Protein AF-A0AAW3J109-F1 (afdb_monomer_lite)

Foldseek 3Di:
DDPPDAAEDAALDEDEEEEEACENHAYHYAEYNYEYEFLYEHCENPYYAYLEEYEQAQNREHAEDEPVRYNYAYEYAHEYQEYEDQAAHEYEHDYAHAAEYHFDADPVQQTHEYAYHDQQAHEHEYAYQAHEYHASHEYRHEYEDADQHEHAYYEACHEYRYEYEDNEEYAYYEYQYEYEAEYEDAAPYEYAYAAYNEEYCYEYHFNYEYAYAEANYEYNYEYEQAQDYEYEHAEHLEEHAHYEYNEEYAAEEYNYEYNAYYYQYAYLEYHACEYDEYEQALHYQFYEHLYEYAEEHEHVQDQDDHDDPRSRFREYHFQYEYQYEHEHAAPHEHAEYEFHDPVCNPTATEPNCAYEFPAEYAEYEAAQNGEYELAYEAAPPYEYAEYEANHEYENEYHHPYYYNYYHDPYYYHHDHD

pLDDT: mean 94.39, std 8.26, range [43.5, 98.94]

Structure (mmCIF, N/CA/C/O backbone):
data_AF-A0AAW3J109-F1
#
_entry.id   AF-A0AAW3J109-F1
#
loop_
_atom_site.group_PDB
_atom_site.id
_atom_site.type_symbol
_atom_site.label_atom_id
_atom_site.label_alt_id
_atom_site.label_comp_id
_atom_site.label_asym_id
_atom_site.label_entity_id
_atom_site.label_seq_id
_atom_site.pdbx_PDB_ins_code
_atom_site.Cartn_x
_atom_site.Cartn_y
_atom_site.Cartn_z
_atom_site.occupancy
_atom_site.B_iso_or_equiv
_atom_site.auth_seq_id
_atom_site.auth_comp_id
_atom_site.auth_asym_id
_atom_site.auth_atom_id
_atom_site.pdbx_PDB_model_num
ATOM 1 N N . ALA A 1 1 ? 28.422 -21.744 -34.947 1.00 45.22 1 ALA A N 1
ATOM 2 C CA . ALA A 1 1 ? 28.793 -20.602 -35.805 1.00 45.22 1 ALA A CA 1
ATOM 3 C C . ALA A 1 1 ? 28.615 -21.035 -37.255 1.00 45.22 1 ALA A C 1
ATOM 5 O O . ALA A 1 1 ? 29.374 -21.878 -37.712 1.00 45.22 1 ALA A O 1
ATOM 6 N N . GLY A 1 2 ? 27.550 -20.583 -37.921 1.00 43.50 2 GLY A N 1
ATOM 7 C CA . GLY A 1 2 ? 27.338 -20.832 -39.350 1.00 43.50 2 GLY A CA 1
ATOM 8 C C . GLY A 1 2 ? 27.965 -19.707 -40.169 1.00 43.50 2 GLY A C 1
ATOM 9 O O . GLY A 1 2 ? 28.007 -18.568 -39.707 1.00 43.50 2 GLY A O 1
ATOM 10 N N . ALA A 1 3 ? 28.474 -20.023 -41.359 1.00 49.75 3 ALA A N 1
ATOM 11 C CA . ALA A 1 3 ? 28.938 -19.027 -42.319 1.00 49.75 3 ALA A CA 1
ATOM 12 C C . ALA A 1 3 ? 27.848 -17.951 -42.510 1.00 49.75 3 ALA A C 1
ATOM 14 O O . ALA A 1 3 ? 26.699 -18.315 -42.750 1.00 49.75 3 ALA A O 1
ATOM 15 N N . ASN A 1 4 ? 28.214 -16.668 -42.369 1.00 55.00 4 ASN A N 1
ATOM 16 C CA . ASN A 1 4 ? 27.381 -15.443 -42.453 1.00 55.00 4 ASN A CA 1
ATOM 17 C C . ASN A 1 4 ? 27.031 -14.715 -41.137 1.00 55.00 4 ASN A C 1
ATOM 19 O O . ASN A 1 4 ? 26.241 -13.775 -41.174 1.00 55.00 4 ASN A O 1
ATOM 23 N N . SER A 1 5 ? 27.632 -15.047 -39.989 1.00 63.81 5 SER A N 1
ATOM 24 C CA . SER A 1 5 ? 27.497 -14.215 -38.776 1.00 63.81 5 SER A CA 1
ATOM 25 C C . SER A 1 5 ? 28.776 -13.427 -38.476 1.00 63.81 5 SER A C 1
ATOM 27 O O . SER A 1 5 ? 29.794 -14.022 -38.117 1.00 63.81 5 SER A O 1
ATOM 29 N N . VAL A 1 6 ? 28.723 -12.094 -38.571 1.00 72.19 6 VAL A N 1
ATOM 30 C CA . VAL A 1 6 ? 29.740 -11.213 -37.972 1.00 72.19 6 VAL A CA 1
ATOM 31 C C . VAL A 1 6 ? 29.474 -11.161 -36.472 1.00 72.19 6 VAL A C 1
ATOM 33 O O . VAL A 1 6 ? 28.405 -10.729 -36.049 1.00 72.19 6 VAL A O 1
ATOM 36 N N . LYS A 1 7 ? 30.430 -11.636 -35.667 1.00 74.00 7 LYS A N 1
ATOM 37 C CA . LYS A 1 7 ? 30.292 -11.662 -34.204 1.00 74.00 7 LYS A CA 1
ATOM 38 C C . LYS A 1 7 ? 30.438 -10.268 -33.589 1.00 74.00 7 LYS A C 1
ATOM 40 O O . LYS A 1 7 ? 29.693 -9.936 -32.678 1.00 74.00 7 LYS A O 1
ATOM 45 N N . THR A 1 8 ? 31.358 -9.459 -34.111 1.00 76.06 8 THR A N 1
ATOM 46 C CA . THR A 1 8 ? 31.697 -8.142 -33.558 1.00 76.06 8 THR A CA 1
ATOM 47 C C . THR A 1 8 ? 32.038 -7.168 -34.684 1.00 76.06 8 THR A C 1
ATOM 49 O O . THR A 1 8 ? 32.735 -7.543 -35.627 1.00 76.06 8 THR A O 1
ATOM 52 N N . ILE A 1 9 ? 31.562 -5.927 -34.579 1.00 79.88 9 ILE A N 1
ATOM 53 C CA . ILE A 1 9 ? 31.932 -4.799 -35.442 1.00 79.88 9 ILE A CA 1
ATOM 54 C C . ILE A 1 9 ? 32.529 -3.709 -34.551 1.00 79.88 9 ILE A C 1
ATOM 56 O O . ILE A 1 9 ? 31.855 -3.233 -33.639 1.00 79.88 9 ILE A O 1
ATOM 60 N N . THR A 1 10 ? 33.768 -3.299 -34.838 1.00 84.12 10 THR A N 1
ATOM 61 C CA . THR A 1 10 ? 34.491 -2.279 -34.062 1.00 84.12 10 THR A CA 1
ATOM 62 C C . THR A 1 10 ? 34.903 -1.097 -34.941 1.00 84.12 10 THR A C 1
ATOM 64 O O . THR A 1 10 ? 35.552 -1.287 -35.968 1.00 84.12 10 THR A O 1
ATOM 67 N N . ASN A 1 11 ? 34.546 0.126 -34.540 1.00 84.00 11 ASN A N 1
ATOM 68 C CA . ASN A 1 11 ? 34.984 1.377 -35.163 1.00 84.00 11 ASN A CA 1
ATOM 69 C C . ASN A 1 11 ? 35.095 2.504 -34.125 1.00 84.00 11 ASN A C 1
ATOM 71 O O . ASN A 1 11 ? 34.119 3.192 -33.860 1.00 84.00 11 ASN A O 1
ATOM 75 N N . GLU A 1 12 ? 36.290 2.765 -33.607 1.00 86.56 12 GLU A N 1
ATOM 76 C CA . GLU A 1 12 ? 36.550 3.833 -32.622 1.00 86.56 12 GLU A CA 1
ATOM 77 C C . GLU A 1 12 ? 36.351 5.268 -33.159 1.00 86.56 12 GLU A C 1
ATOM 79 O O . GLU A 1 12 ? 36.391 6.240 -32.406 1.00 86.56 12 GLU A O 1
ATOM 84 N N . GLY A 1 13 ? 36.164 5.425 -34.470 1.00 89.38 13 GLY A N 1
ATOM 85 C CA . GLY A 1 13 ? 35.968 6.708 -35.129 1.00 89.38 13 GLY A CA 1
ATOM 86 C C . GLY A 1 13 ? 34.511 7.170 -35.175 1.00 89.38 13 GLY A C 1
ATOM 87 O O . GLY A 1 13 ? 33.616 6.679 -34.484 1.00 89.38 13 GLY A O 1
ATOM 88 N N . THR A 1 14 ? 34.272 8.159 -36.033 1.00 91.94 14 THR A N 1
ATOM 89 C CA . THR A 1 14 ? 32.925 8.635 -36.350 1.00 91.94 14 THR A CA 1
ATOM 90 C C . THR A 1 14 ? 32.372 7.879 -37.554 1.00 91.94 14 THR A C 1
ATOM 92 O O . THR A 1 14 ? 32.986 7.869 -38.619 1.00 91.94 14 THR A O 1
ATOM 95 N N . ILE A 1 15 ? 31.176 7.318 -37.414 1.00 91.88 15 ILE A N 1
ATOM 96 C CA . ILE A 1 15 ? 30.355 6.840 -38.527 1.00 91.88 15 ILE A CA 1
ATOM 97 C C . ILE A 1 15 ? 29.326 7.926 -38.836 1.00 91.88 15 ILE A C 1
ATOM 99 O O . ILE A 1 15 ? 28.609 8.361 -37.941 1.00 91.88 15 ILE A O 1
ATOM 103 N N . ILE A 1 16 ? 29.237 8.362 -40.091 1.00 93.69 16 ILE A N 1
ATOM 104 C CA . ILE A 1 16 ? 28.205 9.302 -40.548 1.00 93.69 16 ILE A CA 1
ATOM 105 C C . ILE A 1 16 ? 27.185 8.518 -41.371 1.00 93.69 16 ILE A C 1
ATOM 107 O O . ILE A 1 16 ? 27.557 7.839 -42.328 1.00 93.69 16 ILE A O 1
ATOM 111 N N . GLY A 1 17 ? 25.907 8.616 -41.006 1.00 93.12 17 GLY A N 1
ATOM 112 C CA . GLY A 1 17 ? 24.812 7.902 -41.661 1.00 93.12 17 GLY A CA 1
ATOM 113 C C . GLY A 1 17 ? 24.004 7.030 -40.703 1.00 93.12 17 GLY A C 1
ATOM 114 O O . GLY A 1 17 ? 24.193 7.063 -39.491 1.00 93.12 17 GLY A O 1
ATOM 115 N N . ASN A 1 18 ? 23.074 6.255 -41.261 1.00 93.75 18 ASN A N 1
ATOM 116 C CA . ASN A 1 18 ? 22.184 5.392 -40.487 1.00 93.75 18 ASN A CA 1
ATOM 117 C C . ASN A 1 18 ? 22.688 3.948 -40.485 1.00 93.75 18 ASN A C 1
ATOM 119 O O . ASN A 1 18 ? 23.141 3.447 -41.514 1.00 93.75 18 ASN A O 1
ATOM 123 N N . LEU A 1 19 ? 22.546 3.266 -39.350 1.00 92.19 19 LEU A N 1
ATOM 124 C CA . LEU A 1 19 ? 22.907 1.860 -39.194 1.00 92.19 19 LEU A CA 1
ATOM 125 C C . LEU A 1 19 ? 21.685 1.022 -38.830 1.00 92.19 19 LEU A C 1
ATOM 127 O O . LEU A 1 19 ? 20.827 1.448 -38.055 1.00 92.19 19 LEU A O 1
ATOM 131 N N . ILE A 1 20 ? 21.629 -0.190 -39.379 1.00 91.94 20 ILE A N 1
ATOM 132 C CA . ILE A 1 20 ? 20.603 -1.182 -39.065 1.00 91.94 20 ILE A CA 1
ATOM 133 C C . ILE A 1 20 ? 21.302 -2.481 -38.671 1.00 91.94 20 ILE A C 1
ATOM 135 O O . ILE A 1 20 ? 21.994 -3.087 -39.487 1.00 91.94 20 ILE A O 1
ATOM 139 N N . ASN A 1 21 ? 21.094 -2.924 -37.435 1.00 89.50 21 ASN A N 1
ATOM 140 C CA . ASN A 1 21 ? 21.492 -4.248 -36.982 1.00 89.50 21 ASN A CA 1
ATOM 141 C C . ASN A 1 21 ? 20.330 -5.231 -37.163 1.00 89.50 21 ASN A C 1
ATOM 143 O O . ASN A 1 21 ? 19.236 -4.993 -36.662 1.00 89.50 21 ASN A O 1
ATOM 147 N N . THR A 1 22 ? 20.560 -6.350 -37.842 1.00 89.50 22 THR A N 1
ATOM 148 C CA . THR A 1 22 ? 19.578 -7.442 -37.998 1.00 89.50 22 THR A CA 1
ATOM 149 C C . THR A 1 22 ? 20.081 -8.770 -37.432 1.00 89.50 22 THR A C 1
ATOM 151 O O . THR A 1 22 ? 19.368 -9.767 -37.482 1.00 89.50 22 THR A O 1
ATOM 154 N N . LEU A 1 23 ? 21.301 -8.791 -36.886 1.00 85.56 23 LEU A N 1
ATOM 155 C CA . LEU A 1 23 ? 21.992 -9.994 -36.433 1.00 85.56 23 LEU A CA 1
ATOM 156 C C . LEU A 1 23 ? 22.253 -9.951 -34.922 1.00 85.56 23 LEU A C 1
ATOM 158 O O . LEU A 1 23 ? 22.057 -8.938 -34.247 1.00 85.56 23 LEU A O 1
ATOM 162 N N . THR A 1 24 ? 22.701 -11.079 -34.375 1.00 83.50 24 THR A N 1
ATOM 163 C CA . THR A 1 24 ? 23.340 -11.121 -33.056 1.00 83.50 24 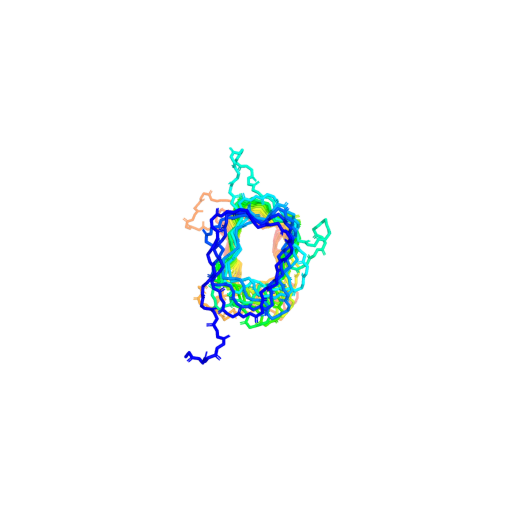THR A CA 1
ATOM 164 C C . THR A 1 24 ? 24.805 -10.739 -33.224 1.00 83.50 24 THR A C 1
ATOM 166 O O . THR A 1 24 ? 25.618 -11.570 -33.631 1.00 83.50 24 THR A O 1
ATOM 169 N N . THR A 1 25 ? 25.118 -9.476 -32.960 1.00 76.81 25 THR A N 1
ATOM 170 C CA . THR A 1 25 ? 26.443 -8.901 -33.204 1.00 76.81 25 THR A CA 1
ATOM 171 C C . THR A 1 25 ? 26.746 -7.880 -32.122 1.00 76.81 25 THR A C 1
ATOM 173 O O . THR A 1 25 ? 25.895 -7.061 -31.786 1.00 76.81 25 THR A O 1
ATOM 176 N N . ASP A 1 26 ? 27.972 -7.892 -31.618 1.00 75.00 26 ASP A N 1
ATOM 177 C CA . ASP A 1 26 ? 28.455 -6.880 -30.688 1.00 75.00 26 ASP A CA 1
ATOM 178 C C . ASP A 1 26 ? 28.888 -5.652 -31.496 1.00 75.00 26 ASP A C 1
ATOM 180 O O . ASP A 1 26 ? 29.744 -5.755 -32.380 1.00 75.00 26 ASP A O 1
ATOM 184 N N . TRP A 1 27 ? 28.278 -4.497 -31.232 1.00 78.12 27 TRP A N 1
ATOM 185 C CA . TRP A 1 27 ? 28.632 -3.245 -31.897 1.00 78.12 27 TRP A CA 1
ATOM 186 C C . TRP A 1 27 ? 29.414 -2.354 -30.938 1.00 78.12 27 TRP A C 1
ATOM 188 O O . TRP A 1 27 ? 28.931 -1.968 -29.877 1.00 78.12 27 TRP A O 1
ATOM 198 N N . THR A 1 28 ? 30.624 -2.007 -31.350 1.00 80.06 28 THR A N 1
ATOM 199 C CA . THR A 1 28 ? 31.546 -1.134 -30.628 1.00 80.06 28 THR A CA 1
ATOM 200 C C . THR A 1 28 ? 31.867 0.012 -31.575 1.00 80.06 28 THR A C 1
ATOM 202 O O . THR A 1 28 ? 32.558 -0.191 -32.571 1.00 80.06 28 THR A O 1
ATOM 205 N N . PHE A 1 29 ? 31.327 1.208 -31.346 1.00 81.44 29 PHE A N 1
ATOM 206 C CA . PHE A 1 29 ? 31.692 2.377 -32.152 1.00 81.44 29 PHE A CA 1
ATOM 207 C C . PHE A 1 29 ? 32.137 3.564 -31.299 1.00 81.44 29 PHE A C 1
ATOM 209 O O . PHE A 1 29 ? 31.966 3.540 -30.087 1.00 81.44 29 PHE A O 1
ATOM 216 N N . GLY A 1 30 ? 32.752 4.576 -31.916 1.00 85.19 30 GLY A N 1
ATOM 217 C CA . GLY A 1 30 ? 33.125 5.839 -31.281 1.00 85.19 30 GLY A CA 1
ATOM 218 C C . GLY A 1 30 ? 31.947 6.809 -31.248 1.00 85.19 30 GLY A C 1
ATOM 219 O O . GLY A 1 30 ? 31.374 7.070 -30.197 1.00 85.19 30 GLY A O 1
ATOM 220 N N . VAL A 1 31 ? 31.533 7.333 -32.403 1.00 91.19 31 VAL A N 1
ATOM 221 C CA . VAL A 1 31 ? 30.338 8.192 -32.515 1.00 91.19 31 VAL A CA 1
ATOM 222 C C . VAL A 1 31 ? 29.552 7.840 -33.772 1.00 91.19 31 VAL A C 1
ATOM 224 O O . VAL A 1 31 ? 30.102 7.851 -34.869 1.00 91.19 31 VAL A O 1
ATOM 227 N N . LEU A 1 32 ? 28.250 7.596 -33.641 1.00 93.19 32 LEU A N 1
ATOM 228 C CA . LEU A 1 32 ? 27.323 7.516 -34.764 1.00 93.19 32 LEU A CA 1
ATOM 229 C C . LEU A 1 32 ? 26.614 8.862 -34.965 1.00 93.19 32 LEU A C 1
ATOM 231 O O . LEU A 1 32 ? 25.735 9.266 -34.196 1.00 93.19 32 LEU A O 1
ATOM 235 N N . GLN A 1 33 ? 26.977 9.549 -36.043 1.00 94.25 33 GLN A N 1
ATOM 236 C CA . GLN A 1 33 ? 26.282 10.720 -36.568 1.00 94.25 33 GLN A CA 1
ATOM 237 C C . GLN A 1 33 ? 25.129 10.302 -37.486 1.00 94.25 33 GLN A C 1
ATOM 239 O O . GLN A 1 33 ? 25.217 10.383 -38.711 1.00 94.25 33 GLN A O 1
ATOM 244 N N . GLY A 1 34 ? 24.054 9.815 -36.869 1.00 93.38 34 GLY A N 1
ATOM 245 C CA . GLY A 1 34 ? 22.824 9.394 -37.532 1.00 93.38 34 GLY A CA 1
ATOM 246 C C . GLY A 1 34 ? 21.971 8.507 -36.630 1.00 93.38 34 GLY A C 1
ATOM 247 O O . GLY A 1 34 ? 22.148 8.503 -35.410 1.00 93.38 34 GLY A O 1
ATOM 248 N N . ASN A 1 35 ? 21.029 7.778 -37.228 1.00 95.44 35 ASN A N 1
ATOM 249 C CA . ASN A 1 35 ? 20.094 6.915 -36.509 1.00 95.44 35 ASN A CA 1
ATOM 250 C C . ASN A 1 35 ? 20.597 5.470 -36.441 1.00 95.44 35 ASN A C 1
ATOM 252 O O . ASN A 1 35 ? 21.196 4.961 -37.390 1.00 95.44 35 ASN A O 1
ATOM 256 N N . PHE A 1 36 ? 20.271 4.782 -35.349 1.00 94.00 36 PHE A N 1
ATOM 257 C CA . PHE A 1 36 ? 20.541 3.357 -35.185 1.00 94.00 36 PHE A CA 1
ATOM 258 C C . PHE A 1 36 ? 19.233 2.582 -35.040 1.00 94.00 36 PHE A C 1
ATOM 260 O O . PHE A 1 36 ? 18.412 2.899 -34.182 1.00 94.00 36 PHE A O 1
ATOM 267 N N . THR A 1 37 ? 19.040 1.547 -35.854 1.00 95.19 37 THR A N 1
ATOM 268 C CA . THR A 1 37 ? 17.908 0.619 -35.734 1.00 95.19 37 THR A CA 1
ATOM 269 C C . THR A 1 37 ? 18.407 -0.769 -35.357 1.00 95.19 37 THR A C 1
ATOM 271 O O . THR A 1 37 ? 19.146 -1.388 -36.115 1.00 95.19 37 THR A O 1
ATOM 274 N N . ASN A 1 38 ? 17.983 -1.286 -34.208 1.00 93.88 38 ASN A N 1
ATOM 275 C CA . ASN A 1 38 ? 18.249 -2.652 -33.784 1.00 93.88 38 ASN A CA 1
ATOM 276 C C . ASN A 1 38 ? 17.035 -3.551 -34.034 1.00 93.88 38 ASN A C 1
ATOM 278 O O . ASN A 1 38 ? 16.006 -3.384 -33.396 1.00 93.88 38 ASN A O 1
ATOM 282 N N . ASN A 1 39 ? 17.177 -4.541 -34.904 1.00 93.81 39 ASN A N 1
ATOM 283 C CA . ASN A 1 39 ? 16.225 -5.635 -35.112 1.00 93.81 39 ASN A CA 1
ATOM 284 C C . ASN A 1 39 ? 16.827 -7.004 -34.742 1.00 93.81 39 ASN A C 1
ATOM 286 O O . ASN A 1 39 ? 16.180 -8.025 -34.961 1.00 93.81 39 ASN A O 1
ATOM 290 N N . GLY A 1 40 ? 18.068 -7.024 -34.244 1.00 90.19 40 GLY A N 1
ATOM 291 C CA . GLY A 1 40 ? 18.794 -8.220 -33.825 1.00 90.19 40 GLY A CA 1
ATOM 292 C C . GLY A 1 40 ? 19.055 -8.233 -32.318 1.00 90.19 40 GLY A C 1
ATOM 293 O O . GLY A 1 40 ? 18.289 -7.672 -31.542 1.00 90.19 40 GLY A O 1
ATOM 294 N N . ASN A 1 41 ? 20.150 -8.855 -31.886 1.00 88.81 41 ASN A N 1
ATOM 295 C CA . ASN A 1 41 ? 20.533 -8.888 -30.471 1.00 88.81 41 ASN A CA 1
ATOM 296 C C . ASN A 1 41 ? 21.857 -8.145 -30.265 1.00 88.81 41 ASN A C 1
ATOM 298 O O . ASN A 1 41 ? 22.861 -8.495 -30.887 1.00 88.81 41 ASN A O 1
ATOM 302 N N . LEU A 1 42 ? 21.829 -7.135 -29.399 1.00 86.31 42 LEU A N 1
ATOM 303 C CA . LEU A 1 42 ? 22.974 -6.355 -28.951 1.00 86.31 42 LEU A CA 1
ATOM 304 C C . LEU A 1 42 ? 23.303 -6.738 -27.511 1.00 86.31 42 LEU A C 1
ATOM 306 O O . LEU A 1 42 ? 22.556 -6.417 -26.584 1.00 86.31 42 LEU A O 1
ATOM 310 N N . THR A 1 43 ? 24.437 -7.407 -27.324 1.00 73.25 43 THR A N 1
ATOM 311 C CA . THR A 1 43 ? 24.884 -7.876 -26.005 1.00 73.25 43 THR A CA 1
ATOM 312 C C . THR A 1 43 ? 25.368 -6.747 -25.099 1.00 73.25 43 THR A C 1
ATOM 314 O O . THR A 1 43 ? 25.325 -6.908 -23.884 1.00 73.25 43 THR A O 1
ATOM 317 N N . GLU A 1 44 ? 25.807 -5.614 -25.655 1.00 66.19 44 GLU A N 1
ATOM 318 C CA . GLU A 1 44 ? 26.183 -4.422 -24.895 1.00 66.19 44 GLU A CA 1
ATOM 319 C C . GLU A 1 44 ? 26.393 -3.207 -25.808 1.00 66.19 44 GLU A C 1
ATOM 321 O O . GLU A 1 44 ? 26.913 -3.334 -26.917 1.00 66.19 44 GLU A O 1
ATOM 326 N N . PHE A 1 45 ? 26.043 -2.014 -25.320 1.00 67.06 45 PHE A N 1
ATOM 327 C CA . PHE A 1 45 ? 26.431 -0.738 -25.927 1.00 67.06 45 PHE A CA 1
ATOM 328 C C . PHE A 1 45 ? 27.742 -0.248 -25.287 1.00 67.06 45 PHE A C 1
ATOM 330 O O . PHE A 1 45 ? 27.775 0.735 -24.546 1.00 67.06 45 PHE A O 1
ATOM 337 N N . ASN A 1 46 ? 28.813 -1.018 -25.496 1.00 57.44 46 ASN A N 1
ATOM 338 C CA . ASN A 1 46 ? 30.030 -0.938 -24.681 1.00 57.44 46 ASN A CA 1
ATOM 339 C C . ASN A 1 46 ? 30.833 0.354 -24.855 1.00 57.44 46 ASN A C 1
ATOM 341 O O . ASN A 1 46 ? 31.466 0.839 -23.917 1.00 57.44 46 ASN A O 1
ATOM 345 N N . THR A 1 47 ? 30.805 0.940 -26.048 1.00 57.88 47 THR A N 1
ATOM 346 C CA . THR A 1 47 ? 31.559 2.154 -26.356 1.00 57.88 47 THR A CA 1
ATOM 347 C C . THR A 1 47 ? 30.773 3.030 -27.324 1.00 57.88 47 THR A C 1
ATOM 349 O O . THR A 1 47 ? 30.013 2.541 -28.161 1.00 57.88 47 THR A O 1
ATOM 352 N N . GLY A 1 48 ? 30.968 4.341 -27.182 1.00 76.44 48 GLY A N 1
ATOM 353 C CA . GLY A 1 48 ? 30.456 5.353 -28.099 1.00 76.44 48 GLY A CA 1
ATOM 354 C C . GLY A 1 48 ? 29.037 5.843 -27.873 1.00 76.44 48 GLY A C 1
ATOM 355 O O . GLY A 1 48 ? 28.371 5.453 -26.918 1.00 76.44 48 GLY A O 1
ATOM 356 N N . SER A 1 49 ? 28.605 6.771 -28.724 1.00 89.69 49 SER A N 1
ATOM 357 C CA . SER A 1 49 ? 27.304 7.442 -28.639 1.00 89.69 49 SER A CA 1
ATOM 358 C C . SER A 1 49 ? 26.608 7.527 -29.998 1.00 89.69 49 SER A C 1
ATOM 360 O O . SER A 1 49 ? 27.245 7.599 -31.046 1.00 89.69 49 SER A O 1
ATOM 362 N N . ILE A 1 50 ? 25.280 7.531 -29.983 1.00 93.19 50 ILE A N 1
ATOM 363 C CA . ILE A 1 50 ? 24.407 7.833 -31.115 1.00 93.19 50 ILE A CA 1
ATOM 364 C C . ILE A 1 50 ? 23.957 9.272 -30.941 1.00 93.19 50 ILE A C 1
ATOM 366 O O . ILE A 1 50 ? 23.338 9.601 -29.940 1.00 93.19 50 ILE A O 1
ATOM 370 N N . THR A 1 51 ? 24.227 10.141 -31.902 1.00 93.75 51 THR A N 1
ATOM 371 C CA . THR A 1 51 ? 23.726 11.526 -31.845 1.00 93.75 51 THR A CA 1
ATOM 372 C C . THR A 1 51 ? 22.255 11.628 -32.264 1.00 93.75 51 THR A C 1
ATOM 374 O O . THR A 1 51 ? 21.539 12.484 -31.751 1.00 93.75 51 THR A O 1
ATOM 377 N N . GLY A 1 52 ? 21.797 10.747 -33.163 1.00 94.25 52 GLY A N 1
ATOM 378 C CA . GLY A 1 52 ? 20.414 10.670 -33.634 1.00 94.25 52 GLY A CA 1
ATOM 379 C C . GLY A 1 52 ? 19.506 9.792 -32.769 1.00 94.25 52 GLY A C 1
ATOM 380 O O . GLY A 1 52 ? 19.679 9.681 -31.555 1.00 94.25 52 GLY A O 1
ATOM 381 N N . ILE A 1 53 ? 18.507 9.184 -33.411 1.00 95.19 53 ILE A N 1
ATOM 382 C CA . ILE A 1 53 ? 17.473 8.354 -32.778 1.00 95.19 53 ILE A CA 1
ATOM 383 C C . ILE A 1 53 ? 17.949 6.903 -32.666 1.00 95.19 53 ILE A C 1
ATOM 385 O O . ILE A 1 53 ? 18.495 6.343 -33.622 1.00 95.19 53 ILE A O 1
ATOM 389 N N . LEU A 1 54 ? 17.662 6.269 -31.527 1.00 95.81 54 LEU A N 1
ATOM 390 C CA . LEU A 1 54 ? 17.750 4.818 -31.364 1.00 95.81 54 LEU A CA 1
ATOM 391 C C . LEU A 1 54 ? 16.358 4.193 -31.497 1.00 95.81 54 LEU A C 1
ATOM 393 O O . LEU A 1 54 ? 15.456 4.505 -30.722 1.00 95.81 54 LEU A O 1
ATOM 397 N N . THR A 1 55 ? 16.197 3.268 -32.440 1.00 97.19 55 THR A N 1
ATOM 398 C CA . THR A 1 55 ? 15.005 2.417 -32.558 1.00 97.19 55 THR A CA 1
ATOM 399 C C . THR A 1 55 ? 15.374 0.975 -32.236 1.00 97.19 55 THR A C 1
ATOM 401 O O . THR A 1 55 ? 16.104 0.345 -32.993 1.00 97.19 55 THR A O 1
ATOM 404 N N . ASN A 1 56 ? 14.857 0.424 -31.143 1.00 96.81 56 ASN A N 1
ATOM 405 C CA . ASN A 1 56 ? 14.879 -1.013 -30.887 1.00 96.81 56 ASN A CA 1
ATOM 406 C C . ASN A 1 56 ? 13.581 -1.612 -31.441 1.00 96.81 56 ASN A C 1
ATOM 408 O O . ASN A 1 56 ? 12.520 -1.450 -30.845 1.00 96.81 56 ASN A O 1
ATOM 412 N N . GLY A 1 57 ? 13.638 -2.225 -32.620 1.00 97.19 57 GLY A N 1
ATOM 413 C CA . GLY A 1 57 ? 12.483 -2.828 -33.282 1.00 97.19 57 GLY A CA 1
ATOM 414 C C . GLY A 1 57 ? 11.937 -4.045 -32.532 1.00 97.19 57 GLY A C 1
ATOM 415 O O . GLY A 1 57 ? 12.510 -4.487 -31.544 1.00 97.19 57 GLY A O 1
ATOM 416 N N . ASN A 1 58 ? 10.828 -4.610 -33.012 1.00 96.06 58 ASN A N 1
ATOM 417 C CA . ASN A 1 58 ? 10.058 -5.638 -32.288 1.00 96.06 58 ASN A CA 1
ATOM 418 C C . ASN A 1 58 ? 10.868 -6.893 -31.915 1.00 96.06 58 ASN A C 1
ATOM 420 O O . ASN A 1 58 ? 10.639 -7.487 -30.868 1.00 96.06 58 ASN A O 1
ATOM 424 N N . ASN A 1 59 ? 11.820 -7.288 -32.765 1.00 93.94 59 ASN A N 1
ATOM 425 C CA . ASN A 1 59 ? 12.709 -8.433 -32.522 1.00 93.94 59 ASN A CA 1
ATOM 426 C C . ASN A 1 59 ? 14.024 -8.026 -31.840 1.00 93.94 59 ASN A C 1
ATOM 428 O O . ASN A 1 59 ? 14.873 -8.869 -31.560 1.00 93.94 59 ASN A O 1
ATOM 432 N N . GLY A 1 60 ? 14.207 -6.724 -31.632 1.00 95.12 60 GLY A N 1
ATOM 433 C CA . GLY A 1 60 ? 15.412 -6.140 -31.092 1.00 95.12 60 GLY A CA 1
ATOM 434 C C . GLY A 1 60 ? 15.578 -6.473 -29.614 1.00 95.12 60 GLY A C 1
ATOM 435 O O . GLY A 1 60 ? 14.682 -6.242 -28.801 1.00 95.12 60 GLY A O 1
ATOM 436 N N . ILE A 1 61 ? 16.745 -6.995 -29.258 1.00 95.00 61 ILE A N 1
ATOM 437 C CA . ILE A 1 61 ? 17.184 -7.177 -27.876 1.00 95.00 61 ILE A CA 1
ATOM 438 C C . ILE A 1 61 ? 18.385 -6.267 -27.652 1.00 95.00 61 ILE A C 1
ATOM 440 O O . ILE A 1 61 ? 19.332 -6.301 -28.438 1.00 95.00 61 ILE A O 1
ATOM 444 N N . ILE A 1 62 ? 18.348 -5.462 -26.594 1.00 94.12 62 ILE A N 1
ATOM 445 C CA . ILE A 1 62 ? 19.502 -4.698 -26.111 1.00 94.12 62 ILE A CA 1
ATOM 446 C C . ILE A 1 62 ? 19.737 -5.095 -24.665 1.00 94.12 62 ILE A C 1
ATOM 448 O O . ILE A 1 62 ? 18.870 -4.900 -23.818 1.00 94.12 62 ILE A O 1
ATOM 452 N N . ASN A 1 63 ? 20.901 -5.659 -24.375 1.00 92.75 63 ASN A N 1
ATOM 453 C CA . ASN A 1 63 ? 21.194 -6.164 -23.043 1.00 92.75 63 ASN A CA 1
ATOM 454 C C . ASN A 1 63 ? 21.375 -5.037 -22.013 1.00 92.75 63 ASN A C 1
ATOM 456 O O . ASN A 1 63 ? 20.823 -5.093 -20.923 1.00 92.75 63 ASN A O 1
ATOM 460 N N . THR A 1 64 ? 22.105 -3.980 -22.363 1.00 93.00 64 THR A N 1
ATOM 461 C CA . THR A 1 64 ? 22.272 -2.812 -21.490 1.00 93.00 64 THR A CA 1
ATOM 462 C C . THR A 1 64 ? 22.214 -1.547 -22.321 1.00 93.00 64 THR A C 1
ATOM 464 O O . THR A 1 64 ? 22.957 -1.404 -23.294 1.00 93.00 64 THR A O 1
ATOM 467 N N . LEU A 1 65 ? 21.332 -0.632 -21.927 1.00 94.50 65 LEU A N 1
ATOM 468 C CA . LEU A 1 65 ? 21.194 0.684 -22.530 1.00 94.50 65 LEU A CA 1
ATOM 469 C C . LEU A 1 65 ? 21.347 1.768 -21.465 1.00 94.50 65 LEU A C 1
ATOM 471 O O . LEU A 1 65 ? 20.496 1.910 -20.592 1.00 94.50 65 LEU A O 1
ATOM 475 N N . ASN A 1 66 ? 22.408 2.558 -21.599 1.00 94.94 66 ASN A N 1
ATOM 476 C CA . ASN A 1 66 ? 22.590 3.821 -20.893 1.00 94.94 66 ASN A CA 1
ATOM 477 C C . ASN A 1 66 ? 21.983 4.942 -21.743 1.00 94.94 66 ASN A C 1
ATOM 479 O O . ASN A 1 66 ? 22.357 5.117 -22.907 1.00 94.94 66 ASN A O 1
ATOM 483 N N . THR A 1 67 ? 21.046 5.707 -21.190 1.00 95.75 67 THR A N 1
ATOM 484 C CA . THR A 1 67 ? 20.350 6.771 -21.934 1.00 95.75 67 THR A CA 1
ATOM 485 C C . THR A 1 67 ? 21.279 7.861 -22.471 1.00 95.75 67 THR A C 1
ATOM 487 O O . THR A 1 67 ? 21.004 8.414 -23.537 1.00 95.75 67 THR A O 1
ATOM 490 N N . SER A 1 68 ? 22.396 8.130 -21.790 1.00 94.31 68 SER A N 1
ATOM 491 C CA . SER A 1 68 ? 23.406 9.122 -22.176 1.00 94.31 68 SER A CA 1
ATOM 492 C C . SER A 1 68 ? 24.100 8.780 -23.492 1.00 94.31 68 SER A C 1
ATOM 494 O O . SER A 1 68 ? 24.658 9.654 -24.159 1.00 94.31 68 SER A O 1
ATOM 496 N N . LYS A 1 69 ? 24.042 7.508 -23.905 1.00 93.25 69 LYS A N 1
ATOM 497 C CA . LYS A 1 69 ? 24.591 7.039 -25.179 1.00 93.25 69 LYS A CA 1
ATOM 498 C C . LYS A 1 69 ? 23.718 7.417 -26.365 1.00 93.25 69 LYS A C 1
ATOM 500 O O . LYS A 1 69 ? 24.161 7.242 -27.493 1.00 93.25 69 LYS A O 1
ATOM 505 N N . VAL A 1 70 ? 22.515 7.942 -26.145 1.00 94.88 70 VAL A N 1
ATOM 506 C CA . VAL A 1 70 ? 21.611 8.381 -27.208 1.00 94.88 70 VAL A CA 1
ATOM 507 C C . VAL A 1 70 ? 21.345 9.872 -27.039 1.00 94.88 70 VAL A C 1
ATOM 509 O O . VAL A 1 70 ? 20.742 10.301 -26.062 1.00 94.88 70 VAL A O 1
ATOM 512 N N . GLY A 1 71 ? 21.785 10.684 -27.993 1.00 93.12 71 GLY A N 1
ATOM 513 C CA . GLY A 1 71 ? 21.530 12.121 -28.045 1.00 93.12 71 GLY A CA 1
ATOM 514 C C . GLY A 1 71 ? 20.064 12.416 -28.351 1.00 93.12 71 GLY A C 1
ATOM 515 O O . GLY A 1 71 ? 19.440 13.207 -27.644 1.00 93.12 71 GLY A O 1
ATOM 516 N N . GLY A 1 72 ? 19.494 11.723 -29.341 1.00 92.12 72 GLY A N 1
ATOM 517 C CA . GLY A 1 72 ? 18.085 11.826 -29.716 1.00 92.12 72 GLY A CA 1
ATOM 518 C C . GLY A 1 72 ? 17.125 11.071 -28.789 1.00 92.12 72 GLY A C 1
ATOM 519 O O . GLY A 1 72 ? 17.410 10.820 -27.612 1.00 92.12 72 GLY A O 1
ATOM 520 N N . SER A 1 73 ? 15.951 10.735 -29.330 1.00 91.81 73 SER A N 1
ATOM 521 C CA . SER A 1 73 ? 14.921 9.939 -28.655 1.00 91.81 73 SER A CA 1
ATOM 522 C C . SER A 1 73 ? 15.208 8.437 -28.732 1.00 91.81 73 SER A C 1
ATOM 524 O O . SER A 1 73 ? 15.960 7.968 -29.592 1.00 91.81 73 SER A O 1
ATOM 526 N N . ILE A 1 74 ? 14.583 7.676 -27.828 1.00 97.25 74 ILE A N 1
ATOM 527 C CA . ILE A 1 74 ? 14.622 6.212 -27.828 1.00 97.25 74 ILE A CA 1
ATOM 528 C C . ILE A 1 74 ? 13.211 5.692 -28.117 1.00 97.25 74 ILE A C 1
ATOM 530 O O . ILE A 1 74 ? 12.255 6.016 -27.408 1.00 97.25 74 ILE A O 1
ATOM 534 N N . ALA A 1 75 ? 13.078 4.870 -29.154 1.00 97.44 75 ALA A N 1
ATOM 535 C CA . ALA A 1 75 ? 11.867 4.121 -29.466 1.00 97.44 75 ALA A CA 1
ATOM 536 C C . ALA A 1 75 ? 12.129 2.630 -29.231 1.00 97.44 75 ALA A C 1
ATOM 538 O O . ALA A 1 75 ? 12.856 1.996 -29.993 1.00 97.44 75 ALA A O 1
ATOM 539 N N . ASN A 1 76 ? 11.562 2.069 -28.168 1.00 97.50 76 ASN A N 1
ATOM 540 C CA . ASN A 1 76 ? 11.688 0.664 -27.815 1.00 97.50 76 ASN A CA 1
ATOM 541 C C . ASN A 1 76 ? 10.392 -0.095 -28.104 1.00 97.50 76 ASN A C 1
ATOM 543 O O . ASN A 1 76 ? 9.411 0.031 -27.379 1.00 97.50 76 ASN A O 1
ATOM 547 N N . ASN A 1 77 ? 10.418 -0.929 -29.136 1.00 97.75 77 ASN A N 1
ATOM 548 C CA . ASN A 1 77 ? 9.357 -1.876 -29.471 1.00 97.75 77 ASN A CA 1
ATOM 549 C C . ASN A 1 77 ? 9.745 -3.335 -29.167 1.00 97.75 77 ASN A C 1
ATOM 551 O O . ASN A 1 77 ? 8.878 -4.203 -29.198 1.00 97.75 77 ASN A O 1
ATOM 555 N N . GLY A 1 78 ? 11.026 -3.604 -28.893 1.00 96.94 78 GLY A N 1
ATOM 556 C CA . GLY A 1 78 ? 11.553 -4.916 -28.510 1.00 96.94 78 GLY A CA 1
ATOM 557 C C . GLY A 1 78 ? 11.830 -5.036 -27.009 1.00 96.94 78 GLY A C 1
ATOM 558 O O . GLY A 1 78 ? 11.119 -4.469 -26.178 1.00 96.94 78 GLY A O 1
ATOM 559 N N . ASN A 1 79 ? 12.888 -5.765 -26.652 1.00 96.75 79 ASN A N 1
ATOM 560 C CA . ASN A 1 79 ? 13.291 -5.985 -25.264 1.00 96.75 79 ASN A CA 1
ATOM 561 C C . ASN A 1 79 ? 14.559 -5.201 -24.921 1.00 96.75 79 ASN A C 1
ATOM 563 O O . ASN A 1 79 ? 15.591 -5.342 -25.582 1.00 96.75 79 ASN A O 1
ATOM 567 N N . LEU A 1 80 ? 14.496 -4.427 -23.844 1.00 97.31 80 LEU A N 1
ATOM 568 C CA . LEU A 1 80 ? 15.675 -3.956 -23.127 1.00 97.31 80 LEU A CA 1
ATOM 569 C C . LEU A 1 80 ? 15.875 -4.892 -21.936 1.00 97.31 80 LEU A C 1
ATOM 571 O O . LEU A 1 80 ? 14.965 -5.063 -21.134 1.00 97.31 80 LEU A O 1
ATOM 575 N N . VAL A 1 81 ? 17.034 -5.523 -21.793 1.00 97.25 81 VAL A N 1
ATOM 576 C CA . VAL A 1 81 ? 17.282 -6.347 -20.603 1.00 97.25 81 VAL A CA 1
ATOM 577 C C . VAL A 1 81 ? 17.508 -5.412 -19.416 1.00 97.25 81 VAL A C 1
ATOM 579 O O . VAL A 1 81 ? 16.754 -5.460 -18.447 1.00 97.25 81 VAL A O 1
ATOM 582 N N . ASN A 1 82 ? 18.457 -4.484 -19.538 1.00 97.25 82 ASN A N 1
ATOM 583 C CA . ASN A 1 82 ? 18.749 -3.452 -18.548 1.00 97.25 82 ASN A CA 1
ATOM 584 C C . ASN A 1 82 ? 18.632 -2.055 -19.169 1.00 97.25 82 ASN A C 1
ATOM 586 O O . ASN A 1 82 ? 19.242 -1.775 -20.204 1.00 97.25 82 ASN A O 1
ATOM 590 N N . LEU A 1 83 ? 17.890 -1.166 -18.510 1.00 97.69 83 LEU A N 1
ATOM 591 C CA . LEU A 1 83 ? 17.837 0.260 -18.824 1.00 97.69 83 LEU A CA 1
ATOM 592 C C . LEU A 1 83 ? 18.399 1.063 -17.652 1.00 97.69 83 LEU A C 1
ATOM 594 O O . LEU A 1 83 ? 17.895 0.972 -16.534 1.00 97.69 83 LEU A O 1
ATOM 598 N N . ILE A 1 84 ? 19.406 1.881 -17.932 1.00 97.50 84 ILE A N 1
ATOM 599 C CA . ILE A 1 84 ? 20.012 2.804 -16.978 1.00 97.50 84 ILE A CA 1
ATOM 600 C C . ILE A 1 84 ? 19.784 4.226 -17.491 1.00 97.50 84 ILE A C 1
ATOM 602 O O . ILE A 1 84 ? 20.178 4.597 -18.599 1.00 97.50 84 ILE A O 1
ATOM 606 N N . VAL A 1 85 ? 19.109 5.021 -16.674 1.00 97.81 85 VAL A N 1
ATOM 607 C CA . VAL A 1 85 ? 18.750 6.407 -16.950 1.00 97.81 85 VAL A CA 1
ATOM 608 C C . VAL A 1 85 ? 19.739 7.303 -16.216 1.00 97.81 85 VAL A C 1
ATOM 610 O O . VAL A 1 85 ? 19.511 7.742 -15.091 1.00 97.81 85 VAL A O 1
ATOM 613 N N . ASP A 1 86 ? 20.853 7.528 -16.899 1.00 96.31 86 ASP A N 1
ATOM 614 C CA . ASP A 1 86 ? 21.994 8.383 -16.556 1.00 96.31 86 ASP A CA 1
ATOM 615 C C . ASP A 1 86 ? 21.956 9.740 -17.297 1.00 96.31 86 ASP A C 1
ATOM 617 O O . ASP A 1 86 ? 22.917 10.509 -17.307 1.00 96.31 86 ASP A O 1
ATOM 621 N N . SER A 1 87 ? 20.841 10.032 -17.970 1.00 95.88 87 SER A N 1
ATOM 622 C CA . SER A 1 87 ? 20.530 11.311 -18.604 1.00 95.88 87 SER A CA 1
ATOM 623 C C . SER A 1 87 ? 19.015 11.450 -18.765 1.00 95.88 87 SER A C 1
ATOM 625 O O . SER A 1 87 ? 18.308 10.452 -18.909 1.00 95.88 87 SER A O 1
ATOM 627 N N . ASN A 1 88 ? 18.493 12.679 -18.780 1.00 96.31 88 ASN A N 1
ATOM 628 C CA . ASN A 1 88 ? 17.065 12.888 -19.029 1.00 96.31 88 ASN A CA 1
ATOM 629 C C . ASN A 1 88 ? 16.691 12.358 -20.415 1.00 96.31 88 ASN A C 1
ATOM 631 O O . ASN A 1 88 ? 17.319 12.724 -21.418 1.00 96.31 88 ASN A O 1
ATOM 635 N N . LYS A 1 89 ? 15.662 11.513 -20.488 1.00 96.75 89 LYS A N 1
ATOM 636 C CA . LYS A 1 89 ? 15.308 10.862 -21.746 1.00 96.75 89 LYS A CA 1
ATOM 637 C C . LYS A 1 89 ? 13.833 10.515 -21.847 1.00 96.75 89 LYS A C 1
ATOM 639 O O . LYS A 1 89 ? 13.197 10.125 -20.873 1.00 96.75 89 LYS A O 1
ATOM 644 N N . THR A 1 90 ? 13.319 10.600 -23.071 1.00 97.00 90 THR A N 1
ATOM 645 C CA . THR A 1 90 ? 12.001 10.079 -23.429 1.00 97.00 90 THR A CA 1
ATOM 646 C C . THR A 1 90 ? 12.148 8.704 -24.069 1.00 97.00 90 THR A C 1
ATOM 648 O O . THR A 1 90 ? 12.857 8.554 -25.070 1.00 97.00 90 THR A O 1
ATOM 651 N N . LEU A 1 91 ? 11.455 7.719 -23.503 1.00 97.81 91 LEU A N 1
ATOM 652 C CA . LEU A 1 91 ? 11.327 6.365 -24.024 1.00 97.81 91 LEU A CA 1
ATOM 653 C C . LEU A 1 91 ? 9.919 6.181 -24.592 1.00 97.81 91 LEU A C 1
ATOM 655 O O . LEU A 1 91 ? 8.930 6.324 -23.881 1.00 97.81 91 LEU A O 1
ATOM 659 N N . THR A 1 92 ? 9.822 5.856 -25.874 1.00 97.44 92 THR A N 1
ATOM 660 C CA . THR A 1 92 ? 8.553 5.571 -26.564 1.00 97.44 92 THR A CA 1
ATOM 661 C C . THR A 1 92 ? 8.505 4.119 -27.032 1.00 97.44 92 THR A C 1
ATOM 663 O O . THR A 1 92 ? 9.505 3.413 -26.933 1.00 97.44 92 THR A O 1
ATOM 666 N N . GLY A 1 93 ? 7.368 3.685 -27.576 1.00 95.94 93 GLY A N 1
ATOM 667 C CA . GLY A 1 93 ? 7.174 2.324 -28.079 1.00 95.94 93 GLY A CA 1
ATOM 668 C C . GLY A 1 93 ? 6.567 1.376 -27.045 1.00 95.94 93 GLY A C 1
ATOM 669 O O . GLY A 1 93 ? 6.394 1.732 -25.882 1.00 95.94 93 GLY A O 1
ATOM 670 N N . ASN A 1 94 ? 6.202 0.178 -27.507 1.00 95.00 94 ASN A N 1
ATOM 671 C CA . ASN A 1 94 ? 5.425 -0.809 -26.738 1.00 95.00 94 ASN A CA 1
ATOM 672 C C . ASN A 1 94 ? 6.268 -1.997 -26.244 1.00 95.00 94 ASN A C 1
ATOM 674 O O . ASN A 1 94 ? 5.726 -3.041 -25.877 1.00 95.00 94 ASN A O 1
ATOM 678 N N . GLY A 1 95 ? 7.592 -1.868 -26.309 1.00 96.94 95 GLY A N 1
ATOM 679 C CA . GLY A 1 95 ? 8.527 -2.892 -25.872 1.00 96.94 95 GLY A CA 1
ATOM 680 C C . GLY A 1 95 ? 8.523 -3.098 -24.358 1.00 96.94 95 GLY A C 1
ATOM 681 O O . GLY A 1 95 ? 7.756 -2.479 -23.617 1.00 96.94 95 GLY A O 1
ATOM 682 N N . SER A 1 96 ? 9.409 -3.972 -23.887 1.00 97.88 96 SER A N 1
ATOM 683 C CA . SER A 1 96 ? 9.497 -4.324 -22.468 1.00 97.88 96 SER A CA 1
ATOM 684 C C . SER A 1 96 ? 10.899 -4.172 -21.891 1.00 97.88 96 SER A C 1
ATOM 686 O O . SER A 1 96 ? 11.888 -4.154 -22.631 1.00 97.88 96 SER A O 1
ATOM 688 N N . ILE A 1 97 ? 10.964 -4.075 -20.562 1.00 98.56 97 ILE A N 1
ATOM 689 C CA . ILE A 1 97 ? 12.178 -4.322 -19.787 1.00 98.56 97 ILE A CA 1
ATOM 690 C C . ILE A 1 97 ? 12.109 -5.728 -19.199 1.00 98.56 97 ILE A C 1
ATOM 692 O O . ILE A 1 97 ? 11.110 -6.086 -18.573 1.00 98.56 97 ILE A O 1
ATOM 696 N N . THR A 1 98 ? 13.161 -6.525 -19.385 1.00 98.19 98 THR A N 1
ATOM 697 C CA . THR A 1 98 ? 13.159 -7.946 -18.994 1.00 98.19 98 THR A CA 1
ATOM 698 C C . THR A 1 98 ? 14.077 -8.287 -17.823 1.00 98.19 98 THR A C 1
ATOM 700 O O . THR A 1 98 ? 14.113 -9.444 -17.410 1.00 98.19 98 THR A O 1
ATOM 703 N N . ASN A 1 99 ? 14.820 -7.320 -17.277 1.00 98.38 99 ASN A N 1
ATOM 704 C CA . ASN A 1 99 ? 15.614 -7.513 -16.063 1.00 98.38 99 ASN A CA 1
ATOM 705 C C . ASN A 1 99 ? 15.607 -6.285 -15.143 1.00 98.38 99 ASN A C 1
ATOM 707 O O . ASN A 1 99 ? 15.047 -6.369 -14.055 1.00 98.38 99 ASN A O 1
ATOM 711 N N . SER A 1 100 ? 16.204 -5.155 -15.545 1.00 98.50 100 SER A N 1
ATOM 712 C CA . SER A 1 100 ? 16.366 -4.010 -14.636 1.00 98.50 100 SER A CA 1
ATOM 713 C C . SER A 1 100 ? 16.064 -2.641 -15.245 1.00 98.50 100 SER A C 1
ATOM 715 O O . SER A 1 100 ? 16.362 -2.373 -16.408 1.00 98.50 100 SER A O 1
ATOM 717 N N . LEU A 1 101 ? 15.489 -1.764 -14.421 1.00 98.75 101 LEU A N 1
ATOM 718 C CA . LEU A 1 101 ? 15.366 -0.329 -14.657 1.00 98.75 101 LEU A CA 1
ATOM 719 C C . LEU A 1 101 ? 16.033 0.417 -13.505 1.00 98.75 101 LEU A C 1
ATOM 721 O O . LEU A 1 101 ? 15.603 0.306 -12.359 1.00 98.75 101 LEU A O 1
ATOM 725 N N . MET A 1 102 ? 17.051 1.209 -13.816 1.00 98.44 102 MET A N 1
ATOM 726 C CA . MET A 1 102 ? 17.735 2.076 -12.867 1.00 98.44 102 MET A CA 1
ATOM 727 C C . MET A 1 102 ? 17.612 3.525 -13.322 1.00 98.44 102 MET A C 1
ATOM 729 O O . MET A 1 102 ? 18.027 3.857 -14.425 1.00 98.44 102 MET A O 1
ATOM 733 N N . VAL A 1 103 ? 17.064 4.394 -12.478 1.00 98.38 103 VAL A N 1
ATOM 734 C CA . VAL A 1 103 ? 17.068 5.844 -12.694 1.00 98.38 103 VAL A CA 1
ATOM 735 C C . VAL A 1 103 ? 18.010 6.474 -11.688 1.00 98.38 103 VAL A C 1
ATOM 737 O O . VAL A 1 103 ? 17.768 6.415 -10.482 1.00 98.38 103 VAL A O 1
ATOM 740 N N . GLU A 1 104 ? 19.107 7.037 -12.184 1.00 96.75 104 GLU A N 1
ATOM 741 C CA . GLU A 1 104 ? 20.217 7.481 -11.350 1.00 96.75 104 GLU A CA 1
ATOM 742 C C . GLU A 1 104 ? 20.012 8.891 -10.784 1.00 96.75 104 GLU A C 1
ATOM 744 O O . GLU A 1 104 ? 19.202 9.693 -11.266 1.00 96.75 104 GLU A O 1
ATOM 749 N N . LYS A 1 105 ? 20.808 9.216 -9.760 1.00 93.44 105 LYS A N 1
ATOM 750 C CA . LYS A 1 105 ? 20.948 10.591 -9.283 1.00 93.44 105 LYS A CA 1
ATOM 751 C C . LYS A 1 105 ? 21.731 11.420 -10.304 1.00 93.44 105 LYS A C 1
ATOM 753 O O . LYS A 1 105 ? 22.732 10.965 -10.842 1.00 93.44 105 LYS A O 1
ATOM 758 N N . ASN A 1 106 ? 21.310 12.662 -10.523 1.00 88.12 106 ASN A N 1
ATOM 759 C CA . ASN A 1 106 ? 22.085 13.640 -11.274 1.00 88.12 106 ASN A CA 1
ATOM 760 C C . ASN A 1 106 ? 23.036 14.384 -10.324 1.00 88.12 106 ASN A C 1
ATOM 762 O O . ASN A 1 106 ? 22.905 14.304 -9.100 1.00 88.12 106 ASN A O 1
ATOM 766 N N . ASN A 1 107 ? 23.959 15.167 -10.884 1.00 84.62 107 ASN A N 1
ATOM 767 C CA . ASN A 1 107 ? 24.933 15.938 -10.099 1.00 84.62 107 ASN A CA 1
ATOM 768 C C . ASN A 1 107 ? 24.289 16.972 -9.154 1.00 84.62 107 ASN A C 1
ATOM 770 O O . ASN A 1 107 ? 24.935 17.432 -8.218 1.00 84.62 107 ASN A O 1
ATOM 774 N N . SER A 1 108 ? 23.025 17.336 -9.387 1.00 83.62 108 SER A N 1
ATOM 775 C CA . SER A 1 108 ? 22.248 18.245 -8.537 1.00 83.62 108 SER A CA 1
ATOM 776 C C . SER A 1 108 ? 21.504 17.530 -7.400 1.00 83.62 108 SER A C 1
ATOM 778 O O . SER A 1 108 ? 20.842 18.193 -6.611 1.00 83.62 108 SER A O 1
ATOM 780 N N . GLY A 1 109 ? 21.574 16.198 -7.315 1.00 80.31 109 GLY A N 1
ATOM 781 C CA . GLY A 1 109 ? 20.922 15.388 -6.281 1.00 80.31 109 GLY A CA 1
ATOM 782 C C . GLY A 1 109 ? 19.445 15.051 -6.531 1.00 80.31 109 GLY A C 1
ATOM 783 O O . GLY A 1 109 ? 18.935 14.149 -5.873 1.00 80.31 109 GLY A O 1
ATOM 784 N N . ASN A 1 110 ? 18.788 15.700 -7.502 1.00 77.75 110 ASN A N 1
ATOM 785 C CA . ASN A 1 110 ? 17.359 15.519 -7.823 1.00 77.75 110 ASN A CA 1
ATOM 786 C C . ASN A 1 110 ? 17.077 14.317 -8.750 1.00 77.75 110 ASN A C 1
ATOM 788 O O . ASN A 1 110 ? 15.927 13.934 -8.938 1.00 77.75 110 ASN A O 1
ATOM 792 N N . GLY A 1 111 ? 18.127 13.738 -9.341 1.00 90.81 111 GLY A N 1
ATOM 793 C CA . GLY A 1 111 ? 18.024 12.600 -10.257 1.00 90.81 111 GLY A CA 1
ATOM 794 C C . GLY A 1 111 ? 17.649 12.926 -11.694 1.00 90.81 111 GLY A C 1
ATOM 795 O O . GLY A 1 111 ? 17.229 14.035 -12.018 1.00 90.81 111 GLY A O 1
ATOM 796 N N . TYR A 1 112 ? 17.899 11.967 -12.584 1.00 97.69 112 TYR A N 1
ATOM 797 C CA . TYR A 1 112 ? 17.499 12.066 -13.985 1.00 97.69 112 TYR A CA 1
ATOM 798 C C . TYR A 1 112 ? 16.019 11.738 -14.156 1.00 97.69 112 TYR A C 1
ATOM 800 O O . TYR A 1 112 ? 15.405 11.090 -13.313 1.00 97.69 112 TYR A O 1
ATOM 808 N N . THR A 1 113 ? 15.435 12.198 -15.257 1.00 97.25 113 THR A N 1
ATOM 809 C CA . THR A 1 113 ? 14.035 11.949 -15.600 1.00 97.25 113 THR A CA 1
ATOM 810 C C . THR A 1 113 ? 13.925 10.961 -16.752 1.00 97.25 113 THR A C 1
ATOM 812 O O . THR A 1 113 ? 14.410 11.229 -17.854 1.00 97.25 113 THR A O 1
ATOM 815 N N . LEU A 1 114 ? 13.221 9.856 -16.517 1.00 98.12 114 LEU A N 1
ATOM 816 C CA . LEU A 1 114 ? 12.683 9.004 -17.567 1.00 98.12 114 LEU A CA 1
ATOM 817 C C . LEU A 1 114 ? 11.241 9.418 -17.853 1.00 98.12 114 LEU A C 1
ATOM 819 O O . LEU A 1 114 ? 10.367 9.248 -17.007 1.00 98.12 114 LEU A O 1
ATOM 823 N N . THR A 1 115 ? 10.978 9.919 -19.053 1.00 97.94 115 THR A N 1
ATOM 824 C CA . THR A 1 115 ? 9.614 10.165 -19.534 1.00 97.94 115 THR A CA 1
ATOM 825 C C . THR A 1 115 ? 9.171 9.004 -20.417 1.00 97.94 115 THR A C 1
ATOM 827 O O . THR A 1 115 ? 9.825 8.706 -21.415 1.00 97.94 115 THR A O 1
ATOM 830 N N . ILE A 1 116 ? 8.060 8.354 -20.083 1.00 98.31 116 ILE A N 1
ATOM 831 C CA . ILE A 1 116 ? 7.518 7.217 -20.835 1.00 98.31 116 ILE A CA 1
ATOM 832 C C . ILE A 1 116 ? 6.393 7.715 -21.748 1.00 98.31 116 ILE A C 1
ATOM 834 O O . ILE A 1 116 ? 5.394 8.274 -21.300 1.00 98.31 11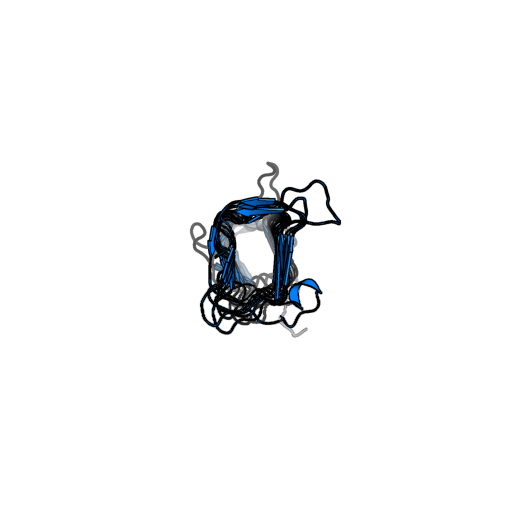6 ILE A O 1
ATOM 838 N N . GLY A 1 117 ? 6.541 7.498 -23.052 1.00 96.12 117 GLY A N 1
ATOM 839 C CA . GLY A 1 117 ? 5.622 8.000 -24.069 1.00 96.12 117 GLY A CA 1
ATOM 840 C C . GLY A 1 117 ? 5.673 9.522 -24.234 1.00 96.12 117 GLY A C 1
ATOM 841 O O . GLY A 1 117 ? 6.616 10.194 -23.815 1.00 96.12 117 GLY A O 1
ATOM 842 N N . ASN A 1 118 ? 4.647 10.075 -24.881 1.00 92.75 118 ASN A N 1
ATOM 843 C CA . ASN A 1 118 ? 4.533 11.518 -25.068 1.00 92.75 118 ASN A CA 1
ATOM 844 C C . ASN A 1 118 ? 4.105 12.180 -23.748 1.00 92.75 118 ASN A C 1
ATOM 846 O O . ASN A 1 118 ? 3.014 11.898 -23.256 1.00 92.75 118 ASN A O 1
ATOM 850 N N . ASN A 1 119 ? 4.962 13.035 -23.180 1.00 91.94 119 ASN A N 1
ATOM 851 C CA . ASN A 1 119 ? 4.722 13.761 -21.924 1.00 91.94 119 ASN A CA 1
ATOM 852 C C . ASN A 1 119 ? 4.301 12.875 -20.732 1.00 91.94 119 ASN A C 1
ATOM 854 O O . ASN A 1 119 ? 3.491 13.298 -19.914 1.00 91.94 119 ASN A O 1
ATOM 858 N N . GLY A 1 120 ? 4.811 11.643 -20.646 1.00 94.50 120 GLY A N 1
ATOM 859 C CA . GLY A 1 120 ? 4.500 10.730 -19.538 1.00 94.50 120 GLY A CA 1
ATOM 860 C C . GLY A 1 120 ? 3.188 9.956 -19.690 1.00 94.50 120 GLY A C 1
ATOM 861 O O . GLY A 1 120 ? 2.822 9.181 -18.818 1.00 94.50 120 GLY A O 1
ATOM 862 N N . ALA A 1 121 ? 2.467 10.101 -20.805 1.00 95.56 121 ALA A N 1
ATOM 863 C CA . ALA A 1 121 ? 1.209 9.380 -21.021 1.00 95.56 121 ALA A CA 1
ATOM 864 C C . ALA A 1 121 ? 1.393 7.901 -21.429 1.00 95.56 121 ALA A C 1
ATOM 866 O O . ALA A 1 121 ? 0.412 7.194 -21.653 1.00 95.56 121 ALA A O 1
ATOM 867 N N . GLY A 1 122 ? 2.633 7.433 -21.595 1.00 97.62 122 GLY A N 1
ATOM 868 C CA . GLY A 1 122 ? 2.926 6.069 -22.026 1.00 97.62 122 GLY A CA 1
ATOM 869 C C . GLY A 1 122 ? 2.820 5.031 -20.908 1.00 97.62 122 GLY A C 1
ATOM 870 O O . GLY A 1 122 ? 2.610 5.346 -19.736 1.00 97.62 122 GLY A O 1
ATOM 871 N N . ASN A 1 123 ? 3.001 3.769 -21.292 1.00 98.00 123 ASN A N 1
ATOM 872 C CA . ASN A 1 123 ? 3.105 2.640 -20.376 1.00 98.00 123 ASN A CA 1
ATOM 873 C C . ASN A 1 123 ? 4.310 1.777 -20.755 1.00 98.00 123 ASN A C 1
ATOM 875 O O . ASN A 1 123 ? 4.464 1.402 -21.916 1.00 98.00 123 ASN A O 1
ATOM 879 N N . LEU A 1 124 ? 5.141 1.458 -19.769 1.00 98.31 124 LEU A N 1
ATOM 880 C CA . LEU A 1 124 ? 6.305 0.599 -19.914 1.00 98.31 124 LEU A CA 1
ATOM 881 C C . LEU A 1 124 ? 6.018 -0.767 -19.294 1.00 98.31 124 LEU A C 1
ATOM 883 O O . LEU A 1 124 ? 5.704 -0.875 -18.108 1.00 98.31 124 LEU A O 1
ATOM 887 N N . ASN A 1 125 ? 6.153 -1.818 -20.096 1.00 98.44 125 ASN A N 1
ATOM 888 C CA . ASN A 1 125 ? 5.948 -3.183 -19.631 1.00 98.44 125 ASN A CA 1
ATOM 889 C C . ASN A 1 125 ? 7.220 -3.729 -18.979 1.00 98.44 125 ASN A C 1
ATOM 891 O O . ASN A 1 125 ? 8.303 -3.672 -19.563 1.00 98.44 125 ASN A O 1
ATOM 895 N N . PHE A 1 126 ? 7.072 -4.321 -17.801 1.00 98.12 126 PHE A N 1
ATOM 896 C CA . PHE A 1 126 ? 8.106 -5.089 -17.125 1.00 98.12 126 PHE A CA 1
ATOM 897 C C . PHE A 1 126 ? 7.769 -6.574 -17.230 1.00 98.12 126 PHE A C 1
ATOM 899 O O . PHE A 1 126 ? 6.690 -6.985 -16.808 1.00 98.12 126 PHE A O 1
ATOM 906 N N . LYS A 1 127 ? 8.674 -7.360 -17.820 1.00 97.50 127 LYS A N 1
ATOM 907 C CA . LYS A 1 127 ? 8.517 -8.799 -18.070 1.00 97.50 127 LYS A CA 1
ATOM 908 C C . LYS A 1 127 ? 9.777 -9.545 -17.637 1.00 97.50 127 LYS A C 1
ATOM 910 O O . LYS A 1 127 ? 10.555 -10.016 -18.466 1.00 97.50 127 LYS A O 1
ATOM 915 N N . ALA A 1 128 ? 10.000 -9.595 -16.332 1.00 96.94 128 ALA A N 1
ATOM 916 C CA . ALA A 1 128 ? 11.195 -10.168 -15.729 1.00 96.94 128 ALA A CA 1
ATOM 917 C C . ALA A 1 128 ? 10.873 -11.458 -14.967 1.00 96.94 128 ALA A C 1
ATOM 919 O O . ALA A 1 128 ? 9.742 -11.690 -14.558 1.00 96.94 128 ALA A O 1
ATOM 920 N N . THR A 1 129 ? 11.879 -12.304 -14.751 1.00 96.12 129 THR A N 1
ATOM 921 C CA . THR A 1 129 ? 11.754 -13.501 -13.899 1.00 96.12 129 THR A CA 1
ATOM 922 C C . THR A 1 129 ? 12.178 -13.245 -12.455 1.00 96.12 129 THR A C 1
ATOM 924 O O . THR A 1 129 ? 11.882 -14.057 -11.589 1.00 96.12 129 THR A O 1
ATOM 927 N N . ASN A 1 130 ? 12.918 -12.161 -12.210 1.00 96.75 130 ASN A N 1
ATOM 928 C CA . ASN A 1 130 ? 13.296 -11.639 -10.894 1.00 96.75 130 ASN A CA 1
ATOM 929 C C . ASN A 1 130 ? 13.887 -10.227 -11.066 1.00 96.75 130 ASN A C 1
ATOM 931 O O . ASN A 1 130 ? 15.073 -9.991 -10.838 1.00 96.75 130 ASN A O 1
ATOM 935 N N . GLY A 1 131 ? 13.080 -9.315 -11.601 1.00 98.06 131 GLY A N 1
ATOM 936 C CA . GLY A 1 131 ? 13.550 -8.008 -12.040 1.00 98.06 131 GLY A CA 1
ATOM 937 C C . GLY A 1 131 ? 13.762 -7.001 -10.915 1.00 98.06 131 GLY A C 1
ATOM 938 O O . GLY A 1 131 ? 13.298 -7.187 -9.787 1.00 98.06 131 GLY A O 1
ATOM 939 N N . THR A 1 132 ? 14.432 -5.899 -11.240 1.00 98.69 132 THR A N 1
ATOM 940 C CA . THR A 1 132 ? 14.651 -4.784 -10.315 1.00 98.69 132 THR A CA 1
ATOM 941 C C . THR A 1 132 ? 14.239 -3.453 -10.929 1.00 98.69 132 THR A C 1
ATOM 943 O O . THR A 1 132 ? 14.577 -3.134 -12.066 1.00 98.69 132 THR A O 1
ATOM 946 N N . ILE A 1 133 ? 13.521 -2.644 -10.156 1.00 98.81 133 ILE A N 1
ATOM 947 C CA . ILE A 1 133 ? 13.254 -1.243 -10.472 1.00 98.81 133 ILE A CA 1
ATOM 948 C C . ILE A 1 133 ? 13.843 -0.418 -9.337 1.00 98.81 133 ILE A C 1
ATOM 950 O O . ILE A 1 133 ? 13.442 -0.574 -8.189 1.00 98.81 133 ILE A O 1
ATOM 954 N N . ASN A 1 134 ? 14.804 0.445 -9.648 1.00 98.56 134 ASN A N 1
ATOM 955 C CA . ASN A 1 134 ? 15.412 1.360 -8.694 1.00 98.56 134 ASN A CA 1
ATOM 956 C C . ASN A 1 134 ? 15.305 2.787 -9.224 1.00 98.56 134 ASN A C 1
ATOM 958 O O . ASN A 1 134 ? 16.015 3.166 -10.155 1.00 98.56 134 ASN A O 1
ATOM 962 N N . ASN A 1 135 ? 14.416 3.575 -8.630 1.00 98.31 135 ASN A N 1
ATOM 963 C CA . ASN A 1 135 ? 14.226 4.970 -8.978 1.00 98.31 135 ASN A CA 1
ATOM 964 C C . ASN A 1 135 ? 14.829 5.885 -7.911 1.00 98.31 135 ASN A C 1
ATOM 966 O O . ASN A 1 135 ? 14.281 6.017 -6.814 1.00 98.31 135 ASN A O 1
ATOM 970 N N . ALA A 1 136 ? 15.933 6.549 -8.244 1.00 97.69 136 ALA A N 1
ATOM 971 C CA . ALA A 1 136 ? 16.512 7.631 -7.449 1.00 97.69 136 ALA A CA 1
ATOM 972 C C . ALA A 1 136 ? 16.313 9.019 -8.084 1.00 97.69 136 ALA A C 1
ATOM 974 O O . ALA A 1 136 ? 16.759 10.013 -7.513 1.00 97.69 136 ALA A O 1
ATOM 975 N N . GLY A 1 137 ? 15.660 9.084 -9.249 1.00 97.88 137 GLY A N 1
ATOM 976 C CA . GLY A 1 137 ? 15.304 10.318 -9.940 1.00 97.88 137 GLY A CA 1
ATOM 977 C C . GLY A 1 137 ? 13.809 10.423 -10.162 1.00 97.88 137 GLY A C 1
ATOM 978 O O . GLY A 1 137 ? 13.044 10.320 -9.212 1.00 97.88 137 GLY A O 1
ATOM 979 N N . THR A 1 138 ? 13.381 10.677 -11.394 1.00 98.00 138 THR A N 1
ATOM 980 C CA . THR A 1 138 ? 11.961 10.798 -11.739 1.00 98.00 138 THR A CA 1
ATOM 981 C C . THR A 1 138 ? 11.574 9.786 -12.806 1.00 98.00 138 THR A C 1
ATOM 983 O O . THR A 1 138 ? 12.184 9.746 -13.874 1.00 98.00 138 THR A O 1
ATOM 986 N N . ILE A 1 139 ? 10.525 9.009 -12.547 1.00 98.50 139 ILE A N 1
ATOM 987 C CA . ILE A 1 139 ? 9.810 8.252 -13.577 1.00 98.50 139 ILE A CA 1
ATOM 988 C C . ILE A 1 139 ? 8.504 8.990 -13.834 1.00 98.50 139 ILE A C 1
ATOM 990 O O . ILE A 1 139 ? 7.656 9.048 -12.953 1.00 98.50 139 ILE A O 1
ATOM 994 N N . ASN A 1 140 ? 8.352 9.555 -15.027 1.00 98.25 140 ASN A N 1
ATOM 995 C CA . ASN A 1 140 ? 7.120 10.194 -15.473 1.00 98.25 140 ASN A CA 1
ATOM 996 C C . ASN A 1 140 ? 6.436 9.288 -16.505 1.00 98.25 140 ASN A C 1
ATOM 998 O O . ASN A 1 140 ? 6.891 9.182 -17.649 1.00 98.25 140 ASN A O 1
ATOM 1002 N N . GLY A 1 141 ? 5.371 8.617 -16.072 1.00 98.12 141 GLY A N 1
ATOM 1003 C CA . GLY A 1 141 ? 4.574 7.678 -16.854 1.00 98.12 141 GLY A CA 1
ATOM 1004 C C . GLY A 1 141 ? 4.396 6.307 -16.210 1.00 98.12 141 GLY A C 1
ATOM 1005 O O . GLY A 1 141 ? 4.931 6.019 -15.141 1.00 98.12 141 GLY A O 1
ATOM 1006 N N . ASN A 1 142 ? 3.567 5.473 -16.838 1.00 98.69 142 ASN A N 1
ATOM 1007 C CA . ASN A 1 142 ? 3.061 4.257 -16.204 1.00 98.69 142 ASN A CA 1
ATOM 1008 C C . ASN A 1 142 ? 4.030 3.077 -16.346 1.00 98.69 142 ASN A C 1
ATOM 1010 O O . ASN A 1 142 ? 4.717 2.941 -17.362 1.00 98.69 142 ASN A O 1
ATOM 1014 N N . ILE A 1 143 ? 4.020 2.184 -15.357 1.00 98.69 143 ILE A N 1
ATOM 1015 C CA . ILE A 1 143 ? 4.685 0.881 -15.417 1.00 98.69 143 ILE A CA 1
ATOM 1016 C C . ILE A 1 143 ? 3.665 -0.218 -15.138 1.00 98.69 143 ILE A C 1
ATOM 1018 O O . ILE A 1 143 ? 2.905 -0.153 -14.172 1.00 98.69 143 ILE A O 1
ATOM 1022 N N . THR A 1 144 ? 3.698 -1.263 -15.960 1.00 98.75 144 THR A N 1
ATOM 1023 C CA . THR A 1 144 ? 2.932 -2.492 -15.735 1.00 98.75 144 THR A CA 1
ATOM 1024 C C . THR A 1 144 ? 3.892 -3.658 -15.535 1.00 98.75 144 THR A C 1
ATOM 1026 O O . THR A 1 144 ? 4.641 -3.999 -16.449 1.00 98.75 144 THR A O 1
ATOM 1029 N N . ASN A 1 145 ? 3.863 -4.290 -14.361 1.00 98.69 145 ASN A N 1
ATOM 1030 C CA . ASN A 1 145 ? 4.414 -5.631 -14.181 1.00 98.69 145 ASN A CA 1
ATOM 1031 C C . ASN A 1 145 ? 3.428 -6.610 -14.822 1.00 98.69 145 ASN A C 1
ATOM 1033 O O . ASN A 1 145 ? 2.311 -6.735 -14.331 1.00 98.69 145 ASN A O 1
ATOM 1037 N N . VAL A 1 146 ? 3.787 -7.194 -15.963 1.00 98.44 146 VAL A N 1
ATOM 1038 C CA . VAL A 1 146 ? 2.834 -7.954 -16.790 1.00 98.44 146 VAL A CA 1
ATOM 1039 C C . VAL A 1 146 ? 2.604 -9.368 -16.256 1.00 98.44 146 VAL A C 1
ATOM 1041 O O . VAL A 1 146 ? 3.365 -9.848 -15.418 1.00 98.44 146 VAL A O 1
ATOM 1044 N N . ASP A 1 147 ? 1.595 -10.057 -16.797 1.00 98.19 147 ASP A N 1
ATOM 1045 C CA . ASP A 1 147 ? 1.256 -11.427 -16.388 1.00 98.19 147 ASP A CA 1
ATOM 1046 C C . ASP A 1 147 ? 2.463 -12.374 -16.435 1.00 98.19 147 ASP A C 1
ATOM 1048 O O . ASP A 1 147 ? 3.276 -12.344 -17.368 1.00 98.19 147 ASP A O 1
ATOM 1052 N N . GLY A 1 148 ? 2.595 -13.194 -15.392 1.00 96.69 148 GLY A N 1
ATOM 1053 C CA . GLY A 1 148 ? 3.711 -14.117 -15.190 1.00 96.69 148 GLY A CA 1
ATOM 1054 C C . GLY A 1 148 ? 5.069 -13.466 -14.886 1.00 96.69 148 GLY A C 1
ATOM 1055 O O . GLY A 1 148 ? 6.059 -14.187 -14.757 1.00 96.69 148 GLY A O 1
ATOM 1056 N N . SER A 1 149 ? 5.152 -12.136 -14.774 1.00 98.38 149 SER A N 1
ATOM 1057 C CA . SER A 1 149 ? 6.386 -11.428 -14.417 1.00 98.38 149 SER A CA 1
ATOM 1058 C C . SER A 1 149 ? 6.591 -11.370 -12.901 1.00 98.38 149 SER A C 1
ATOM 1060 O O . SER A 1 149 ? 5.643 -11.232 -12.127 1.00 98.38 149 SER A O 1
ATOM 1062 N N . LEU A 1 150 ? 7.852 -11.437 -12.476 1.00 98.56 150 LEU A N 1
ATOM 1063 C CA . LEU A 1 150 ? 8.289 -11.233 -11.100 1.00 98.56 150 LEU A CA 1
ATOM 1064 C C . LEU A 1 150 ? 9.269 -10.061 -11.034 1.00 98.56 150 LEU A C 1
ATOM 1066 O O . LEU A 1 150 ? 10.369 -10.117 -11.591 1.00 98.56 150 LEU A O 1
ATOM 1070 N N . ILE A 1 151 ? 8.901 -9.027 -10.282 1.00 98.81 151 ILE A N 1
ATOM 1071 C CA . ILE A 1 151 ? 9.817 -7.986 -9.816 1.00 98.81 151 ILE A CA 1
ATOM 1072 C C . ILE A 1 151 ? 10.252 -8.369 -8.403 1.00 98.81 151 ILE A C 1
ATOM 1074 O O . ILE A 1 151 ? 9.461 -8.348 -7.463 1.00 98.81 151 ILE A O 1
ATOM 1078 N N . GLY A 1 152 ? 11.526 -8.710 -8.235 1.00 98.75 152 GLY A N 1
ATOM 1079 C CA . GLY A 1 152 ? 12.076 -9.014 -6.919 1.00 98.75 152 GLY A CA 1
ATOM 1080 C C . GLY A 1 152 ? 12.123 -7.778 -6.026 1.00 98.75 152 GLY A C 1
ATOM 1081 O O . GLY A 1 152 ? 11.778 -7.845 -4.851 1.00 98.75 152 GLY A O 1
ATOM 1082 N N . ASN A 1 153 ? 12.525 -6.631 -6.580 1.00 98.69 153 ASN A N 1
ATOM 1083 C CA . ASN A 1 153 ? 12.601 -5.380 -5.827 1.00 98.69 153 ASN A CA 1
ATOM 1084 C C . ASN A 1 153 ? 12.143 -4.191 -6.671 1.00 98.69 153 ASN A C 1
ATOM 1086 O O . ASN A 1 153 ? 12.728 -3.899 -7.714 1.00 98.69 153 ASN A O 1
ATOM 1090 N N . PHE A 1 154 ? 11.134 -3.485 -6.179 1.00 98.88 154 PHE A N 1
ATOM 1091 C CA . PHE A 1 154 ? 10.729 -2.164 -6.623 1.00 98.88 154 PHE A CA 1
ATOM 1092 C C . PHE A 1 154 ? 11.099 -1.166 -5.527 1.00 98.88 154 PHE A C 1
ATOM 1094 O O . PHE A 1 154 ? 10.516 -1.196 -4.447 1.00 98.88 154 PHE A O 1
ATOM 1101 N N . THR A 1 155 ? 12.045 -0.274 -5.798 1.00 98.75 155 THR A N 1
ATOM 1102 C CA . THR A 1 155 ? 12.494 0.754 -4.859 1.00 98.75 155 THR A CA 1
ATOM 1103 C C . THR A 1 155 ? 12.314 2.130 -5.481 1.00 98.75 155 THR A C 1
ATOM 1105 O O . THR A 1 155 ? 12.956 2.455 -6.479 1.00 98.75 155 THR A O 1
ATOM 1108 N N . ASN A 1 156 ? 11.480 2.962 -4.864 1.00 98.56 156 ASN A N 1
ATOM 1109 C CA . ASN A 1 156 ? 11.320 4.369 -5.209 1.00 98.56 156 ASN A CA 1
ATOM 1110 C C . ASN A 1 156 ? 11.867 5.258 -4.091 1.00 98.56 156 ASN A C 1
ATOM 1112 O O . ASN A 1 156 ? 11.243 5.393 -3.044 1.00 98.56 156 ASN A O 1
ATOM 1116 N N . SER A 1 157 ? 13.015 5.884 -4.334 1.00 97.69 157 SER A N 1
ATOM 1117 C CA . SER A 1 157 ? 13.624 6.902 -3.464 1.00 97.69 157 SER A CA 1
ATOM 1118 C C . SER A 1 157 ? 13.552 8.320 -4.045 1.00 97.69 157 SER A C 1
ATOM 1120 O O . SER A 1 157 ? 13.902 9.278 -3.360 1.00 97.69 157 SER A O 1
ATOM 1122 N N . GLY A 1 158 ? 13.105 8.451 -5.300 1.00 97.31 158 GLY A N 1
ATOM 1123 C CA . GLY A 1 158 ? 12.877 9.716 -5.996 1.00 97.31 158 GLY A CA 1
ATOM 1124 C C . GLY A 1 158 ? 11.385 10.037 -6.168 1.00 97.31 158 GLY A C 1
ATOM 1125 O O . GLY A 1 158 ? 10.602 9.888 -5.233 1.00 97.31 158 GLY A O 1
ATOM 1126 N N . SER A 1 159 ? 10.990 10.495 -7.357 1.00 97.62 159 SER A N 1
ATOM 1127 C CA . SER A 1 159 ? 9.604 10.799 -7.742 1.00 97.62 159 SER A CA 1
ATOM 1128 C C . SER A 1 159 ? 9.069 9.765 -8.736 1.00 97.62 159 SER A C 1
ATOM 1130 O O . SER A 1 159 ? 9.710 9.485 -9.753 1.00 97.62 159 SER A O 1
ATOM 1132 N N . PHE A 1 160 ? 7.894 9.203 -8.466 1.00 98.44 160 PHE A N 1
ATOM 1133 C CA . PHE A 1 160 ? 7.158 8.358 -9.403 1.00 98.44 160 PHE A CA 1
ATOM 1134 C C . PHE A 1 160 ? 5.831 9.031 -9.769 1.00 98.44 160 PHE A C 1
ATOM 1136 O O . PHE A 1 160 ? 4.894 9.079 -8.972 1.00 98.44 160 PHE A O 1
ATOM 1143 N N . GLU A 1 161 ? 5.767 9.549 -10.991 1.00 97.75 161 GLU A N 1
ATOM 1144 C CA . GLU A 1 161 ? 4.688 10.367 -11.552 1.00 97.75 161 GLU A CA 1
ATOM 1145 C C . GLU A 1 161 ? 3.922 9.588 -12.623 1.00 97.75 161 GLU A C 1
ATOM 1147 O O . GLU A 1 161 ? 3.841 9.962 -13.790 1.00 97.75 161 GLU A O 1
ATOM 1152 N N . GLY A 1 162 ? 3.387 8.441 -12.230 1.00 97.50 162 GLY A N 1
ATOM 1153 C CA . GLY A 1 162 ? 2.583 7.587 -13.090 1.00 97.50 162 GLY A CA 1
ATOM 1154 C C . GLY A 1 162 ? 1.987 6.436 -12.302 1.00 97.50 162 GLY A C 1
ATOM 1155 O O . GLY A 1 162 ? 2.263 6.274 -11.113 1.00 97.50 162 GLY A O 1
ATOM 1156 N N . ASN A 1 163 ? 1.154 5.629 -12.948 1.00 98.75 163 ASN A N 1
ATOM 1157 C CA . ASN A 1 163 ? 0.550 4.483 -12.284 1.00 98.75 163 ASN A CA 1
ATOM 1158 C C . ASN A 1 163 ? 1.497 3.281 -12.302 1.00 98.75 163 ASN A C 1
ATOM 1160 O O . ASN A 1 163 ? 2.141 3.001 -13.316 1.00 98.75 163 ASN A O 1
ATOM 1164 N N . LEU A 1 164 ? 1.519 2.534 -11.202 1.00 98.88 164 LEU A N 1
ATOM 1165 C CA . LEU A 1 164 ? 2.061 1.183 -11.154 1.00 98.88 164 LEU A CA 1
ATOM 1166 C C . LEU A 1 164 ? 0.903 0.190 -11.164 1.00 98.88 164 LEU A C 1
ATOM 1168 O O . LEU A 1 164 ? 0.061 0.200 -10.267 1.00 98.88 164 LEU A O 1
ATOM 1172 N N . THR A 1 165 ? 0.892 -0.700 -12.150 1.00 98.88 165 THR A N 1
ATOM 1173 C CA . THR A 1 165 ? -0.014 -1.851 -12.176 1.00 98.88 165 THR A CA 1
ATOM 1174 C C . THR A 1 165 ? 0.792 -3.120 -11.945 1.00 98.88 165 THR A C 1
ATOM 1176 O O . THR A 1 165 ? 1.633 -3.482 -12.769 1.00 98.88 165 THR A O 1
ATOM 1179 N N . ASN A 1 166 ? 0.546 -3.798 -10.828 1.00 98.75 166 ASN A N 1
ATOM 1180 C CA . ASN A 1 166 ? 0.999 -5.161 -10.612 1.00 98.75 166 ASN A CA 1
ATOM 1181 C C . ASN A 1 166 ? -0.042 -6.131 -11.172 1.00 98.75 166 ASN A C 1
ATOM 1183 O O . ASN A 1 166 ? -1.050 -6.389 -10.520 1.00 98.75 166 ASN A O 1
ATOM 1187 N N . ASN A 1 167 ? 0.216 -6.628 -12.379 1.00 98.50 167 ASN A N 1
ATOM 1188 C CA . ASN A 1 167 ? -0.502 -7.730 -13.009 1.00 98.50 167 ASN A CA 1
ATOM 1189 C C . ASN A 1 167 ? 0.428 -8.958 -13.075 1.00 98.50 167 ASN A C 1
ATOM 1191 O O . ASN A 1 167 ? 0.619 -9.528 -14.138 1.00 98.50 167 ASN A O 1
ATOM 1195 N N . GLY A 1 168 ? 1.139 -9.243 -11.986 1.00 97.56 168 GLY A N 1
ATOM 1196 C CA . GLY A 1 168 ? 2.142 -10.296 -11.855 1.00 97.56 168 GLY A CA 1
ATOM 1197 C C . GLY A 1 168 ? 2.536 -10.419 -10.382 1.00 97.56 168 GLY A C 1
ATOM 1198 O O . GLY A 1 168 ? 1.700 -10.316 -9.493 1.00 97.56 168 GLY A O 1
ATOM 1199 N N . ASN A 1 169 ? 3.821 -10.571 -10.065 1.00 98.44 169 ASN A N 1
ATOM 1200 C CA . ASN A 1 169 ? 4.272 -10.599 -8.669 1.00 98.44 169 ASN A CA 1
ATOM 1201 C C . ASN A 1 169 ? 5.336 -9.541 -8.366 1.00 98.44 169 ASN A C 1
ATOM 1203 O O . ASN A 1 169 ? 6.272 -9.347 -9.146 1.00 98.44 169 ASN A O 1
ATOM 1207 N N . ILE A 1 170 ? 5.220 -8.895 -7.204 1.00 98.88 170 ILE A N 1
ATOM 1208 C CA . ILE A 1 170 ? 6.267 -8.049 -6.622 1.00 98.88 170 ILE A CA 1
ATOM 1209 C C . ILE A 1 170 ? 6.655 -8.633 -5.267 1.00 98.88 170 ILE A C 1
ATOM 1211 O O . ILE A 1 170 ? 5.834 -8.687 -4.357 1.00 98.88 170 ILE A O 1
ATOM 1215 N N . THR A 1 171 ? 7.912 -9.032 -5.090 1.00 9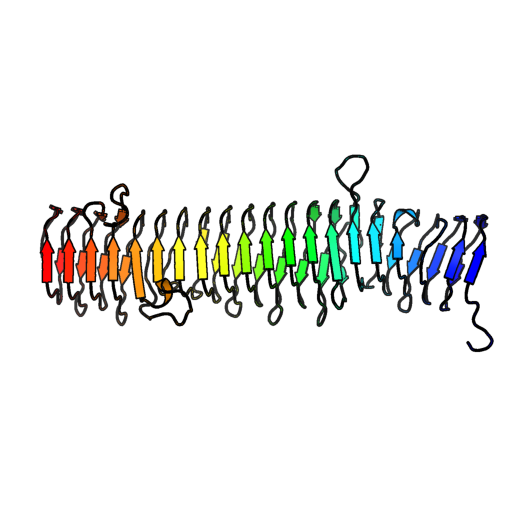8.88 171 THR A N 1
ATOM 1216 C CA . THR A 1 171 ? 8.362 -9.520 -3.777 1.00 98.88 171 THR A CA 1
ATOM 1217 C C . THR A 1 171 ? 8.495 -8.363 -2.793 1.00 98.88 171 THR A C 1
ATOM 1219 O O . THR A 1 171 ? 7.907 -8.401 -1.719 1.00 98.88 171 THR A O 1
ATOM 1222 N N . ASN A 1 172 ? 9.235 -7.313 -3.157 1.00 98.81 172 ASN A N 1
ATOM 1223 C CA . ASN A 1 172 ? 9.441 -6.148 -2.299 1.00 98.81 172 ASN A CA 1
ATOM 1224 C C . ASN A 1 172 ? 9.064 -4.865 -3.033 1.00 98.81 172 ASN A C 1
ATOM 1226 O O . ASN A 1 172 ? 9.720 -4.494 -4.005 1.00 98.81 172 ASN A O 1
ATOM 1230 N N . PHE A 1 173 ? 8.047 -4.169 -2.540 1.00 98.94 173 PHE A N 1
ATOM 1231 C CA . PHE A 1 173 ? 7.725 -2.799 -2.911 1.00 98.94 173 PHE A CA 1
ATOM 1232 C C . PHE A 1 173 ? 8.170 -1.864 -1.787 1.00 98.94 173 PHE A C 1
ATOM 1234 O O . PHE A 1 173 ? 7.699 -1.977 -0.659 1.00 98.94 173 PHE A O 1
ATOM 1241 N N . ILE A 1 174 ? 9.079 -0.941 -2.086 1.00 98.88 174 ILE A N 1
ATOM 1242 C CA . ILE A 1 174 ? 9.631 0.018 -1.130 1.00 98.88 174 ILE A CA 1
ATOM 1243 C C . ILE A 1 174 ? 9.480 1.422 -1.707 1.00 98.88 174 ILE A C 1
ATOM 1245 O O . ILE A 1 174 ? 10.104 1.760 -2.712 1.00 98.88 174 ILE A O 1
ATOM 1249 N N . ASN A 1 175 ? 8.696 2.265 -1.043 1.00 98.81 175 ASN A N 1
ATOM 1250 C CA . ASN A 1 175 ? 8.591 3.686 -1.357 1.00 98.81 175 ASN A CA 1
ATOM 1251 C C . ASN A 1 175 ? 9.176 4.522 -0.216 1.00 98.81 175 ASN A C 1
ATOM 1253 O O . ASN A 1 175 ? 8.572 4.609 0.845 1.00 98.81 175 ASN A O 1
ATOM 1257 N N . SER A 1 176 ? 10.327 5.155 -0.427 1.00 98.50 176 SER A N 1
ATOM 1258 C CA . SER A 1 176 ? 10.915 6.157 0.477 1.00 98.50 176 SER A CA 1
ATOM 1259 C C . SER A 1 176 ? 10.888 7.579 -0.097 1.00 98.50 176 SER A C 1
ATOM 1261 O O . SER A 1 176 ? 11.199 8.528 0.618 1.00 98.50 176 SER A O 1
ATOM 1263 N N . GLY A 1 177 ? 10.512 7.729 -1.369 1.00 98.00 177 GLY A N 1
ATOM 1264 C CA . GLY A 1 177 ? 10.336 9.007 -2.054 1.00 98.00 177 GLY A CA 1
ATOM 1265 C C . GLY A 1 177 ? 8.872 9.446 -2.162 1.00 98.00 177 GLY A C 1
ATOM 1266 O O . GLY A 1 177 ? 8.057 9.195 -1.273 1.00 98.00 177 GLY A O 1
ATOM 1267 N N . ASN A 1 178 ? 8.538 10.110 -3.269 1.00 98.31 178 ASN A N 1
ATOM 1268 C CA . ASN A 1 178 ? 7.179 10.542 -3.593 1.00 98.31 178 ASN A CA 1
ATOM 1269 C C . ASN A 1 178 ? 6.580 9.645 -4.679 1.00 98.31 178 ASN A C 1
ATOM 1271 O O . ASN A 1 178 ? 7.225 9.378 -5.694 1.00 98.31 178 ASN A O 1
ATOM 1275 N N . PHE A 1 179 ? 5.335 9.221 -4.483 1.00 98.69 179 PHE A N 1
ATOM 1276 C CA . PHE A 1 179 ? 4.563 8.442 -5.444 1.00 98.69 179 PHE A CA 1
ATOM 1277 C C . PHE A 1 179 ? 3.216 9.131 -5.671 1.00 98.69 179 PHE A C 1
ATOM 1279 O O . PHE A 1 179 ? 2.383 9.190 -4.765 1.00 98.69 179 PHE A O 1
ATOM 1286 N N . THR A 1 180 ? 3.001 9.696 -6.858 1.00 98.12 180 THR A N 1
ATOM 1287 C CA . THR A 1 180 ? 1.814 10.526 -7.120 1.00 98.12 180 THR A CA 1
ATOM 1288 C C . THR A 1 180 ? 0.735 9.826 -7.930 1.00 98.12 180 THR A C 1
ATOM 1290 O O . THR A 1 180 ? -0.435 10.184 -7.804 1.00 98.12 180 THR A O 1
ATOM 1293 N N . GLY A 1 181 ? 1.093 8.819 -8.730 1.00 97.56 181 GLY A N 1
ATOM 1294 C CA . GLY A 1 181 ? 0.111 7.996 -9.431 1.00 97.56 181 GLY A CA 1
ATOM 1295 C C . GLY A 1 181 ? -0.428 6.848 -8.582 1.00 97.56 181 GLY A C 1
ATOM 1296 O O . GLY A 1 181 ? -0.005 6.621 -7.450 1.00 97.56 181 GLY A O 1
ATOM 1297 N N . ASN A 1 182 ? -1.394 6.118 -9.132 1.00 98.75 182 ASN A N 1
ATOM 1298 C CA . ASN A 1 182 ? -2.049 5.027 -8.422 1.00 98.75 182 ASN A CA 1
ATOM 1299 C C . ASN A 1 182 ? -1.185 3.766 -8.417 1.00 98.75 182 ASN A C 1
ATOM 1301 O O . ASN A 1 182 ? -0.499 3.459 -9.394 1.00 98.75 182 ASN A O 1
ATOM 1305 N N . ILE A 1 183 ? -1.297 2.987 -7.348 1.00 98.94 183 ILE A N 1
ATOM 1306 C CA . ILE A 1 183 ? -0.728 1.646 -7.247 1.00 98.94 183 ILE A CA 1
ATOM 1307 C C . ILE A 1 183 ? -1.887 0.658 -7.272 1.00 98.94 183 ILE A C 1
ATOM 1309 O O . ILE A 1 183 ? -2.771 0.709 -6.421 1.00 98.94 183 ILE A O 1
ATOM 1313 N N . THR A 1 184 ? -1.905 -0.234 -8.254 1.00 98.88 184 THR A N 1
ATOM 1314 C CA . THR A 1 184 ? -2.956 -1.247 -8.403 1.00 98.88 184 THR A CA 1
ATOM 1315 C C . THR A 1 184 ? -2.344 -2.633 -8.321 1.00 98.88 184 THR A C 1
ATOM 1317 O O . THR A 1 184 ? -1.463 -2.953 -9.113 1.00 98.88 184 THR A O 1
ATOM 1320 N N . ASN A 1 185 ? -2.823 -3.456 -7.391 1.00 98.81 185 ASN A N 1
ATOM 1321 C CA . ASN A 1 185 ? -2.532 -4.886 -7.344 1.00 98.81 185 ASN A CA 1
ATOM 1322 C C . ASN A 1 185 ? -3.743 -5.649 -7.885 1.00 98.81 185 ASN A C 1
ATOM 1324 O O . ASN A 1 185 ? -4.812 -5.610 -7.270 1.00 98.81 185 ASN A O 1
ATOM 1328 N N . ILE A 1 186 ? -3.600 -6.274 -9.051 1.00 98.56 186 ILE A N 1
ATOM 1329 C CA . ILE A 1 186 ? -4.703 -6.932 -9.758 1.00 98.56 186 ILE A CA 1
ATOM 1330 C C . ILE A 1 186 ? -5.125 -8.218 -9.027 1.00 98.56 186 ILE A C 1
ATOM 1332 O O . ILE A 1 186 ? -4.400 -8.777 -8.209 1.00 98.56 186 ILE A O 1
ATOM 1336 N N . ALA A 1 187 ? -6.361 -8.658 -9.259 1.00 98.31 187 ALA A N 1
ATOM 1337 C CA . ALA A 1 187 ? -6.877 -9.891 -8.680 1.00 98.31 187 ALA A CA 1
ATOM 1338 C C . ALA A 1 187 ? -6.053 -11.112 -9.121 1.00 98.31 187 ALA A C 1
ATOM 1340 O O . ALA A 1 187 ? -5.773 -11.278 -10.303 1.00 98.31 187 ALA A O 1
ATOM 1341 N N . GLY A 1 188 ? -5.717 -11.986 -8.169 1.00 97.25 188 GLY A N 1
ATOM 1342 C CA . GLY A 1 188 ? -4.866 -13.162 -8.398 1.00 97.25 188 GLY A CA 1
ATOM 1343 C C . GLY A 1 188 ? -3.363 -12.895 -8.255 1.00 97.25 188 GLY A C 1
ATOM 1344 O O . GLY A 1 188 ? -2.599 -13.846 -8.106 1.00 97.25 188 GLY A O 1
ATOM 1345 N N . ASP A 1 189 ? -2.959 -11.627 -8.212 1.00 98.56 189 ASP A N 1
ATOM 1346 C CA . ASP A 1 189 ? -1.566 -11.202 -8.151 1.00 98.56 189 ASP A CA 1
ATOM 1347 C C . ASP A 1 189 ? -1.124 -10.836 -6.731 1.00 98.56 189 ASP A C 1
ATOM 1349 O O . ASP A 1 189 ? -1.934 -10.480 -5.863 1.00 98.56 189 ASP A O 1
ATOM 1353 N N . THR A 1 190 ? 0.183 -10.953 -6.477 1.00 98.75 190 THR A N 1
ATOM 1354 C CA . THR A 1 190 ? 0.743 -10.791 -5.130 1.00 98.75 190 THR A CA 1
ATOM 1355 C C . THR A 1 190 ? 1.774 -9.674 -5.056 1.00 98.75 190 THR A C 1
ATOM 1357 O O . THR A 1 190 ? 2.713 -9.608 -5.852 1.00 98.75 190 THR A O 1
ATOM 1360 N N . ILE A 1 191 ? 1.641 -8.842 -4.024 1.00 98.88 191 ILE A N 1
ATOM 1361 C CA . ILE A 1 191 ? 2.750 -8.063 -3.474 1.00 98.88 191 ILE A CA 1
ATOM 1362 C C . ILE A 1 191 ? 3.107 -8.692 -2.129 1.00 98.88 191 ILE A C 1
ATOM 1364 O O . ILE A 1 191 ? 2.303 -8.646 -1.203 1.00 98.88 191 ILE A O 1
ATOM 1368 N N . SER A 1 192 ? 4.284 -9.300 -1.996 1.00 98.88 192 SER A N 1
ATOM 1369 C CA . SER A 1 192 ? 4.627 -9.953 -0.727 1.00 98.88 192 SER A CA 1
ATOM 1370 C C . SER A 1 192 ? 4.846 -8.909 0.363 1.00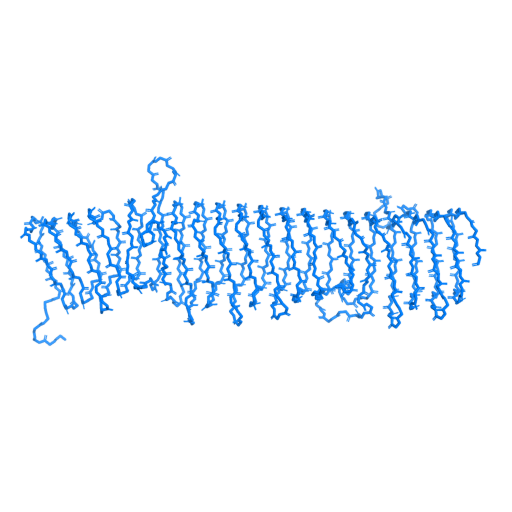 98.88 192 SER A C 1
ATOM 1372 O O . SER A 1 192 ? 4.150 -8.929 1.367 1.00 98.88 192 SER A O 1
ATOM 1374 N N . ASN A 1 193 ? 5.732 -7.942 0.125 1.00 98.88 193 ASN A N 1
ATOM 1375 C CA . ASN A 1 193 ? 6.049 -6.890 1.086 1.00 98.88 193 ASN A CA 1
ATOM 1376 C C . ASN A 1 193 ? 5.753 -5.517 0.486 1.00 98.88 193 ASN A C 1
ATOM 1378 O O . ASN A 1 193 ? 6.458 -5.072 -0.421 1.00 98.88 193 ASN A O 1
ATOM 1382 N N . PHE A 1 194 ? 4.750 -4.822 1.013 1.00 98.94 194 PHE A N 1
ATOM 1383 C CA . PHE A 1 194 ? 4.456 -3.432 0.685 1.00 98.94 194 PHE A CA 1
ATOM 1384 C C . PHE A 1 194 ? 4.966 -2.525 1.806 1.00 98.94 194 PHE A C 1
ATOM 1386 O O . PHE A 1 194 ? 4.411 -2.522 2.898 1.00 98.94 194 PHE A O 1
ATOM 1393 N N . ASN A 1 195 ? 6.015 -1.744 1.555 1.00 98.88 195 ASN A N 1
ATOM 1394 C CA . ASN A 1 195 ? 6.643 -0.879 2.550 1.00 98.88 195 ASN A CA 1
ATOM 1395 C C . ASN A 1 195 ? 6.653 0.582 2.084 1.00 98.88 195 ASN A C 1
ATOM 1397 O O . ASN A 1 195 ? 7.428 0.966 1.205 1.00 98.88 195 ASN A O 1
ATOM 1401 N N . ASN A 1 196 ? 5.811 1.411 2.697 1.00 98.88 196 ASN A N 1
ATOM 1402 C CA . ASN A 1 196 ? 5.813 2.853 2.491 1.00 98.88 196 ASN A CA 1
ATOM 1403 C C . ASN A 1 196 ? 6.491 3.577 3.661 1.00 98.88 196 ASN A C 1
ATOM 1405 O O . ASN A 1 196 ? 5.983 3.577 4.776 1.00 98.88 196 ASN A O 1
ATOM 1409 N N . GLN A 1 197 ? 7.602 4.250 3.383 1.00 98.75 197 GLN A N 1
ATOM 1410 C CA . GLN A 1 197 ? 8.323 5.160 4.284 1.00 98.75 197 GLN A CA 1
ATOM 1411 C C . GLN A 1 197 ? 8.238 6.622 3.817 1.00 98.75 197 GLN A C 1
ATOM 1413 O O . GLN A 1 197 ? 8.537 7.528 4.589 1.00 98.75 197 GLN A O 1
ATOM 1418 N N . GLY A 1 198 ? 7.864 6.847 2.555 1.00 98.56 198 GLY A N 1
ATOM 1419 C CA . GLY A 1 198 ? 7.748 8.161 1.931 1.00 98.56 198 GLY A CA 1
ATOM 1420 C C . GLY A 1 198 ? 6.304 8.655 1.842 1.00 98.56 198 GLY A C 1
ATOM 1421 O O . GLY A 1 198 ? 5.475 8.384 2.711 1.00 98.56 198 GLY A O 1
ATOM 1422 N N . ASN A 1 199 ? 6.000 9.386 0.771 1.00 98.75 199 ASN A N 1
ATOM 1423 C CA . ASN A 1 199 ? 4.668 9.927 0.510 1.00 98.75 199 ASN A CA 1
ATOM 1424 C C . ASN A 1 199 ? 4.019 9.211 -0.672 1.00 98.75 199 ASN A C 1
ATOM 1426 O O . ASN A 1 199 ? 4.636 9.076 -1.731 1.00 98.75 199 ASN A O 1
ATOM 1430 N N . ILE A 1 200 ? 2.760 8.816 -0.511 1.00 98.88 200 ILE A N 1
ATOM 1431 C CA . ILE A 1 200 ? 1.898 8.323 -1.584 1.00 98.88 200 ILE A CA 1
ATOM 1432 C C . ILE A 1 200 ? 0.667 9.227 -1.631 1.00 98.88 200 ILE A C 1
ATOM 1434 O O . ILE A 1 200 ? -0.109 9.254 -0.681 1.00 98.88 200 ILE A O 1
ATOM 1438 N N . THR A 1 201 ? 0.488 9.986 -2.711 1.00 98.69 201 THR A N 1
ATOM 1439 C CA . THR A 1 201 ? -0.712 10.827 -2.903 1.00 98.69 201 THR A CA 1
ATOM 1440 C C . THR A 1 201 ? -1.721 10.191 -3.853 1.00 98.69 201 THR A C 1
ATOM 1442 O O . THR A 1 201 ? -2.884 10.578 -3.855 1.00 98.69 201 THR A O 1
ATOM 1445 N N . GLY A 1 202 ? -1.286 9.227 -4.669 1.00 98.50 202 GLY A N 1
ATOM 1446 C CA . GLY A 1 202 ? -2.190 8.405 -5.467 1.00 98.50 202 GLY A CA 1
ATOM 1447 C C . GLY A 1 202 ? -2.908 7.350 -4.626 1.00 98.50 202 GLY A C 1
ATOM 1448 O O . GLY A 1 202 ? -2.563 7.097 -3.471 1.00 98.50 202 GLY A O 1
ATOM 1449 N N . ASN A 1 203 ? -3.913 6.711 -5.215 1.00 98.81 203 ASN A N 1
ATOM 1450 C CA . ASN A 1 203 ? -4.675 5.662 -4.544 1.00 98.81 203 ASN A CA 1
ATOM 1451 C C . ASN A 1 203 ? -3.917 4.334 -4.556 1.00 98.81 203 ASN A C 1
ATOM 1453 O O . ASN A 1 203 ? -3.216 4.012 -5.519 1.00 98.81 203 ASN A O 1
ATOM 1457 N N . ILE A 1 204 ? -4.121 3.531 -3.514 1.00 98.94 204 ILE A N 1
ATOM 1458 C CA . ILE A 1 204 ? -3.648 2.148 -3.449 1.00 98.94 204 ILE A CA 1
ATOM 1459 C C . ILE A 1 204 ? -4.871 1.244 -3.571 1.00 98.94 204 ILE A C 1
ATOM 1461 O O . ILE A 1 204 ? -5.699 1.192 -2.667 1.00 98.94 204 ILE A O 1
ATOM 1465 N N . ASN A 1 205 ? -4.984 0.526 -4.684 1.00 98.88 205 ASN A N 1
ATOM 1466 C CA . ASN A 1 205 ? -6.102 -0.365 -4.975 1.00 98.88 205 ASN A CA 1
ATOM 1467 C C . ASN A 1 205 ? -5.623 -1.816 -4.936 1.00 98.88 205 ASN A C 1
ATOM 1469 O O . ASN A 1 205 ? -5.035 -2.309 -5.901 1.00 98.88 205 ASN A O 1
ATOM 1473 N N . ASN A 1 206 ? -5.883 -2.513 -3.832 1.00 98.88 206 ASN A N 1
ATOM 1474 C CA . ASN A 1 206 ? -5.626 -3.942 -3.725 1.00 98.88 206 ASN A CA 1
ATOM 1475 C C . ASN A 1 206 ? -6.866 -4.738 -4.146 1.00 98.88 206 ASN A C 1
ATOM 1477 O O . ASN A 1 206 ? -7.896 -4.677 -3.480 1.00 98.88 206 ASN A O 1
ATOM 1481 N N . SER A 1 207 ? -6.762 -5.480 -5.248 1.00 98.69 207 SER A N 1
ATOM 1482 C CA . SER A 1 207 ? -7.736 -6.499 -5.672 1.00 98.69 207 SER A CA 1
ATOM 1483 C C . SER A 1 207 ? -7.195 -7.929 -5.546 1.00 98.69 207 SER A C 1
ATOM 1485 O O . SER A 1 207 ? -7.976 -8.874 -5.629 1.00 98.69 207 SER A O 1
ATOM 1487 N N . GLY A 1 208 ? -5.880 -8.087 -5.369 1.00 98.62 208 GLY A N 1
ATOM 1488 C CA . GLY A 1 208 ? -5.197 -9.364 -5.167 1.00 98.62 208 GLY A CA 1
ATOM 1489 C C . GLY A 1 208 ? -4.802 -9.593 -3.711 1.00 98.62 208 GLY A C 1
ATOM 1490 O O . GLY A 1 208 ? -5.575 -9.334 -2.787 1.00 98.62 208 GLY A O 1
ATOM 1491 N N . THR A 1 209 ? -3.581 -10.079 -3.506 1.00 98.88 209 THR A N 1
ATOM 1492 C CA . THR A 1 209 ? -3.030 -10.360 -2.177 1.00 98.88 209 THR A CA 1
ATOM 1493 C C . THR A 1 209 ? -1.858 -9.438 -1.861 1.00 98.88 209 THR A C 1
ATOM 1495 O O . THR A 1 209 ? -0.918 -9.322 -2.646 1.00 98.88 209 THR A O 1
ATOM 1498 N N . ILE A 1 210 ? -1.882 -8.828 -0.678 1.00 98.88 210 ILE A N 1
ATOM 1499 C CA . ILE A 1 210 ? -0.698 -8.247 -0.044 1.00 98.88 210 ILE A CA 1
ATOM 1500 C C . ILE A 1 210 ? -0.393 -9.088 1.191 1.00 98.88 210 ILE A C 1
ATOM 1502 O O . ILE A 1 210 ? -1.252 -9.207 2.059 1.00 98.88 210 ILE A O 1
ATOM 1506 N N . LEU A 1 211 ? 0.783 -9.711 1.279 1.00 98.69 211 LEU A N 1
ATOM 1507 C CA . LEU A 1 211 ? 1.086 -10.543 2.453 1.00 98.69 211 LEU A CA 1
ATOM 1508 C C . LEU A 1 211 ? 1.370 -9.657 3.667 1.00 98.69 211 LEU A C 1
ATOM 1510 O O . LEU A 1 211 ? 0.659 -9.760 4.659 1.00 98.69 211 LEU A O 1
ATOM 1514 N N . ASP A 1 212 ? 2.307 -8.722 3.522 1.00 98.81 212 ASP A N 1
ATOM 1515 C CA . ASP A 1 212 ? 2.714 -7.793 4.569 1.00 98.81 212 ASP A CA 1
ATOM 1516 C C . ASP A 1 212 ? 2.583 -6.350 4.070 1.00 98.81 212 ASP A C 1
ATOM 1518 O O . ASP A 1 212 ? 3.292 -5.909 3.160 1.00 98.81 212 ASP A O 1
ATOM 1522 N N . PHE A 1 213 ? 1.672 -5.587 4.674 1.00 98.94 213 PHE A N 1
ATOM 1523 C CA . PHE A 1 213 ? 1.482 -4.164 4.414 1.00 98.94 213 PHE A CA 1
ATOM 1524 C C . PHE A 1 213 ? 2.040 -3.340 5.573 1.00 98.94 213 PHE A C 1
ATOM 1526 O O . PHE A 1 213 ? 1.542 -3.405 6.694 1.00 98.94 213 PHE A O 1
ATOM 1533 N N . ASN A 1 214 ? 3.046 -2.514 5.303 1.00 98.88 214 ASN A N 1
ATOM 1534 C CA . ASN A 1 214 ? 3.674 -1.631 6.275 1.00 98.88 214 ASN A CA 1
ATOM 1535 C C . ASN A 1 214 ? 3.670 -0.182 5.775 1.00 98.88 214 ASN A C 1
ATOM 1537 O O . ASN A 1 214 ? 4.323 0.154 4.785 1.00 98.88 214 ASN A O 1
ATOM 1541 N N . ASN A 1 215 ? 2.962 0.686 6.491 1.00 98.88 215 ASN A N 1
ATOM 1542 C CA . ASN A 1 215 ? 2.988 2.125 6.279 1.00 98.88 215 ASN A CA 1
ATOM 1543 C C . ASN A 1 215 ? 3.634 2.844 7.468 1.00 98.88 215 ASN A C 1
ATOM 1545 O O . ASN A 1 215 ? 2.996 3.032 8.501 1.00 98.88 215 ASN A O 1
ATOM 1549 N N . ALA A 1 216 ? 4.868 3.304 7.289 1.00 98.81 216 ALA A N 1
ATOM 1550 C CA . ALA A 1 216 ? 5.564 4.224 8.189 1.00 98.81 216 ALA A CA 1
ATOM 1551 C C . ALA A 1 216 ? 5.553 5.682 7.691 1.00 98.81 216 ALA A C 1
ATOM 1553 O O . ALA A 1 216 ? 5.846 6.595 8.460 1.00 98.81 216 ALA A O 1
ATOM 1554 N N . GLY A 1 217 ? 5.233 5.896 6.413 1.00 98.69 217 GLY A N 1
ATOM 1555 C CA . GLY A 1 217 ? 5.146 7.206 5.774 1.00 98.69 217 GLY A CA 1
ATOM 1556 C C . GLY A 1 217 ? 3.735 7.802 5.768 1.00 98.69 217 GLY A C 1
ATOM 1557 O O . GLY A 1 217 ? 2.911 7.547 6.647 1.00 98.69 217 GLY A O 1
ATOM 1558 N N . ASN A 1 218 ? 3.447 8.615 4.755 1.00 98.81 218 ASN A N 1
ATOM 1559 C CA . ASN A 1 218 ? 2.136 9.225 4.551 1.00 98.81 218 ASN A CA 1
ATOM 1560 C C . ASN A 1 218 ? 1.445 8.646 3.312 1.00 98.81 218 ASN A C 1
ATOM 1562 O O . ASN A 1 218 ? 2.037 8.600 2.233 1.00 98.81 218 ASN A O 1
ATOM 1566 N N . ILE A 1 219 ? 0.182 8.257 3.462 1.00 98.88 219 ILE A N 1
ATOM 1567 C CA . ILE A 1 219 ? -0.730 7.913 2.370 1.00 98.88 219 ILE A CA 1
ATOM 1568 C C . ILE A 1 219 ? -1.850 8.957 2.380 1.00 98.88 219 ILE A C 1
ATOM 1570 O O . ILE A 1 219 ? -2.746 8.909 3.220 1.00 98.88 219 ILE A O 1
ATOM 1574 N N . ASP A 1 220 ? -1.771 9.919 1.462 1.00 98.62 220 ASP A N 1
ATOM 1575 C CA . ASP A 1 220 ? -2.760 10.994 1.276 1.00 98.62 220 ASP A CA 1
ATOM 1576 C C . ASP A 1 220 ? -3.831 10.647 0.222 1.00 98.62 220 ASP A C 1
ATOM 1578 O O . ASP A 1 220 ? -4.826 11.356 0.062 1.00 98.62 220 ASP A O 1
ATOM 1582 N N . GLY A 1 221 ? -3.644 9.540 -0.500 1.00 98.44 221 GLY A N 1
ATOM 1583 C CA . GLY A 1 221 ? -4.689 8.924 -1.316 1.00 98.44 221 GLY A CA 1
ATOM 1584 C C . GLY A 1 221 ? -5.606 8.004 -0.504 1.00 98.44 221 GLY A C 1
ATOM 1585 O O . GLY A 1 221 ? -5.472 7.862 0.715 1.00 98.44 221 GLY A O 1
ATOM 1586 N N . THR A 1 222 ? -6.524 7.335 -1.198 1.00 98.81 222 THR A N 1
ATOM 1587 C CA . THR A 1 222 ? -7.365 6.284 -0.615 1.00 98.81 222 THR A CA 1
ATOM 1588 C C . THR A 1 222 ? -6.657 4.933 -0.719 1.00 98.81 222 THR A C 1
ATOM 1590 O O . THR A 1 222 ? -6.279 4.496 -1.809 1.00 98.81 222 THR A O 1
ATOM 1593 N N . LEU A 1 223 ? -6.515 4.237 0.409 1.00 98.88 223 LEU A N 1
ATOM 1594 C CA . LEU A 1 223 ? -6.178 2.818 0.452 1.00 98.88 223 LEU A CA 1
ATOM 1595 C C . LEU A 1 223 ? -7.471 2.001 0.387 1.00 98.88 223 LEU A C 1
ATOM 1597 O O . LEU A 1 223 ? -8.322 2.110 1.266 1.00 98.88 223 LEU A O 1
ATOM 1601 N N . THR A 1 224 ? -7.608 1.159 -0.632 1.00 98.88 224 THR A N 1
ATOM 1602 C CA . THR A 1 224 ? -8.741 0.247 -0.799 1.00 98.88 224 THR A CA 1
ATOM 1603 C C . THR A 1 224 ? -8.259 -1.196 -0.811 1.00 98.88 224 THR A C 1
ATOM 1605 O O . THR A 1 224 ? -7.453 -1.576 -1.660 1.00 98.88 224 THR A O 1
ATOM 1608 N N . ASN A 1 225 ? -8.801 -2.014 0.089 1.00 98.81 225 ASN A N 1
ATOM 1609 C CA . ASN A 1 225 ? -8.713 -3.472 0.029 1.00 98.81 225 ASN A CA 1
ATOM 1610 C C . ASN A 1 225 ? -10.058 -4.013 -0.469 1.00 98.81 225 ASN A C 1
ATOM 1612 O O . ASN A 1 225 ? -11.029 -3.995 0.282 1.00 98.81 225 ASN A O 1
ATOM 1616 N N . ALA A 1 226 ? -10.156 -4.402 -1.741 1.00 98.75 226 ALA A N 1
ATOM 1617 C CA . ALA A 1 226 ? -11.420 -4.773 -2.385 1.00 98.75 226 ALA A CA 1
ATOM 1618 C C . ALA A 1 226 ? -12.022 -6.080 -1.826 1.00 98.75 226 ALA A C 1
ATOM 1620 O O . ALA A 1 226 ? -11.334 -6.850 -1.171 1.00 98.75 226 ALA A O 1
ATOM 1621 N N . SER A 1 227 ? -13.295 -6.371 -2.120 1.00 97.25 227 SER A N 1
ATOM 1622 C CA . SER A 1 227 ? -14.060 -7.458 -1.473 1.00 97.25 227 SER A CA 1
ATOM 1623 C C . SER A 1 227 ? -13.451 -8.862 -1.554 1.00 97.25 227 SER A C 1
ATOM 1625 O O . SER A 1 227 ? -13.646 -9.659 -0.646 1.00 97.25 227 SER A O 1
ATOM 1627 N N . ASN A 1 228 ? -12.703 -9.168 -2.616 1.00 94.12 228 ASN A N 1
ATOM 1628 C CA . ASN A 1 228 ? -12.032 -10.465 -2.792 1.00 94.12 228 ASN A CA 1
ATOM 1629 C C . ASN A 1 228 ? -10.517 -10.386 -2.559 1.00 94.12 228 ASN A C 1
ATOM 1631 O O . ASN A 1 228 ? -9.789 -11.329 -2.868 1.00 94.12 228 ASN A O 1
ATOM 1635 N N . ALA A 1 229 ? -10.044 -9.242 -2.075 1.00 98.50 229 ALA A N 1
ATOM 1636 C CA . ALA A 1 229 ? -8.644 -8.987 -1.827 1.00 98.50 229 ALA A CA 1
ATOM 1637 C C . ALA A 1 229 ? -8.275 -9.373 -0.394 1.00 98.50 229 ALA A C 1
ATOM 1639 O O . ALA A 1 229 ? -9.105 -9.342 0.521 1.00 98.50 229 ALA A O 1
ATOM 1640 N N . ASN A 1 230 ? -7.009 -9.729 -0.210 1.00 98.19 230 ASN A N 1
ATOM 1641 C CA . ASN A 1 230 ? -6.474 -10.122 1.083 1.00 98.19 230 ASN A CA 1
ATOM 1642 C C . ASN A 1 230 ? -5.302 -9.221 1.451 1.00 98.19 230 ASN A C 1
ATOM 1644 O O . ASN A 1 230 ? -4.422 -8.970 0.623 1.00 98.19 230 ASN A O 1
ATOM 1648 N N . ILE A 1 231 ? -5.273 -8.796 2.708 1.00 98.69 231 ILE A N 1
ATOM 1649 C CA . ILE A 1 231 ? -4.063 -8.334 3.377 1.00 98.69 231 ILE A CA 1
ATOM 1650 C C . ILE A 1 231 ? -3.770 -9.328 4.501 1.00 98.69 231 ILE A C 1
ATOM 1652 O O . ILE A 1 231 ? -4.665 -9.653 5.281 1.00 98.69 231 ILE A O 1
ATOM 1656 N N . GLY A 1 232 ? -2.549 -9.851 4.573 1.00 97.25 232 GLY A N 1
ATOM 1657 C CA . GLY A 1 232 ? -2.120 -10.664 5.708 1.00 97.25 232 GLY A CA 1
ATOM 1658 C C . GLY A 1 232 ? -1.937 -9.779 6.937 1.00 97.25 232 GLY A C 1
ATOM 1659 O O . GLY A 1 232 ? -2.907 -9.439 7.622 1.00 97.25 232 GLY A O 1
ATOM 1660 N N . ASP A 1 233 ? -0.698 -9.368 7.177 1.00 97.56 233 ASP A N 1
ATOM 1661 C CA . ASP A 1 233 ? -0.357 -8.469 8.269 1.00 97.56 233 ASP A CA 1
ATOM 1662 C C . ASP A 1 233 ? -0.420 -7.015 7.793 1.00 97.56 233 ASP A C 1
ATOM 1664 O O . ASP A 1 233 ? 0.304 -6.582 6.898 1.00 97.56 233 ASP A O 1
ATOM 1668 N N . PHE A 1 234 ? -1.290 -6.231 8.418 1.00 98.75 234 PHE A N 1
ATOM 1669 C CA . PHE A 1 234 ? -1.417 -4.800 8.196 1.00 98.75 234 PHE A CA 1
ATOM 1670 C C . PHE A 1 234 ? -0.811 -4.036 9.370 1.00 98.75 234 PHE A C 1
ATOM 1672 O O . PHE A 1 234 ? -1.277 -4.148 10.502 1.00 98.75 234 PHE A O 1
ATOM 1679 N N . THR A 1 235 ? 0.197 -3.211 9.103 1.00 98.75 235 THR A N 1
ATOM 1680 C CA . THR A 1 235 ? 0.823 -2.319 10.080 1.00 98.75 235 THR A CA 1
ATOM 1681 C C . THR A 1 235 ? 0.824 -0.883 9.571 1.00 98.75 235 THR A C 1
ATOM 1683 O O . THR A 1 235 ? 1.408 -0.576 8.534 1.00 98.75 235 THR A O 1
ATOM 1686 N N . ASN A 1 236 ? 0.232 0.025 10.341 1.00 98.88 236 ASN A N 1
ATOM 1687 C CA . ASN A 1 236 ? 0.314 1.466 10.116 1.00 98.88 236 ASN A CA 1
ATOM 1688 C C . ASN A 1 236 ? 1.001 2.141 11.304 1.00 98.88 236 ASN A C 1
ATOM 1690 O O . ASN A 1 236 ? 0.442 2.158 12.392 1.00 98.88 236 ASN A O 1
ATOM 1694 N N . SER A 1 237 ? 2.187 2.713 11.125 1.00 98.81 237 SER A N 1
ATOM 1695 C CA . SER A 1 237 ? 2.850 3.601 12.094 1.00 98.81 237 SER A CA 1
ATOM 1696 C C . SER A 1 237 ? 2.903 5.060 11.629 1.00 98.81 237 SER A C 1
ATOM 1698 O O . SER A 1 237 ? 3.198 5.943 12.433 1.00 98.81 237 SER A O 1
ATOM 1700 N N . GLY A 1 238 ? 2.593 5.312 10.356 1.00 98.75 238 GLY A N 1
ATOM 1701 C CA . GLY A 1 238 ? 2.513 6.638 9.762 1.00 98.75 238 GLY A CA 1
ATOM 1702 C C . GLY A 1 238 ? 1.092 7.206 9.731 1.00 98.75 238 GLY A C 1
ATOM 1703 O O . GLY A 1 238 ? 0.344 7.135 10.709 1.00 98.75 238 GLY A O 1
ATOM 1704 N N . SER A 1 239 ? 0.719 7.799 8.599 1.00 98.81 239 SER A N 1
ATOM 1705 C CA . SER A 1 239 ? -0.600 8.401 8.379 1.00 98.81 239 SER A CA 1
ATOM 1706 C C . SER A 1 239 ? -1.275 7.815 7.144 1.00 98.81 239 SER A C 1
ATOM 1708 O O . SER A 1 239 ? -0.622 7.604 6.120 1.00 98.81 239 SER A O 1
ATOM 1710 N N . ILE A 1 240 ? -2.580 7.572 7.246 1.00 98.94 240 ILE A N 1
ATOM 1711 C CA . ILE A 1 240 ? -3.462 7.185 6.144 1.00 98.94 240 ILE A CA 1
ATOM 1712 C C . ILE A 1 240 ? -4.674 8.106 6.177 1.00 98.94 240 ILE A C 1
ATOM 1714 O O . ILE A 1 240 ? -5.407 8.149 7.168 1.00 98.94 240 ILE A O 1
ATOM 1718 N N . LYS A 1 241 ? -4.905 8.833 5.087 1.00 98.88 241 LYS A N 1
ATOM 1719 C CA . LYS A 1 241 ? -6.050 9.732 4.967 1.00 98.88 241 LYS A CA 1
ATOM 1720 C C . LYS A 1 241 ? -7.363 8.954 4.925 1.00 98.88 241 LYS A C 1
ATOM 1722 O O . LYS A 1 241 ? -8.240 9.174 5.754 1.00 98.88 241 LYS A O 1
ATOM 1727 N N . GLU A 1 242 ? -7.484 8.018 3.992 1.00 98.88 242 GLU A N 1
ATOM 1728 C CA . GLU A 1 242 ? -8.685 7.202 3.819 1.00 98.88 242 GLU A CA 1
ATOM 1729 C C . GLU A 1 242 ? -8.306 5.732 3.676 1.00 98.88 242 GLU A C 1
ATOM 1731 O O . GLU A 1 242 ? -7.505 5.368 2.815 1.00 98.88 242 GLU A O 1
ATOM 1736 N N . PHE A 1 243 ? -8.908 4.885 4.506 1.00 98.88 243 PHE A N 1
ATOM 1737 C CA . PHE A 1 243 ? -8.818 3.438 4.402 1.00 98.88 243 PHE A CA 1
ATOM 1738 C C . PHE A 1 243 ? -10.219 2.837 4.270 1.00 98.88 243 PHE A C 1
ATOM 1740 O O . PHE A 1 243 ? -11.048 2.945 5.174 1.00 98.88 243 PHE A O 1
ATOM 1747 N N . ASN A 1 244 ? -10.472 2.191 3.136 1.00 98.75 244 ASN A N 1
ATOM 1748 C CA . ASN A 1 244 ? -11.667 1.408 2.869 1.00 98.75 244 ASN A CA 1
ATOM 1749 C C . ASN A 1 244 ? -11.323 -0.090 2.801 1.00 98.75 244 ASN A C 1
ATOM 1751 O O . ASN A 1 244 ? -10.717 -0.551 1.828 1.00 98.75 244 ASN A O 1
ATOM 1755 N N . ASN A 1 245 ? -11.715 -0.856 3.819 1.00 98.69 245 ASN A N 1
ATOM 1756 C CA . ASN A 1 245 ? -11.561 -2.308 3.829 1.00 98.69 245 ASN A CA 1
ATOM 1757 C C . ASN A 1 245 ? -12.872 -3.005 3.450 1.00 98.69 245 ASN A C 1
ATOM 1759 O O . ASN A 1 245 ? -13.811 -3.042 4.236 1.00 98.69 245 ASN A O 1
ATOM 1763 N N . GLN A 1 246 ? -12.919 -3.596 2.262 1.00 98.44 246 GLN A N 1
ATOM 1764 C CA . GLN A 1 246 ? -14.019 -4.442 1.787 1.00 98.44 246 GLN A CA 1
ATOM 1765 C C . GLN A 1 246 ? -13.643 -5.933 1.811 1.00 98.44 246 GLN A C 1
ATOM 1767 O O . GLN A 1 246 ? -14.528 -6.781 1.829 1.00 98.44 246 GLN A O 1
ATOM 1772 N N . GLY A 1 247 ? -12.344 -6.249 1.778 1.00 97.81 247 GLY A N 1
ATOM 1773 C CA . GLY A 1 247 ? -11.807 -7.611 1.780 1.00 97.81 247 GLY A CA 1
ATOM 1774 C C . GLY A 1 247 ? -11.400 -8.122 3.160 1.00 97.81 247 GLY A C 1
ATOM 1775 O O . GLY A 1 247 ? -11.828 -7.609 4.194 1.00 97.81 247 GLY A O 1
ATOM 1776 N N . LEU A 1 248 ? -10.536 -9.136 3.172 1.00 97.06 248 LEU A N 1
ATOM 1777 C CA . LEU A 1 248 ? -10.012 -9.730 4.400 1.00 97.06 248 LEU A CA 1
ATOM 1778 C C . LEU A 1 248 ? -8.716 -9.039 4.840 1.00 97.06 248 LEU A C 1
ATOM 1780 O O . LEU A 1 248 ? -7.824 -8.804 4.021 1.00 97.06 248 LEU A O 1
ATOM 1784 N N . ILE A 1 249 ? -8.588 -8.798 6.145 1.00 97.12 249 ILE A N 1
ATOM 1785 C CA . ILE A 1 249 ? -7.318 -8.502 6.815 1.00 97.12 249 ILE A CA 1
ATOM 1786 C C . ILE A 1 249 ? -7.087 -9.547 7.908 1.00 97.12 249 ILE A C 1
ATOM 1788 O O . ILE A 1 249 ? -7.894 -9.678 8.833 1.00 97.12 249 ILE A O 1
ATOM 1792 N N . ALA A 1 250 ? -5.988 -10.296 7.827 1.00 94.25 250 ALA A N 1
ATOM 1793 C CA . ALA A 1 250 ? -5.706 -11.336 8.814 1.00 94.25 250 ALA A CA 1
ATOM 1794 C C . ALA A 1 250 ? -5.318 -10.733 10.172 1.00 94.25 250 ALA A C 1
ATOM 1796 O O . ALA A 1 250 ? -5.806 -11.180 11.211 1.00 94.25 250 ALA A O 1
ATOM 1797 N N . PHE A 1 251 ? -4.488 -9.691 10.174 1.00 94.25 251 PHE A N 1
ATOM 1798 C CA . PHE A 1 251 ? -4.111 -8.977 11.387 1.00 94.25 251 PHE A CA 1
ATOM 1799 C C . PHE A 1 251 ? -3.932 -7.485 11.123 1.00 94.25 251 PHE A C 1
ATOM 1801 O O . PHE A 1 251 ? -3.284 -7.090 10.162 1.00 94.25 251 PHE A O 1
ATOM 1808 N N . PHE A 1 252 ? -4.497 -6.648 11.989 1.00 97.25 252 PHE A N 1
ATOM 1809 C CA . PHE A 1 252 ? -4.491 -5.200 11.836 1.00 97.25 252 PHE A CA 1
ATOM 1810 C C . PHE A 1 252 ? -3.843 -4.540 13.050 1.00 97.25 252 PHE A C 1
ATOM 1812 O O . PHE A 1 252 ? -4.373 -4.607 14.157 1.00 97.25 252 PHE A O 1
ATOM 1819 N N . ALA A 1 253 ? -2.730 -3.844 12.840 1.00 98.25 253 ALA A N 1
ATOM 1820 C CA . ALA A 1 253 ? -2.031 -3.064 13.849 1.00 98.25 253 ALA A CA 1
ATOM 1821 C C . ALA A 1 253 ? -1.921 -1.593 13.427 1.00 98.25 253 ALA A C 1
ATOM 1823 O O . ALA A 1 253 ? -1.230 -1.244 12.471 1.00 98.25 253 ALA A O 1
ATOM 1824 N N . ASN A 1 254 ? -2.557 -0.704 14.185 1.00 98.75 254 ASN A N 1
ATOM 1825 C CA . ASN A 1 254 ? -2.457 0.737 14.003 1.00 98.75 254 ASN A CA 1
ATOM 1826 C C . ASN A 1 254 ? -1.702 1.391 15.164 1.00 98.75 254 ASN A C 1
ATOM 1828 O O . ASN A 1 254 ? -2.219 1.545 16.264 1.00 98.75 254 ASN A O 1
ATOM 1832 N N . ASN A 1 255 ? -0.486 1.833 14.884 1.00 98.69 255 ASN A N 1
ATOM 1833 C CA . ASN A 1 255 ? 0.361 2.690 15.709 1.00 98.69 255 ASN A CA 1
ATOM 1834 C C . ASN A 1 255 ? 0.462 4.122 15.148 1.00 98.69 255 ASN A C 1
ATOM 1836 O O . ASN A 1 255 ? 1.314 4.885 15.598 1.00 98.69 255 ASN A O 1
ATOM 1840 N N . GLY A 1 256 ? -0.369 4.471 14.163 1.00 98.69 256 GLY A N 1
ATOM 1841 C CA . GLY A 1 256 ? -0.370 5.748 13.457 1.00 98.69 256 GLY A CA 1
ATOM 1842 C C . GLY A 1 256 ? -1.743 6.425 13.450 1.00 98.69 256 GLY A C 1
ATOM 1843 O O . GLY A 1 256 ? -2.574 6.217 14.337 1.00 98.69 256 GLY A O 1
ATOM 1844 N N . ILE A 1 257 ? -1.994 7.260 12.447 1.00 98.88 257 ILE A N 1
ATOM 1845 C CA . ILE A 1 257 ? -3.283 7.941 12.275 1.00 98.88 257 ILE A CA 1
ATOM 1846 C C . ILE A 1 257 ? -3.986 7.378 11.044 1.00 98.88 257 ILE A C 1
ATOM 1848 O O . ILE A 1 257 ? -3.397 7.314 9.968 1.00 98.88 257 ILE A O 1
ATOM 1852 N N . ILE A 1 258 ? -5.252 7.003 11.208 1.00 98.88 258 ILE A N 1
ATOM 1853 C CA . ILE A 1 258 ? -6.177 6.734 10.107 1.00 98.88 258 ILE A CA 1
ATOM 1854 C C . ILE A 1 258 ? -7.300 7.764 10.202 1.00 98.88 258 ILE A C 1
ATOM 1856 O O . ILE A 1 258 ? -8.111 7.722 11.130 1.00 98.88 258 ILE A O 1
ATOM 1860 N N . THR A 1 259 ? -7.317 8.725 9.279 1.00 98.81 259 THR A N 1
ATOM 1861 C CA . THR A 1 259 ? -8.228 9.881 9.335 1.00 98.81 259 THR A CA 1
ATOM 1862 C C . THR A 1 259 ? -9.659 9.528 8.950 1.00 98.81 259 THR A C 1
ATOM 1864 O O . THR A 1 259 ? -10.584 10.177 9.431 1.00 98.81 259 THR A O 1
ATOM 1867 N N . THR A 1 260 ? -9.857 8.525 8.100 1.00 98.81 260 THR A N 1
ATOM 1868 C CA . THR A 1 260 ? -11.167 7.949 7.788 1.00 98.81 260 THR A CA 1
ATOM 1869 C C . THR A 1 260 ? -11.006 6.452 7.568 1.00 98.81 260 THR A C 1
ATOM 1871 O O . THR A 1 260 ? -10.324 6.033 6.636 1.00 98.81 260 THR A O 1
ATOM 1874 N N . PHE A 1 261 ? -11.630 5.649 8.421 1.00 98.81 261 PHE A N 1
ATOM 1875 C CA . PHE A 1 261 ? -11.748 4.204 8.273 1.00 98.81 261 PHE A CA 1
ATOM 1876 C C . PHE A 1 261 ? -13.185 3.839 7.898 1.00 98.81 261 PHE A C 1
ATOM 1878 O O . PHE A 1 261 ? -14.141 4.352 8.483 1.00 98.81 261 PHE A O 1
ATOM 1885 N N . SER A 1 262 ? -13.334 2.969 6.905 1.00 98.50 262 SER A N 1
ATOM 1886 C CA . SER A 1 262 ? -14.624 2.551 6.364 1.00 98.50 262 SER A CA 1
ATOM 1887 C C . SER A 1 262 ? -14.550 1.155 5.748 1.00 98.50 262 SER A C 1
ATOM 1889 O O . SER A 1 262 ? -13.472 0.574 5.602 1.00 98.50 262 SER A O 1
ATOM 1891 N N . GLY A 1 263 ? -15.713 0.651 5.345 1.00 97.50 263 GLY A N 1
ATOM 1892 C CA . GLY A 1 263 ? -15.869 -0.624 4.662 1.00 97.50 263 GLY A CA 1
ATOM 1893 C C . GLY A 1 263 ? -16.456 -1.711 5.555 1.00 97.50 263 GLY A C 1
ATOM 1894 O O . GLY A 1 263 ? -16.691 -1.498 6.740 1.00 97.50 263 GLY A O 1
ATOM 1895 N N . ASN A 1 264 ? -16.776 -2.846 4.943 1.00 96.50 264 ASN A N 1
ATOM 1896 C CA . ASN A 1 264 ? -17.498 -3.967 5.553 1.00 96.50 264 ASN A CA 1
ATOM 1897 C C . ASN A 1 264 ? -16.691 -5.278 5.529 1.00 96.50 264 ASN A C 1
ATOM 1899 O O . ASN A 1 264 ? -17.233 -6.345 5.807 1.00 96.50 264 ASN A O 1
ATOM 1903 N N . GLY A 1 265 ? -15.417 -5.204 5.150 1.00 96.75 265 GLY A N 1
ATOM 1904 C CA . GLY A 1 265 ? -14.531 -6.351 5.071 1.00 96.75 265 GLY A CA 1
ATOM 1905 C C . GLY A 1 265 ? -14.137 -6.873 6.449 1.00 96.75 265 GLY A C 1
ATOM 1906 O O . GLY A 1 265 ? -14.017 -6.108 7.409 1.00 96.75 265 GLY A O 1
ATOM 1907 N N . THR A 1 266 ? -13.897 -8.178 6.539 1.00 94.88 266 THR A N 1
ATOM 1908 C CA . THR A 1 266 ? -13.540 -8.854 7.790 1.00 94.88 266 THR A CA 1
ATOM 1909 C C . THR A 1 266 ? -12.101 -8.562 8.213 1.00 94.88 266 THR A C 1
ATOM 1911 O O . THR A 1 266 ? -11.173 -8.572 7.405 1.00 94.88 266 THR A O 1
ATOM 1914 N N . ILE A 1 267 ? -11.906 -8.375 9.514 1.00 95.50 267 ILE A N 1
ATOM 1915 C CA . ILE A 1 267 ? -10.620 -8.242 10.185 1.00 95.50 267 ILE A CA 1
ATOM 1916 C C . ILE A 1 267 ? -10.609 -9.208 11.372 1.00 95.50 267 ILE A C 1
ATOM 1918 O O . ILE A 1 267 ? -11.390 -9.053 12.312 1.00 95.50 267 ILE A O 1
ATOM 1922 N N . TYR A 1 268 ? -9.721 -10.204 11.379 1.00 93.12 268 TYR A N 1
ATOM 1923 C CA . TYR A 1 268 ? -9.738 -11.179 12.478 1.00 93.12 268 TYR A CA 1
ATOM 1924 C C . TYR A 1 268 ? -9.294 -10.575 13.814 1.00 93.12 268 TYR A C 1
ATOM 1926 O O . TYR A 1 268 ? -9.854 -10.908 14.856 1.00 93.12 268 TYR A O 1
ATOM 1934 N N . GLY A 1 269 ? -8.299 -9.687 13.811 1.00 92.69 269 GLY A N 1
ATOM 1935 C CA . GLY A 1 269 ? -7.815 -9.041 15.029 1.00 92.69 269 GLY A CA 1
ATOM 1936 C C . GLY A 1 269 ? -7.356 -7.619 14.787 1.00 92.69 269 GLY A C 1
ATOM 1937 O O . GLY A 1 269 ? -6.569 -7.370 13.875 1.00 92.69 269 GLY A O 1
ATOM 1938 N N . VAL A 1 270 ? -7.820 -6.708 15.640 1.00 96.00 270 VAL A N 1
ATOM 1939 C CA . VAL A 1 270 ? -7.456 -5.291 15.613 1.00 96.00 270 VAL A CA 1
ATOM 1940 C C . VAL A 1 270 ? -6.672 -4.930 16.870 1.00 96.00 270 VAL A C 1
ATOM 1942 O O . VAL A 1 270 ? -7.157 -5.108 17.987 1.00 96.00 270 VAL A O 1
ATOM 1945 N N . LEU A 1 271 ? -5.483 -4.362 16.682 1.00 97.12 271 LEU A N 1
ATOM 1946 C CA . LEU A 1 271 ? -4.727 -3.618 17.683 1.00 97.12 271 LEU A CA 1
ATOM 1947 C C . LEU A 1 271 ? -4.692 -2.146 17.281 1.00 97.12 271 LEU A C 1
ATOM 1949 O O . LEU A 1 271 ? -4.002 -1.776 16.332 1.00 97.12 271 LEU A O 1
ATOM 1953 N N . ASN A 1 272 ? -5.396 -1.289 18.012 1.00 98.50 272 ASN A N 1
ATOM 1954 C CA . ASN A 1 272 ? -5.291 0.155 17.842 1.00 98.50 272 ASN A CA 1
ATOM 1955 C C . ASN A 1 272 ? -4.548 0.792 19.016 1.00 98.50 272 ASN A C 1
ATOM 1957 O O . ASN A 1 272 ? -5.050 0.798 20.135 1.00 98.50 272 ASN A O 1
ATOM 1961 N N . ASN A 1 273 ? -3.395 1.395 18.747 1.00 98.31 273 ASN A N 1
ATOM 1962 C CA . ASN A 1 273 ? -2.566 2.089 19.732 1.00 98.31 273 ASN A CA 1
ATOM 1963 C C . ASN A 1 273 ? -2.522 3.608 19.548 1.00 98.31 273 ASN A C 1
ATOM 1965 O O . ASN A 1 273 ? -1.937 4.324 20.362 1.00 98.31 273 ASN A O 1
ATOM 1969 N N . LYS A 1 274 ? -3.118 4.119 18.471 1.00 98.50 274 LYS A N 1
ATOM 1970 C CA . LYS A 1 274 ? -3.188 5.552 18.173 1.00 98.50 274 LYS A CA 1
ATOM 1971 C C . LYS A 1 274 ? -4.586 5.903 17.682 1.00 98.50 274 LYS A C 1
ATOM 1973 O O . LYS A 1 274 ? -5.536 5.630 18.399 1.00 98.50 274 LYS A O 1
ATOM 1978 N N . VAL A 1 275 ? -4.747 6.562 16.542 1.00 98.81 275 VAL A N 1
ATOM 1979 C CA . VAL A 1 275 ? -6.029 7.167 16.167 1.00 98.81 275 VAL A CA 1
ATOM 1980 C C . VAL A 1 275 ? -6.615 6.442 14.972 1.00 98.81 275 VAL A C 1
ATOM 1982 O O . VAL A 1 275 ? -5.951 6.310 13.944 1.00 98.81 275 VAL A O 1
ATOM 1985 N N . ILE A 1 276 ? -7.871 6.024 15.108 1.00 98.88 276 ILE A N 1
ATOM 1986 C CA . ILE A 1 276 ? -8.709 5.589 13.996 1.00 98.88 276 ILE A CA 1
ATOM 1987 C C . ILE A 1 276 ? -10.014 6.365 14.062 1.00 98.88 276 ILE A C 1
ATOM 1989 O O . ILE A 1 276 ? -10.776 6.262 15.024 1.00 98.88 276 ILE A O 1
ATOM 1993 N N . ASN A 1 277 ? -10.282 7.123 13.012 1.00 98.69 277 ASN A N 1
ATOM 1994 C CA . ASN A 1 277 ? -11.538 7.829 12.870 1.00 98.69 277 ASN A CA 1
ATOM 1995 C C . ASN A 1 277 ? -12.469 7.024 11.967 1.00 98.69 277 ASN A C 1
ATOM 1997 O O . ASN A 1 277 ? -12.296 7.011 10.752 1.00 98.69 277 ASN A O 1
ATOM 2001 N N . GLY A 1 278 ? -13.436 6.328 12.551 1.00 98.06 278 GLY A N 1
ATOM 2002 C CA . GLY A 1 278 ? -14.364 5.483 11.808 1.00 98.06 278 GLY A CA 1
ATOM 2003 C C . GLY A 1 278 ? -15.034 4.445 12.693 1.00 98.06 278 GLY A C 1
ATOM 2004 O O . GLY A 1 278 ? -14.656 4.263 13.853 1.00 98.06 278 GLY A O 1
ATOM 2005 N N . ASN A 1 279 ? -16.037 3.782 12.127 1.00 97.94 279 ASN A N 1
ATOM 2006 C CA . ASN A 1 279 ? -16.780 2.723 12.796 1.00 97.94 279 ASN A CA 1
ATOM 2007 C C . ASN A 1 279 ? -16.083 1.373 12.605 1.00 97.94 279 ASN A C 1
ATOM 2009 O O . ASN A 1 279 ? -15.585 1.069 11.524 1.00 97.94 279 ASN A O 1
ATOM 2013 N N . PHE A 1 280 ? -16.130 0.541 13.639 1.00 97.25 280 PHE A N 1
ATOM 2014 C CA . PHE A 1 280 ? -15.864 -0.891 13.555 1.00 97.25 280 PHE A CA 1
ATOM 2015 C C . PHE A 1 280 ? -17.184 -1.650 13.685 1.00 97.25 280 PHE A C 1
ATOM 2017 O O . PHE A 1 280 ? -17.383 -2.380 14.649 1.00 97.25 280 PHE A O 1
ATOM 2024 N N . GLU A 1 281 ? -18.107 -1.447 12.747 1.00 96.06 281 GLU A N 1
ATOM 2025 C CA . GLU A 1 281 ? -19.414 -2.112 12.740 1.00 96.06 281 GLU A CA 1
ATOM 2026 C C . GLU A 1 281 ? -19.354 -3.382 11.887 1.00 96.06 281 GLU A C 1
ATOM 2028 O O . GLU A 1 281 ? -19.179 -3.303 10.676 1.00 96.06 281 GLU A O 1
ATOM 2033 N N . ASN A 1 282 ? -19.488 -4.558 12.504 1.00 93.31 282 ASN A N 1
ATOM 2034 C CA . ASN A 1 282 ? -19.486 -5.865 11.834 1.00 93.31 282 ASN A CA 1
ATOM 2035 C C . ASN A 1 282 ? -18.205 -6.228 11.066 1.00 93.31 282 ASN A C 1
ATOM 2037 O O . ASN A 1 282 ? -18.218 -7.130 10.234 1.00 93.31 282 ASN A O 1
ATOM 2041 N N . VAL A 1 283 ? -17.086 -5.565 11.357 1.00 94.50 283 VAL A N 1
ATOM 2042 C CA . VAL A 1 283 ? -15.822 -5.793 10.637 1.00 94.50 283 VAL A CA 1
ATOM 2043 C C . VAL A 1 283 ? -14.797 -6.583 11.438 1.00 94.50 283 VAL A C 1
ATOM 2045 O O . VAL A 1 283 ? -14.025 -7.325 10.849 1.00 94.50 283 VAL A O 1
ATOM 2048 N N . ALA A 1 284 ? -14.762 -6.452 12.767 1.00 94.62 284 ALA A N 1
ATOM 2049 C CA . ALA A 1 284 ? -13.713 -7.045 13.595 1.00 94.62 284 ALA A CA 1
ATOM 2050 C C . ALA A 1 284 ? -14.239 -8.195 14.461 1.00 94.62 284 ALA A C 1
ATOM 2052 O O . ALA A 1 284 ? -15.257 -8.043 15.136 1.00 94.62 284 ALA A O 1
ATOM 2053 N N . ASN A 1 285 ? -13.521 -9.319 14.509 1.00 92.44 285 ASN A N 1
ATOM 2054 C CA . ASN A 1 285 ? -13.850 -10.405 15.443 1.00 92.44 285 ASN A CA 1
ATOM 2055 C C . ASN A 1 285 ? -13.395 -10.056 16.868 1.00 92.44 285 ASN A C 1
ATOM 2057 O O . ASN A 1 285 ? -14.138 -10.234 17.831 1.00 92.44 285 ASN A O 1
ATOM 2061 N N . ALA A 1 286 ? -12.187 -9.503 16.990 1.00 93.75 286 ALA A N 1
ATOM 2062 C CA . ALA A 1 286 ? -11.613 -9.039 18.245 1.00 93.75 286 ALA A CA 1
ATOM 2063 C C . ALA A 1 286 ? -10.965 -7.670 18.095 1.00 93.75 286 ALA A C 1
ATOM 2065 O O . ALA A 1 286 ? -10.351 -7.365 17.067 1.00 93.75 286 ALA A O 1
ATOM 2066 N N . LEU A 1 287 ? -11.033 -6.874 19.161 1.00 95.75 287 LEU A N 1
ATOM 2067 C CA . LEU A 1 287 ? -10.483 -5.529 19.169 1.00 95.75 287 LEU A CA 1
ATOM 2068 C C . LEU A 1 287 ? -9.812 -5.216 20.503 1.00 95.75 287 LEU A C 1
ATOM 2070 O O . LEU A 1 287 ? -10.450 -5.249 21.553 1.00 95.75 287 LEU A O 1
ATOM 2074 N N . LYS A 1 288 ? -8.531 -4.844 20.453 1.00 96.31 288 LYS A N 1
ATOM 2075 C CA . LYS A 1 288 ? -7.847 -4.153 21.544 1.00 96.31 288 LYS A CA 1
ATOM 2076 C C . LYS A 1 288 ? -7.540 -2.721 21.146 1.00 96.31 288 LYS A C 1
ATOM 2078 O O . LYS A 1 288 ? -6.908 -2.469 20.123 1.00 96.31 288 LYS A O 1
ATOM 2083 N N . ASN A 1 289 ? -7.963 -1.791 21.989 1.00 97.75 289 ASN A N 1
ATOM 2084 C CA . ASN A 1 289 ? -7.761 -0.366 21.803 1.00 97.75 289 ASN A CA 1
ATOM 2085 C C . ASN A 1 289 ? -6.995 0.210 22.990 1.00 97.75 289 ASN A C 1
ATOM 2087 O O . ASN A 1 289 ? -7.545 0.281 24.078 1.00 97.75 289 ASN A O 1
ATOM 2091 N N . THR A 1 290 ? -5.763 0.658 22.783 1.00 97.75 290 THR A N 1
ATOM 2092 C CA . THR A 1 290 ? -5.016 1.507 23.728 1.00 97.75 290 THR A CA 1
ATOM 2093 C C . THR A 1 290 ? -4.999 2.977 23.280 1.00 97.75 290 THR A C 1
ATOM 2095 O O . THR A 1 290 ? -4.599 3.858 24.035 1.00 97.75 290 THR A O 1
ATOM 2098 N N . GLY A 1 291 ? -5.458 3.252 22.053 1.00 98.19 291 GLY A N 1
ATOM 2099 C CA . GLY A 1 291 ? -5.551 4.584 21.467 1.00 98.19 291 GLY A CA 1
ATOM 2100 C C . GLY A 1 291 ? -6.964 5.176 21.498 1.00 98.19 291 GLY A C 1
ATOM 2101 O O . GLY A 1 291 ? -7.693 5.071 22.479 1.00 98.19 291 GLY A O 1
ATOM 2102 N N . THR A 1 292 ? -7.359 5.850 20.422 1.00 98.69 292 THR A N 1
ATOM 2103 C CA . THR A 1 292 ? -8.686 6.441 20.226 1.00 98.69 292 THR A CA 1
ATOM 2104 C C . THR A 1 292 ? -9.362 5.868 18.987 1.00 98.69 292 THR A C 1
ATOM 2106 O O . THR A 1 292 ? -8.766 5.852 17.908 1.00 98.69 292 THR A O 1
ATOM 2109 N N . ILE A 1 293 ? -10.619 5.455 19.144 1.00 98.75 293 ILE A N 1
ATOM 2110 C CA . ILE A 1 293 ? -11.544 5.130 18.056 1.00 98.75 293 ILE A CA 1
ATOM 2111 C C . ILE A 1 293 ? -12.711 6.114 18.126 1.00 98.75 293 ILE A C 1
ATOM 2113 O O . ILE A 1 293 ? -13.377 6.210 19.159 1.00 98.75 293 ILE A O 1
ATOM 2117 N N . SER A 1 294 ? -12.947 6.863 17.046 1.00 98.19 294 SER A N 1
ATOM 2118 C CA . SER A 1 294 ? -13.967 7.922 17.048 1.00 98.19 294 SER A CA 1
ATOM 2119 C C . SER A 1 294 ? -15.395 7.437 16.737 1.00 98.19 294 SER A C 1
ATOM 2121 O O . SER A 1 294 ? -16.346 8.214 16.829 1.00 98.19 294 SER A O 1
ATOM 2123 N N . GLY A 1 295 ? -15.552 6.198 16.273 1.00 97.31 295 GLY A N 1
ATOM 2124 C CA . GLY A 1 295 ? -16.831 5.650 15.827 1.00 97.31 295 GLY A CA 1
ATOM 2125 C C . GLY A 1 295 ? -17.427 4.621 16.778 1.00 97.31 295 GLY A C 1
ATOM 2126 O O . GLY A 1 295 ? -16.914 4.371 17.873 1.00 97.31 295 GLY A O 1
ATOM 2127 N N . ASN A 1 296 ? -18.530 4.028 16.332 1.00 98.19 296 ASN A N 1
ATOM 2128 C CA . ASN A 1 296 ? -19.163 2.897 17.003 1.00 98.19 296 ASN A CA 1
ATOM 2129 C C . ASN A 1 296 ? -18.328 1.629 16.836 1.00 98.19 296 ASN A C 1
ATOM 2131 O O . ASN A 1 296 ? -17.570 1.485 15.874 1.00 98.19 296 ASN A O 1
ATOM 2135 N N . VAL A 1 297 ? -18.509 0.690 17.758 1.00 98.25 297 VAL A N 1
ATOM 2136 C CA . VAL A 1 297 ? -17.889 -0.632 17.698 1.00 98.25 297 VAL A CA 1
ATOM 2137 C C . VAL A 1 297 ? -18.978 -1.684 17.841 1.00 98.25 297 VAL A C 1
ATOM 2139 O O . VAL A 1 297 ? -19.692 -1.710 18.835 1.00 98.25 297 VAL A O 1
ATOM 2142 N N . GLU A 1 298 ? -19.070 -2.579 16.869 1.00 96.50 298 GLU A N 1
ATOM 2143 C CA . GLU A 1 298 ? -19.908 -3.770 16.893 1.00 96.50 298 GLU A CA 1
ATOM 2144 C C . GLU A 1 298 ? -19.076 -4.929 16.339 1.00 96.50 298 GLU A C 1
ATOM 2146 O O . GLU A 1 298 ? -18.772 -4.985 15.148 1.00 96.50 298 GLU A O 1
ATOM 2151 N N . LEU A 1 299 ? -18.664 -5.851 17.206 1.00 95.25 299 LEU A N 1
ATOM 2152 C CA . LEU A 1 299 ? -17.848 -6.990 16.782 1.00 95.25 299 LEU A CA 1
ATOM 2153 C C . LEU A 1 299 ? -18.698 -8.020 16.030 1.00 95.25 299 LEU A C 1
ATOM 2155 O O . LEU A 1 299 ? -19.921 -8.065 16.177 1.00 95.25 299 LEU A O 1
ATOM 2159 N N . VAL A 1 300 ? -18.048 -8.874 15.240 1.00 92.00 300 VAL A N 1
ATOM 2160 C CA . VAL A 1 300 ? -18.717 -9.928 14.453 1.00 92.00 300 VAL A CA 1
ATOM 2161 C C . VAL A 1 300 ? -19.440 -10.938 15.354 1.00 92.00 300 VAL A C 1
ATOM 2163 O O . VAL A 1 300 ? -20.469 -11.475 14.965 1.00 92.00 300 VAL A O 1
ATOM 2166 N N . GLY A 1 301 ? -18.959 -11.159 16.581 1.00 83.25 301 GLY A N 1
ATOM 2167 C CA . GLY A 1 301 ? -19.578 -12.113 17.508 1.00 83.25 301 GLY A CA 1
ATOM 2168 C C . GLY A 1 301 ? -19.115 -13.560 17.316 1.00 83.25 301 GLY A C 1
ATOM 2169 O O . GLY A 1 301 ? -19.637 -14.460 17.968 1.00 83.25 301 GLY A O 1
ATOM 2170 N N . GLU A 1 302 ? -18.122 -13.789 16.455 1.00 81.94 302 GLU A N 1
ATOM 2171 C CA . GLU A 1 302 ? -17.540 -15.102 16.181 1.00 81.94 302 GLU A CA 1
ATOM 2172 C C . GLU A 1 302 ? -16.052 -15.127 16.537 1.00 81.94 302 GLU A C 1
ATOM 2174 O O . GLU A 1 302 ? -15.315 -14.161 16.322 1.00 81.94 302 GLU A O 1
ATOM 2179 N N . ARG A 1 303 ? -15.570 -16.261 17.060 1.00 78.19 303 ARG A N 1
ATOM 2180 C CA . ARG A 1 303 ? -14.130 -16.456 17.287 1.00 78.19 303 ARG A CA 1
ATOM 2181 C C . ARG A 1 303 ? -13.431 -16.527 15.932 1.00 78.19 303 ARG A C 1
ATOM 2183 O O . ARG A 1 303 ? -13.794 -17.351 15.099 1.00 78.19 303 ARG A O 1
ATOM 2190 N N . GLY A 1 304 ? -12.417 -15.694 15.720 1.00 70.62 304 GLY A N 1
ATOM 2191 C CA . GLY A 1 304 ? -11.607 -15.763 14.509 1.00 70.62 304 GLY A CA 1
ATOM 2192 C C . GLY A 1 304 ? -10.760 -17.037 14.447 1.00 70.62 304 GLY A C 1
ATOM 2193 O O . GLY A 1 304 ? -10.333 -17.589 15.467 1.00 70.62 304 GLY A O 1
ATOM 2194 N N . THR A 1 305 ? -10.486 -17.496 13.226 1.00 68.81 305 THR A N 1
ATOM 2195 C CA . THR A 1 305 ? -9.504 -18.551 12.947 1.00 68.81 305 THR A CA 1
ATOM 2196 C C . THR A 1 305 ? -8.179 -17.908 12.556 1.00 68.81 305 THR A C 1
ATOM 2198 O O . THR A 1 305 ? -7.964 -17.557 11.398 1.00 68.81 305 THR A O 1
ATOM 2201 N N . CYS A 1 306 ? -7.286 -17.725 13.523 1.00 73.06 306 CYS A N 1
ATOM 2202 C CA . CYS A 1 306 ? -6.008 -17.048 13.313 1.00 73.06 306 CYS A CA 1
ATOM 2203 C C . CYS A 1 306 ? -4.916 -17.581 14.263 1.00 73.06 306 CYS A C 1
ATOM 2205 O O . CYS A 1 306 ? -5.189 -18.308 15.224 1.00 73.06 306 CYS A O 1
ATOM 2207 N N . SER A 1 307 ? -3.662 -17.208 14.002 1.00 70.81 307 SER A N 1
ATOM 2208 C CA . SER A 1 307 ? -2.496 -17.634 14.787 1.00 70.81 307 SER A CA 1
ATOM 2209 C C . SER A 1 307 ? -2.319 -16.857 16.101 1.00 70.81 307 SER A C 1
ATOM 2211 O O . SER A 1 307 ? -1.926 -17.459 17.104 1.00 70.81 307 SER A O 1
ATOM 2213 N N . ASN A 1 308 ? -2.638 -15.558 16.123 1.00 71.56 308 ASN A N 1
ATOM 2214 C CA . ASN A 1 308 ? -2.486 -14.683 17.291 1.00 71.56 308 ASN A CA 1
ATOM 2215 C C . ASN A 1 308 ? -3.598 -14.923 18.331 1.00 71.56 308 ASN A C 1
ATOM 2217 O O . ASN A 1 308 ? -4.732 -15.243 17.989 1.00 71.56 308 ASN A O 1
ATOM 2221 N N . ASP A 1 309 ? -3.287 -14.774 19.616 1.00 74.62 309 ASP A N 1
ATOM 2222 C CA . ASP A 1 309 ? -4.240 -15.041 20.694 1.00 74.62 309 ASP A CA 1
ATOM 2223 C C . ASP A 1 309 ? -5.388 -14.033 20.750 1.00 74.62 309 ASP A C 1
ATOM 2225 O O . ASP A 1 309 ? -6.499 -14.410 21.123 1.00 74.62 309 ASP A O 1
ATOM 2229 N N . ILE A 1 310 ? -5.166 -12.786 20.315 1.00 73.44 310 ILE A N 1
ATOM 2230 C CA . ILE A 1 310 ? -6.215 -11.767 20.393 1.00 73.44 310 ILE A CA 1
ATOM 2231 C C . ILE A 1 310 ? -7.401 -12.071 19.481 1.00 73.44 310 ILE A C 1
ATOM 2233 O O . ILE A 1 310 ? -8.545 -11.873 19.871 1.00 73.44 310 ILE A O 1
ATOM 2237 N N . CYS A 1 311 ? -7.139 -12.619 18.296 1.00 70.19 311 CYS A N 1
ATOM 2238 C CA . CYS A 1 311 ? -8.159 -12.909 17.293 1.00 70.19 311 CYS A CA 1
ATOM 2239 C C . CYS A 1 311 ? -8.810 -14.291 17.467 1.00 70.19 311 CYS A C 1
ATOM 2241 O O . CYS A 1 311 ? -9.784 -14.600 16.786 1.00 70.19 311 CYS A O 1
ATOM 2243 N N . LYS A 1 312 ? -8.339 -15.109 18.422 1.00 76.50 312 LYS A N 1
ATOM 2244 C CA . LYS A 1 312 ? -9.003 -16.365 18.826 1.00 76.50 312 LYS A CA 1
ATOM 2245 C C . LYS A 1 312 ? -10.185 -16.126 19.765 1.00 76.50 312 LYS A C 1
ATOM 2247 O O . LYS A 1 312 ? -10.760 -17.081 20.284 1.00 76.50 312 LYS A O 1
ATOM 2252 N N . LEU A 1 313 ? -10.529 -14.885 20.067 1.00 76.62 313 LEU A N 1
ATOM 2253 C CA . LEU A 1 313 ? -11.600 -14.519 20.985 1.00 76.62 313 LEU A CA 1
ATOM 2254 C C . LEU A 1 313 ? -12.588 -13.602 20.259 1.00 76.62 313 LEU A C 1
ATOM 2256 O O . LEU A 1 313 ? -12.235 -12.983 19.265 1.00 76.62 313 LEU A O 1
ATOM 2260 N N . SER A 1 314 ? -13.823 -13.541 20.746 1.00 86.88 314 SER A N 1
ATOM 2261 C CA . SER A 1 314 ? -14.810 -12.537 20.341 1.00 86.88 314 SER A CA 1
ATOM 2262 C C . SER A 1 314 ? -14.923 -11.557 21.503 1.00 86.88 314 SER A C 1
ATOM 2264 O O . SER A 1 314 ? -15.561 -11.864 22.511 1.00 86.88 314 SER A O 1
ATOM 2266 N N . GLY A 1 315 ? -14.175 -10.455 21.469 1.00 92.81 315 GLY A N 1
ATOM 2267 C CA . GLY A 1 315 ? -14.039 -9.601 22.647 1.00 92.81 315 GLY A CA 1
ATOM 2268 C C . GLY A 1 315 ? -13.448 -8.225 22.388 1.00 92.81 315 GLY A C 1
ATOM 2269 O O . GLY A 1 315 ? -12.669 -8.021 21.453 1.00 92.81 315 GLY A O 1
ATOM 2270 N N . LEU A 1 316 ? -13.837 -7.293 23.256 1.00 96.44 316 LEU A N 1
ATOM 2271 C CA . LEU A 1 316 ? -13.322 -5.934 23.313 1.00 96.44 316 LEU A CA 1
ATOM 2272 C C . LEU A 1 316 ? -12.403 -5.782 24.531 1.00 96.44 316 LEU A C 1
ATOM 2274 O O . LEU A 1 316 ? -12.828 -6.021 25.659 1.00 96.44 316 LEU A O 1
ATOM 2278 N N . TRP A 1 317 ? -11.177 -5.313 24.306 1.00 96.25 317 TRP A N 1
ATOM 2279 C CA . TRP A 1 317 ? -10.257 -4.832 25.341 1.00 96.25 317 TRP A CA 1
ATOM 2280 C C . TRP A 1 317 ? -9.961 -3.355 25.123 1.00 96.25 317 TRP A C 1
ATOM 2282 O O . TRP A 1 317 ? -9.086 -2.988 24.338 1.00 96.25 317 TRP A O 1
ATOM 2292 N N . ASN A 1 318 ? -10.692 -2.497 25.817 1.00 97.88 318 ASN A N 1
ATOM 2293 C CA . ASN A 1 318 ? -10.484 -1.064 25.765 1.00 97.88 318 ASN A CA 1
ATOM 2294 C C . ASN A 1 318 ? -9.605 -0.593 26.933 1.00 97.88 318 ASN A C 1
ATOM 2296 O O . ASN A 1 318 ? -10.021 -0.599 28.083 1.00 97.88 318 ASN A O 1
ATOM 2300 N N . GLU A 1 319 ? -8.399 -0.146 26.614 1.00 97.75 319 GLU A N 1
ATOM 2301 C CA . GLU A 1 319 ? -7.436 0.530 27.491 1.00 97.75 319 GLU A CA 1
ATOM 2302 C C . GLU A 1 319 ? -7.266 2.021 27.109 1.00 97.75 319 GLU A C 1
ATOM 2304 O O . GLU A 1 319 ? -6.533 2.755 27.768 1.00 97.75 319 GLU A O 1
ATOM 2309 N N . GLY A 1 320 ? -7.944 2.473 26.048 1.00 97.94 320 GLY A N 1
ATOM 2310 C CA . GLY A 1 320 ? -7.961 3.853 25.564 1.00 97.94 320 GLY A CA 1
ATOM 2311 C C . GLY A 1 320 ? -9.381 4.421 25.491 1.00 97.94 320 GLY A C 1
ATOM 2312 O O . GLY A 1 320 ? -10.222 4.136 26.340 1.00 97.94 320 GLY A O 1
ATOM 2313 N N . THR A 1 321 ? -9.680 5.211 24.463 1.00 98.62 321 THR A N 1
ATOM 2314 C CA . THR A 1 321 ? -10.987 5.864 24.286 1.00 98.62 321 THR A CA 1
ATOM 2315 C C . THR A 1 321 ? -11.731 5.311 23.076 1.00 98.62 321 THR A C 1
ATOM 2317 O O . THR A 1 321 ? -11.204 5.316 21.966 1.00 98.62 321 THR A O 1
ATOM 2320 N N . ILE A 1 322 ? -12.987 4.917 23.265 1.00 98.75 322 ILE A N 1
ATOM 2321 C CA . ILE A 1 322 ? -13.959 4.705 22.189 1.00 98.75 322 ILE A CA 1
ATOM 2322 C C . ILE A 1 322 ? -15.059 5.741 22.383 1.00 98.75 322 ILE A C 1
ATOM 2324 O O . ILE A 1 322 ? -15.709 5.772 23.430 1.00 98.75 322 ILE A O 1
ATOM 2328 N N . THR A 1 323 ? -15.241 6.636 21.411 1.00 98.38 323 THR A N 1
ATOM 2329 C CA . THR A 1 323 ? -16.206 7.734 21.566 1.00 98.38 323 THR A C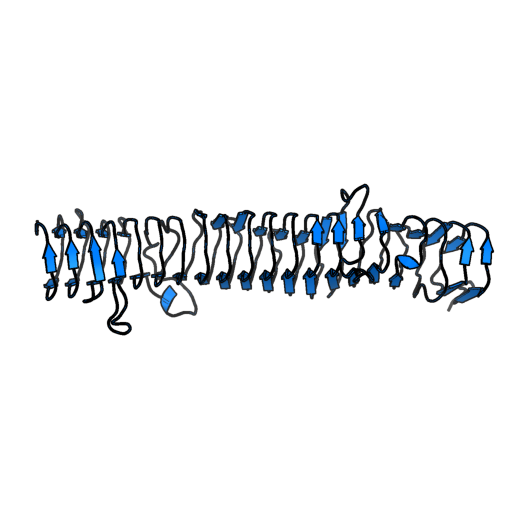A 1
ATOM 2330 C C . THR A 1 323 ? -17.632 7.339 21.198 1.00 98.38 323 THR A C 1
ATOM 2332 O O . THR A 1 323 ? -18.567 7.968 21.693 1.00 98.38 323 THR A O 1
ATOM 2335 N N . GLY A 1 324 ? -17.801 6.334 20.333 1.00 97.94 324 GLY A N 1
ATOM 2336 C CA . GLY A 1 324 ? -19.102 5.779 19.965 1.00 97.94 324 GLY A CA 1
ATOM 2337 C C . GLY A 1 324 ? -19.624 4.748 20.965 1.00 97.94 324 GLY A C 1
ATOM 2338 O O . GLY A 1 324 ? -19.080 4.570 22.059 1.00 97.94 324 GLY A O 1
ATOM 2339 N N . THR A 1 325 ? -20.715 4.083 20.587 1.00 98.19 325 THR A N 1
ATOM 2340 C CA . THR A 1 325 ? -21.322 3.011 21.390 1.00 98.19 325 THR A CA 1
ATOM 2341 C C . THR A 1 325 ? -20.646 1.688 21.083 1.00 98.19 325 THR A C 1
ATOM 2343 O O . THR A 1 325 ? -20.378 1.382 19.918 1.00 98.19 325 THR A O 1
ATOM 2346 N N . PHE A 1 326 ? -20.409 0.883 22.119 1.00 98.44 326 PHE A N 1
ATOM 2347 C CA . PHE A 1 326 ? -20.181 -0.541 21.917 1.00 98.44 326 PHE A CA 1
ATOM 2348 C C . PHE A 1 326 ? -21.531 -1.258 21.820 1.00 98.44 326 PHE A C 1
ATOM 2350 O O . PHE A 1 326 ? -22.313 -1.229 22.770 1.00 98.44 326 PHE A O 1
ATOM 2357 N N . THR A 1 327 ? -21.790 -1.903 20.689 1.00 97.81 327 THR A N 1
ATOM 2358 C CA . THR A 1 327 ? -23.030 -2.633 20.420 1.00 97.81 327 THR A CA 1
ATOM 2359 C C . THR A 1 327 ? -22.734 -4.120 20.283 1.00 97.81 327 THR A C 1
ATOM 2361 O O . THR A 1 327 ? -21.834 -4.522 19.548 1.00 97.81 327 THR A O 1
ATOM 2364 N N . ASN A 1 328 ? -23.517 -4.948 20.963 1.00 97.12 328 ASN A N 1
ATOM 2365 C CA . ASN A 1 328 ? -23.616 -6.371 20.679 1.00 97.12 328 ASN A CA 1
ATOM 2366 C C . ASN A 1 328 ? -25.006 -6.658 20.112 1.00 97.12 328 ASN A C 1
ATOM 2368 O O . ASN A 1 328 ? -25.972 -6.685 20.869 1.00 97.12 328 ASN A O 1
ATOM 2372 N N . ALA A 1 329 ? -25.105 -6.832 18.795 1.00 96.38 329 ALA A N 1
ATOM 2373 C CA . ALA A 1 329 ? -26.380 -7.086 18.131 1.00 96.38 329 ALA A CA 1
ATOM 2374 C C . ALA A 1 329 ? -26.975 -8.459 18.500 1.00 96.38 329 ALA A C 1
ATOM 2376 O O . ALA A 1 329 ? -26.307 -9.319 19.078 1.00 96.38 329 ALA A O 1
ATOM 2377 N N . ALA A 1 330 ? -28.243 -8.661 18.136 1.00 95.25 330 ALA A N 1
ATOM 2378 C CA . ALA A 1 330 ? -28.919 -9.944 18.283 1.00 95.25 330 ALA A CA 1
ATOM 2379 C C . ALA A 1 330 ? -28.132 -11.081 17.604 1.00 95.25 330 ALA A C 1
ATOM 2381 O O . ALA A 1 330 ? -27.374 -10.856 16.660 1.00 95.25 330 ALA A O 1
ATOM 2382 N N . ASP A 1 331 ? -28.308 -12.300 18.113 1.00 92.38 331 ASP A N 1
ATOM 2383 C CA . ASP A 1 331 ? -27.672 -13.535 17.624 1.00 92.38 331 ASP A CA 1
ATOM 2384 C C . ASP A 1 331 ? -26.138 -13.599 17.758 1.00 92.38 331 ASP A C 1
ATOM 2386 O O . ASP A 1 331 ? -25.518 -14.590 17.368 1.00 92.38 331 ASP A O 1
ATOM 2390 N N . LYS A 1 332 ? -25.509 -12.592 18.373 1.00 94.50 332 LYS A N 1
ATOM 2391 C CA . LYS A 1 332 ? -24.062 -12.561 18.606 1.00 94.50 332 LYS A CA 1
ATOM 2392 C C . LYS A 1 332 ? -23.680 -12.941 20.021 1.00 94.50 332 LYS A C 1
ATOM 2394 O O . LYS A 1 332 ? -24.389 -12.650 20.986 1.00 94.50 332 LYS A O 1
ATOM 2399 N N . THR A 1 333 ? -22.501 -13.549 20.136 1.00 93.62 333 THR A N 1
ATOM 2400 C CA . THR A 1 333 ? -21.877 -13.868 21.420 1.00 93.62 333 THR A CA 1
ATOM 2401 C C . THR A 1 333 ? -20.539 -13.150 21.557 1.00 93.62 333 THR A C 1
ATOM 2403 O O . THR A 1 333 ? -19.615 -13.341 20.764 1.00 93.62 333 THR A O 1
ATOM 2406 N N . ILE A 1 334 ? -20.418 -12.340 22.604 1.00 95.19 334 ILE A N 1
ATOM 2407 C CA . ILE A 1 334 ? -19.183 -11.660 22.992 1.00 95.19 334 ILE A CA 1
ATOM 2408 C C . ILE A 1 334 ? -18.690 -12.278 24.294 1.00 95.19 334 ILE A C 1
ATOM 2410 O O . ILE A 1 334 ? -19.355 -12.226 25.328 1.00 95.19 334 ILE A O 1
ATOM 2414 N N . ASN A 1 335 ? -17.489 -12.845 24.262 1.00 93.06 335 ASN A N 1
ATOM 2415 C CA . ASN A 1 335 ? -16.871 -13.474 25.423 1.00 93.06 335 ASN A CA 1
ATOM 2416 C C . ASN A 1 335 ? -16.566 -12.458 26.525 1.00 93.06 335 ASN A C 1
ATOM 2418 O O . ASN A 1 335 ? -16.648 -12.775 27.710 1.00 93.06 335 ASN A O 1
ATOM 2422 N N . SER A 1 336 ? -16.124 -11.258 26.152 1.00 94.12 336 SER A N 1
ATOM 2423 C CA . SER A 1 336 ? -15.726 -10.256 27.133 1.00 94.12 336 SER A CA 1
ATOM 2424 C C . SER A 1 336 ? -15.758 -8.845 26.567 1.00 94.12 336 SER A C 1
ATOM 2426 O O . SER A 1 336 ? -15.270 -8.600 25.462 1.00 94.12 336 SER A O 1
ATOM 2428 N N . VAL A 1 337 ? -16.270 -7.916 27.368 1.00 97.62 337 VAL A N 1
ATOM 2429 C CA . VAL A 1 337 ? -16.100 -6.475 27.193 1.00 97.62 337 VAL A CA 1
ATOM 2430 C C . VAL A 1 337 ? -15.308 -5.962 28.385 1.00 97.62 337 VAL A C 1
ATOM 2432 O O . VAL A 1 337 ? -15.809 -5.917 29.507 1.00 97.62 337 VAL A O 1
ATOM 2435 N N . ILE A 1 338 ? -14.051 -5.604 28.152 1.00 97.38 338 ILE A N 1
ATOM 2436 C CA . ILE A 1 338 ? -13.137 -5.100 29.174 1.00 97.38 338 ILE A CA 1
ATOM 2437 C C . ILE A 1 338 ? -12.877 -3.622 28.918 1.00 97.38 338 ILE A C 1
ATOM 2439 O O . ILE A 1 338 ? -12.497 -3.240 27.813 1.00 97.38 338 ILE A O 1
ATOM 2443 N N . ASN A 1 339 ? -13.058 -2.806 29.952 1.00 98.12 339 ASN A N 1
ATOM 2444 C CA . ASN A 1 339 ? -12.731 -1.389 29.955 1.00 98.12 339 ASN A CA 1
ATOM 2445 C C . ASN A 1 339 ? -11.792 -1.083 31.129 1.00 98.12 339 ASN A C 1
ATOM 2447 O O . ASN A 1 339 ? -12.147 -1.288 32.290 1.00 98.12 339 ASN A O 1
ATOM 2451 N N . GLY A 1 340 ? -10.590 -0.610 30.822 1.00 97.12 340 GLY A N 1
ATOM 2452 C CA . GLY A 1 340 ? -9.496 -0.428 31.772 1.00 97.12 340 GLY A CA 1
ATOM 2453 C C . GLY A 1 340 ? -8.580 -1.647 31.859 1.00 97.12 340 GLY A C 1
ATOM 2454 O O . GLY A 1 340 ? -8.721 -2.615 31.111 1.00 97.12 340 GLY A O 1
ATOM 2455 N N . SER A 1 341 ? -7.619 -1.599 32.780 1.00 95.56 341 SER A N 1
ATOM 2456 C CA . SER A 1 341 ? -6.622 -2.656 32.951 1.00 95.56 341 SER A CA 1
ATOM 2457 C C . SER A 1 341 ? -5.983 -2.633 34.333 1.00 95.56 341 SER A C 1
ATOM 2459 O O . SER A 1 341 ? -5.587 -1.580 34.826 1.00 95.56 341 SER A O 1
ATOM 2461 N N . ASN A 1 342 ? -5.802 -3.815 34.925 1.00 92.00 342 ASN A N 1
ATOM 2462 C CA . ASN A 1 342 ? -5.012 -3.973 36.148 1.00 92.00 342 ASN A CA 1
ATOM 2463 C C . ASN A 1 342 ? -3.504 -4.063 35.879 1.00 92.00 342 ASN A C 1
ATOM 2465 O O . ASN A 1 342 ? -2.719 -3.809 36.791 1.00 92.00 342 ASN A O 1
ATOM 2469 N N . SER A 1 343 ? -3.084 -4.454 34.669 1.00 91.75 343 SER A N 1
ATOM 2470 C CA . SER A 1 343 ? -1.656 -4.519 34.329 1.00 91.75 343 SER A CA 1
ATOM 2471 C C . SER A 1 343 ? -1.070 -3.139 34.046 1.00 91.75 343 SER A C 1
ATOM 2473 O O . SER A 1 343 ? 0.122 -2.940 34.242 1.00 91.75 343 SER A O 1
ATOM 2475 N N . GLU A 1 344 ? -1.912 -2.184 33.645 1.00 89.44 344 GLU A N 1
ATOM 2476 C CA . GLU A 1 344 ? -1.529 -0.809 33.325 1.00 89.44 344 GLU A CA 1
ATOM 2477 C C . GLU A 1 344 ? -2.337 0.179 34.185 1.00 89.44 344 GLU A C 1
ATOM 2479 O O . GLU A 1 344 ? -3.318 0.752 33.719 1.00 89.44 344 GLU A O 1
ATOM 2484 N N . PRO A 1 345 ? -1.976 0.401 35.463 1.00 82.12 345 PRO A N 1
ATOM 2485 C CA . PRO A 1 345 ? -2.821 1.148 36.399 1.00 82.12 345 PRO A CA 1
ATOM 2486 C C . PRO A 1 345 ? -2.963 2.642 36.064 1.00 82.12 345 PRO A C 1
ATOM 2488 O O . PRO A 1 345 ? -3.899 3.276 36.540 1.00 82.12 345 PRO A O 1
ATOM 2491 N N . ASN A 1 346 ? -2.067 3.201 35.243 1.00 89.06 346 ASN A N 1
ATOM 2492 C CA . ASN A 1 346 ? -1.982 4.637 34.945 1.00 89.06 346 ASN A CA 1
ATOM 2493 C C . ASN A 1 346 ? -2.659 5.052 33.622 1.00 89.06 346 ASN A C 1
ATOM 2495 O O . ASN A 1 346 ? -2.357 6.121 33.090 1.00 89.06 346 ASN A O 1
ATOM 2499 N N . ILE A 1 347 ? -3.536 4.216 33.065 1.00 93.88 347 ILE A N 1
ATOM 2500 C CA . ILE A 1 347 ? -4.369 4.573 31.905 1.00 93.88 347 ILE A CA 1
ATOM 2501 C C . ILE A 1 347 ? -5.690 5.201 32.356 1.00 93.88 347 ILE A C 1
ATOM 2503 O O . ILE A 1 347 ? -6.041 5.135 33.527 1.00 93.88 347 ILE A O 1
ATOM 2507 N N . ASN A 1 348 ? -6.439 5.777 31.418 1.00 92.50 348 ASN A N 1
ATOM 2508 C CA . ASN A 1 348 ? -7.837 6.154 31.622 1.00 92.50 348 ASN A CA 1
ATOM 2509 C C . ASN A 1 348 ? -8.642 5.621 30.441 1.00 92.50 348 ASN A C 1
ATOM 2511 O O . ASN A 1 348 ? -8.678 6.247 29.381 1.00 92.50 348 ASN A O 1
ATOM 2515 N N . ALA A 1 349 ? -9.251 4.452 30.619 1.00 97.38 349 ALA A N 1
ATOM 2516 C CA . ALA A 1 349 ? -10.042 3.833 29.571 1.00 97.38 349 ALA A CA 1
ATOM 2517 C C . ALA A 1 349 ? -11.471 4.380 29.584 1.00 97.38 349 ALA A C 1
ATOM 2519 O O . ALA A 1 349 ? -12.104 4.468 30.639 1.00 97.38 349 ALA A O 1
ATOM 2520 N N . VAL A 1 350 ? -11.992 4.748 28.418 1.00 98.44 350 VAL A N 1
ATOM 2521 C CA . VAL A 1 350 ? -13.307 5.374 28.279 1.00 98.44 350 VAL A CA 1
ATOM 2522 C C . VAL A 1 350 ? -14.113 4.696 27.178 1.00 98.44 350 VAL A C 1
ATOM 2524 O O . VAL A 1 350 ? -13.717 4.716 26.014 1.00 98.44 350 VAL A O 1
ATOM 2527 N N . LEU A 1 351 ? -15.284 4.174 27.541 1.00 98.44 351 LEU A N 1
ATOM 2528 C CA . LEU A 1 351 ? -16.384 3.915 26.610 1.00 98.44 351 LEU A CA 1
ATOM 2529 C C . LEU A 1 351 ? -17.368 5.072 26.733 1.00 98.44 351 LEU A C 1
ATOM 2531 O O . LEU A 1 351 ? -18.086 5.180 27.727 1.00 98.44 351 LEU A O 1
ATOM 2535 N N . ASN A 1 352 ? -17.362 5.989 25.770 1.00 97.00 352 ASN A N 1
ATOM 2536 C CA . ASN A 1 352 ? -18.023 7.276 25.960 1.00 97.00 352 ASN A CA 1
ATOM 2537 C C . ASN A 1 352 ? -19.539 7.240 25.718 1.00 97.00 352 ASN A C 1
ATOM 2539 O O . ASN A 1 352 ? -20.253 8.076 26.264 1.00 97.00 352 ASN A O 1
ATOM 2543 N N . ASN A 1 353 ? -20.033 6.301 24.911 1.00 97.25 353 ASN A N 1
ATOM 2544 C CA . ASN A 1 353 ? -21.462 6.179 24.618 1.00 97.25 353 ASN A CA 1
ATOM 2545 C C . ASN A 1 353 ? -22.038 4.815 25.022 1.00 97.25 353 ASN A C 1
ATOM 2547 O O . ASN A 1 353 ? -22.964 4.309 24.388 1.00 97.25 353 ASN A O 1
ATOM 2551 N N . GLY A 1 354 ? -21.467 4.237 26.077 1.00 97.50 354 GLY A N 1
ATOM 2552 C CA . GLY A 1 354 ? -22.017 3.087 26.779 1.00 97.50 354 GLY A CA 1
ATOM 2553 C C . GLY A 1 354 ? -21.895 1.764 26.044 1.00 97.50 354 GLY A C 1
ATOM 2554 O O . GLY A 1 354 ? -21.164 1.615 25.059 1.00 97.50 354 GLY A O 1
ATOM 2555 N N . ILE A 1 355 ? -22.621 0.793 26.590 1.00 98.62 355 ILE A N 1
ATOM 2556 C CA . ILE A 1 355 ? -22.748 -0.565 26.066 1.00 98.62 355 ILE A CA 1
ATOM 2557 C C . ILE A 1 355 ? -24.228 -0.835 25.800 1.00 98.62 355 ILE A C 1
ATOM 2559 O O . ILE A 1 355 ? -25.039 -0.743 26.721 1.00 98.62 355 ILE A O 1
ATOM 2563 N N . ALA A 1 356 ? -24.562 -1.210 24.567 1.00 98.25 356 ALA A N 1
ATOM 2564 C CA . ALA A 1 356 ? -25.884 -1.684 24.172 1.00 98.25 356 ALA A CA 1
ATOM 2565 C C . ALA A 1 356 ? -25.812 -3.176 23.819 1.00 98.25 356 ALA A C 1
ATOM 2567 O O . ALA A 1 356 ? -25.017 -3.578 22.969 1.00 98.25 356 ALA A O 1
ATOM 2568 N N . ASN A 1 357 ? -26.620 -4.003 24.482 1.00 98.25 357 ASN A N 1
ATOM 2569 C CA . ASN A 1 357 ? -26.641 -5.449 24.283 1.00 98.25 357 ASN A CA 1
ATOM 2570 C C . ASN A 1 357 ? -28.027 -5.945 23.857 1.00 98.25 357 ASN A C 1
ATOM 2572 O O . ASN A 1 357 ? -28.980 -5.836 24.627 1.00 98.25 357 ASN A O 1
ATOM 2576 N N . ASP A 1 358 ? -28.085 -6.560 22.679 1.00 97.88 358 ASP A N 1
ATOM 2577 C CA . ASP A 1 358 ? -29.216 -7.312 22.122 1.00 97.88 358 ASP A CA 1
ATOM 2578 C C . ASP A 1 358 ? -28.921 -8.824 22.013 1.00 97.88 358 ASP A C 1
ATOM 2580 O O . ASP A 1 358 ? -29.827 -9.615 21.754 1.00 97.88 358 ASP A O 1
ATOM 2584 N N . GLY A 1 359 ? -27.663 -9.240 22.206 1.00 96.38 359 GLY A N 1
ATOM 2585 C CA . GLY A 1 359 ? -27.211 -10.632 22.126 1.00 96.38 359 GLY A CA 1
ATOM 2586 C C . GLY A 1 359 ? -26.761 -11.204 23.474 1.00 96.38 359 GLY A C 1
ATOM 2587 O O . GLY A 1 359 ? -27.330 -10.918 24.531 1.00 96.38 359 GLY A O 1
ATOM 2588 N N . ILE A 1 360 ? -25.712 -12.029 23.446 1.00 96.88 360 ILE A N 1
ATOM 2589 C CA . ILE A 1 360 ? -25.091 -12.621 24.638 1.00 96.88 360 ILE A CA 1
ATOM 2590 C C . ILE A 1 360 ? -23.735 -11.962 24.899 1.00 96.88 360 ILE A C 1
ATOM 2592 O O . ILE A 1 360 ? -22.839 -12.023 24.058 1.00 96.88 360 ILE A O 1
ATOM 2596 N N . ILE A 1 361 ? -23.553 -11.395 26.091 1.00 97.44 361 ILE A N 1
ATOM 2597 C CA . ILE A 1 361 ? -22.238 -11.012 26.615 1.00 97.44 361 ILE A CA 1
ATOM 2598 C C . ILE A 1 361 ? -21.948 -11.880 27.835 1.00 97.44 361 ILE A C 1
ATOM 2600 O O . ILE A 1 361 ? -22.675 -11.834 28.822 1.00 97.44 361 ILE A O 1
ATOM 2604 N N . THR A 1 362 ? -20.866 -12.653 27.811 1.00 96.50 362 THR A N 1
ATOM 2605 C CA . THR A 1 362 ? -20.492 -13.451 28.987 1.00 96.50 362 THR A CA 1
ATOM 2606 C C . THR A 1 362 ? -20.083 -12.518 30.130 1.00 96.50 362 THR A C 1
ATOM 2608 O O . THR A 1 362 ? -20.713 -12.513 31.181 1.00 96.50 362 THR A O 1
ATOM 2611 N N . ASN A 1 363 ? -19.081 -11.655 29.931 1.00 97.25 363 ASN A N 1
ATOM 2612 C CA . ASN A 1 363 ? -18.596 -10.782 31.002 1.00 97.25 363 ASN A CA 1
ATOM 2613 C C . ASN A 1 363 ? -18.404 -9.338 30.546 1.00 97.25 363 ASN A C 1
ATOM 2615 O O . ASN A 1 363 ? -17.769 -9.079 29.525 1.00 97.25 363 ASN A O 1
ATOM 2619 N N . ILE A 1 364 ? -18.863 -8.395 31.367 1.00 98.44 364 ILE A N 1
ATOM 2620 C CA . ILE A 1 364 ? -18.445 -6.993 31.308 1.00 98.44 364 ILE A CA 1
ATOM 2621 C C . ILE A 1 364 ? -17.550 -6.722 32.516 1.00 98.44 364 ILE A C 1
ATOM 2623 O O . ILE A 1 364 ? -17.975 -6.889 33.657 1.00 98.44 364 ILE A O 1
ATOM 2627 N N . THR A 1 365 ? -16.314 -6.288 32.279 1.00 98.25 365 THR A N 1
ATOM 2628 C CA . THR A 1 365 ? -15.372 -5.898 33.337 1.00 98.25 365 THR A CA 1
ATOM 2629 C C . THR A 1 365 ? -14.952 -4.448 33.150 1.00 98.25 365 THR A C 1
ATOM 2631 O O . THR A 1 365 ? -14.271 -4.120 32.184 1.00 98.25 365 THR A O 1
ATOM 2634 N N . ASN A 1 366 ? -15.318 -3.585 34.094 1.00 98.38 366 ASN A N 1
ATOM 2635 C CA . ASN A 1 366 ? -14.847 -2.206 34.157 1.00 98.38 366 ASN A CA 1
ATOM 2636 C C . ASN A 1 366 ? -13.860 -2.062 35.321 1.00 98.38 366 ASN A C 1
ATOM 2638 O O . ASN A 1 366 ? -14.266 -2.083 36.486 1.00 98.38 366 ASN A O 1
ATOM 2642 N N . TYR A 1 367 ? -12.568 -1.961 35.023 1.00 98.38 367 TYR A N 1
ATOM 2643 C CA . TYR A 1 367 ? -11.518 -1.817 36.033 1.00 98.38 367 TYR A CA 1
ATOM 2644 C C . TYR A 1 367 ? -11.531 -0.429 36.682 1.00 98.38 367 TYR A C 1
ATOM 2646 O O . TYR A 1 367 ? -12.229 0.473 36.232 1.00 98.38 367 TYR A O 1
ATOM 2654 N N . ASN A 1 368 ? -10.770 -0.255 37.766 1.00 97.12 368 ASN A N 1
ATOM 2655 C CA . ASN A 1 368 ? -10.715 0.981 38.560 1.00 97.12 368 ASN A CA 1
ATOM 2656 C C . ASN A 1 368 ? -10.372 2.241 37.740 1.00 97.12 368 ASN A C 1
ATOM 2658 O O . ASN A 1 368 ? -10.837 3.331 38.061 1.00 97.12 368 ASN A O 1
ATOM 2662 N N . ASN A 1 369 ? -9.591 2.077 36.678 1.00 96.94 369 ASN A N 1
ATOM 2663 C CA . ASN A 1 369 ? -9.197 3.109 35.723 1.00 96.94 369 ASN A CA 1
ATOM 2664 C C . ASN A 1 369 ? -10.087 3.164 34.465 1.00 96.94 369 ASN A C 1
ATOM 2666 O O . ASN A 1 369 ? -9.750 3.824 33.480 1.00 96.94 369 ASN A O 1
ATOM 2670 N N . GLY A 1 370 ? -11.219 2.462 34.490 1.00 98.25 370 GLY A N 1
ATOM 2671 C CA . GLY A 1 370 ? -12.228 2.446 33.443 1.00 98.25 370 GLY A CA 1
ATOM 2672 C C . GLY A 1 370 ? -13.423 3.345 33.769 1.00 98.25 370 GLY A C 1
ATOM 2673 O O . GLY A 1 370 ? -13.964 3.348 34.879 1.00 98.25 370 GLY A O 1
ATOM 2674 N N . THR A 1 371 ? -13.868 4.098 32.768 1.00 98.69 371 THR A N 1
ATOM 2675 C CA . THR A 1 371 ? -15.124 4.851 32.774 1.00 98.69 371 THR A CA 1
ATOM 2676 C C . THR A 1 371 ? -16.028 4.379 31.641 1.00 98.69 371 THR A C 1
ATOM 2678 O O . THR A 1 371 ? -15.624 4.377 30.478 1.00 98.69 371 THR A O 1
ATOM 2681 N N . ILE A 1 372 ? -17.262 4.006 31.970 1.00 98.69 372 ILE A N 1
ATOM 2682 C CA . ILE A 1 372 ? -18.333 3.747 31.006 1.00 98.69 372 ILE A CA 1
ATOM 2683 C C . ILE A 1 372 ? -19.349 4.872 31.160 1.00 98.69 372 ILE A C 1
ATOM 2685 O O . ILE A 1 372 ? -19.997 4.990 32.197 1.00 98.69 372 ILE A O 1
ATOM 2689 N N . ASN A 1 373 ? -19.475 5.719 30.148 1.00 98.31 373 ASN A N 1
ATOM 2690 C CA . ASN A 1 373 ? -20.480 6.775 30.104 1.00 98.31 373 ASN A CA 1
ATOM 2691 C C . ASN A 1 373 ? -21.758 6.261 29.440 1.00 98.31 373 ASN A C 1
ATOM 2693 O O . ASN A 1 373 ? -21.699 5.331 28.650 1.00 98.31 373 ASN A O 1
ATOM 2697 N N . ASN A 1 374 ? -22.904 6.870 29.743 1.00 97.56 374 ASN A N 1
ATOM 2698 C CA . ASN A 1 374 ? -24.229 6.486 29.230 1.00 97.56 374 ASN A CA 1
ATOM 2699 C C . ASN A 1 374 ? -24.667 5.043 29.548 1.00 97.56 374 ASN A C 1
ATOM 2701 O O . ASN A 1 374 ? -25.587 4.517 28.930 1.00 97.56 374 ASN A O 1
ATOM 2705 N N . GLY A 1 375 ? -24.060 4.446 30.569 1.00 97.56 375 GLY A N 1
ATOM 2706 C CA . GLY A 1 375 ? -24.534 3.243 31.226 1.00 97.56 375 GLY A CA 1
ATOM 2707 C C . GLY A 1 375 ? -24.365 1.969 30.410 1.00 97.56 375 GLY A C 1
ATOM 2708 O O . GLY A 1 375 ? -23.617 1.890 29.432 1.00 97.56 375 GLY A O 1
ATOM 2709 N N . ILE A 1 376 ? -25.061 0.941 30.884 1.00 98.62 376 ILE A N 1
ATOM 2710 C CA . ILE A 1 376 ? -25.166 -0.360 30.230 1.00 98.62 376 ILE A CA 1
ATOM 2711 C C . ILE A 1 376 ? -26.649 -0.638 30.004 1.00 98.62 376 ILE A C 1
ATOM 2713 O O . ILE A 1 376 ? -27.435 -0.629 30.953 1.00 98.62 376 ILE A O 1
ATOM 2717 N N . THR A 1 377 ? -27.027 -0.905 28.760 1.00 98.38 377 THR A N 1
ATOM 2718 C CA . THR A 1 377 ? -28.384 -1.301 28.384 1.00 98.38 377 THR A CA 1
ATOM 2719 C C . THR A 1 377 ? -28.383 -2.760 27.938 1.00 98.38 377 THR A C 1
ATOM 2721 O O . THR A 1 377 ? -27.729 -3.117 26.962 1.00 98.38 377 THR A O 1
ATOM 2724 N N . ASN A 1 378 ? -29.128 -3.600 28.655 1.00 98.12 378 ASN A N 1
ATOM 2725 C CA . ASN A 1 378 ? -29.407 -4.986 28.297 1.00 98.12 378 ASN A CA 1
ATOM 2726 C C . ASN A 1 378 ? -30.860 -5.091 27.825 1.00 98.12 378 ASN A C 1
ATOM 2728 O O . ASN A 1 378 ? -31.785 -5.020 28.641 1.00 98.12 378 ASN A O 1
ATOM 2732 N N . ASN A 1 379 ? -31.062 -5.203 26.516 1.00 97.88 379 ASN A N 1
ATOM 2733 C CA . ASN A 1 379 ? -32.386 -5.189 25.906 1.00 97.88 379 ASN A CA 1
ATOM 2734 C C . ASN A 1 379 ? -33.140 -6.510 26.122 1.00 97.88 379 ASN A C 1
ATOM 2736 O O . ASN A 1 379 ? -32.614 -7.490 26.653 1.00 97.88 379 ASN A O 1
ATOM 2740 N N . ALA A 1 380 ? -34.419 -6.528 25.745 1.00 96.12 380 ALA A N 1
ATOM 2741 C CA . ALA A 1 380 ? -35.251 -7.724 25.839 1.00 96.12 380 ALA A CA 1
ATOM 2742 C C . ALA A 1 380 ? -34.643 -8.884 25.030 1.00 96.12 380 ALA A C 1
ATOM 2744 O O . ALA A 1 380 ? -34.171 -8.683 23.916 1.00 96.12 380 ALA A O 1
ATOM 2745 N N . ASN A 1 381 ? -34.703 -10.102 25.576 1.00 94.19 381 ASN A N 1
ATOM 2746 C CA . ASN A 1 381 ? -34.122 -11.330 25.004 1.00 94.19 381 ASN A CA 1
ATOM 2747 C C . ASN A 1 381 ? -32.583 -11.378 24.949 1.00 94.19 381 ASN A C 1
ATOM 2749 O O . ASN A 1 381 ? -32.033 -12.401 24.550 1.00 94.19 381 ASN A O 1
ATOM 2753 N N . ALA A 1 382 ? -31.895 -10.329 25.399 1.00 97.69 382 ALA A N 1
ATOM 2754 C CA . ALA A 1 382 ? -30.447 -10.320 25.544 1.00 97.69 382 ALA A CA 1
ATOM 2755 C C . ALA A 1 382 ? -30.016 -10.956 26.880 1.00 97.69 382 ALA A C 1
ATOM 2757 O O . ALA A 1 382 ? -30.814 -11.075 27.816 1.00 97.69 382 ALA A O 1
ATOM 2758 N N . ASN A 1 383 ? -28.756 -11.365 26.996 1.00 97.88 383 ASN A N 1
ATOM 2759 C CA . ASN A 1 383 ? -28.205 -11.923 28.231 1.00 97.88 383 ASN A CA 1
ATOM 2760 C C . ASN A 1 383 ? -26.827 -11.334 28.542 1.00 97.88 383 ASN A C 1
ATOM 2762 O O . ASN A 1 383 ? -25.961 -11.289 27.668 1.00 97.88 383 ASN A O 1
ATOM 2766 N N . ILE A 1 384 ? -26.614 -10.954 29.803 1.00 98.31 384 ILE A N 1
ATOM 2767 C CA . ILE A 1 384 ? -25.287 -10.664 30.352 1.00 98.31 384 ILE A CA 1
ATOM 2768 C C . ILE A 1 384 ? -25.042 -11.612 31.527 1.00 98.31 384 ILE A C 1
ATOM 2770 O O . ILE A 1 384 ? -25.762 -11.549 32.523 1.00 98.31 384 ILE A O 1
ATOM 2774 N N . GLU A 1 385 ? -24.034 -12.484 31.468 1.00 98.00 385 GLU A N 1
ATOM 2775 C CA . GLU A 1 385 ? -23.820 -13.420 32.587 1.00 98.00 385 GLU A CA 1
ATOM 2776 C C . GLU A 1 385 ? -23.296 -12.688 33.826 1.00 98.00 385 GLU A C 1
ATOM 2778 O O . GLU A 1 385 ? -23.813 -12.888 34.929 1.00 98.00 385 GLU A O 1
ATOM 2783 N N . SER A 1 386 ? -22.309 -11.799 33.665 1.00 98.12 386 SER A N 1
ATOM 2784 C CA . SER A 1 386 ? -21.821 -10.989 34.779 1.00 98.12 386 SER A CA 1
ATOM 2785 C C . SER A 1 386 ? -21.335 -9.590 34.400 1.00 98.12 386 SER A C 1
ATOM 2787 O O . SER A 1 386 ? -20.793 -9.349 33.320 1.00 98.12 386 SER A O 1
ATOM 2789 N N . ILE A 1 387 ? -21.504 -8.663 35.344 1.00 98.50 387 ILE A N 1
ATOM 2790 C CA . ILE A 1 387 ? -20.918 -7.323 35.333 1.00 98.50 387 ILE A CA 1
ATOM 2791 C C . ILE A 1 387 ? -20.031 -7.187 36.569 1.00 98.50 387 ILE A C 1
ATOM 2793 O O . ILE A 1 387 ? -20.510 -7.286 37.697 1.00 98.50 387 ILE A O 1
ATOM 2797 N N . THR A 1 388 ? -18.746 -6.916 36.368 1.00 98.44 388 THR A N 1
ATOM 2798 C CA . THR A 1 388 ? -17.805 -6.546 37.430 1.00 98.44 388 THR A CA 1
ATOM 2799 C C . THR A 1 388 ? -17.402 -5.087 37.255 1.00 98.44 388 THR A C 1
ATOM 2801 O O . THR A 1 388 ? -16.751 -4.743 36.270 1.00 98.44 388 THR A O 1
ATOM 2804 N N . ASN A 1 389 ? -17.756 -4.224 38.208 1.00 98.38 389 ASN A N 1
ATOM 2805 C CA . ASN A 1 389 ? -17.400 -2.807 38.188 1.00 98.38 389 ASN A CA 1
ATOM 2806 C C . ASN A 1 389 ? -16.508 -2.433 39.374 1.00 98.38 389 ASN A C 1
ATOM 2808 O O . ASN A 1 389 ? -16.932 -2.487 40.527 1.00 98.38 389 ASN A O 1
ATOM 2812 N N . GLN A 1 390 ? -15.292 -1.997 39.071 1.00 98.12 390 GLN A N 1
ATOM 2813 C CA . GLN A 1 390 ? -14.340 -1.395 40.005 1.00 98.12 390 GLN A CA 1
ATOM 2814 C C . GLN A 1 390 ? -14.121 0.096 39.708 1.00 98.12 390 GLN A C 1
ATOM 2816 O O . GLN A 1 390 ? -13.668 0.826 40.586 1.00 98.12 390 GLN A O 1
ATOM 2821 N N . GLY A 1 391 ? -14.423 0.538 38.482 1.00 97.50 391 GLY A N 1
ATOM 2822 C CA . GLY A 1 391 ? -14.302 1.923 38.033 1.00 97.50 391 GLY A CA 1
ATOM 2823 C C . GLY A 1 391 ? -15.607 2.702 38.137 1.00 97.50 391 GLY A C 1
ATOM 2824 O O . GLY A 1 391 ? -16.367 2.558 39.096 1.00 97.50 391 GLY A O 1
ATOM 2825 N N . THR A 1 392 ? -15.866 3.544 37.138 1.00 98.38 392 THR A N 1
ATOM 2826 C CA . THR A 1 392 ? -17.068 4.386 37.081 1.00 98.38 392 THR A CA 1
ATOM 2827 C C . THR A 1 392 ? -18.000 3.957 35.952 1.00 98.38 392 THR A C 1
ATOM 2829 O O . THR A 1 392 ? -17.574 3.853 34.804 1.00 98.38 392 THR A O 1
ATOM 2832 N N . ILE A 1 393 ? -19.283 3.771 36.262 1.00 98.56 393 ILE A N 1
ATOM 2833 C CA . ILE A 1 393 ? -20.369 3.663 35.281 1.00 98.56 393 ILE A CA 1
ATOM 2834 C C . ILE A 1 393 ? -21.298 4.860 35.482 1.00 98.56 393 ILE A C 1
ATOM 2836 O O . ILE A 1 393 ? -21.927 4.998 36.531 1.00 98.56 393 ILE A O 1
ATOM 2840 N N . ASN A 1 394 ? -21.393 5.729 34.482 1.00 98.06 394 ASN A N 1
ATOM 2841 C CA . ASN A 1 394 ? -22.286 6.880 34.487 1.00 98.06 394 ASN A CA 1
ATOM 2842 C C . ASN A 1 394 ? -23.537 6.588 33.673 1.00 98.06 394 ASN A C 1
ATOM 2844 O O . ASN A 1 394 ? -23.408 6.185 32.528 1.00 98.06 394 ASN A O 1
ATOM 2848 N N . GLY A 1 395 ? -24.727 6.850 34.215 1.00 96.31 395 GLY A N 1
ATOM 2849 C CA . GLY A 1 395 ? -26.002 6.650 33.509 1.00 96.31 395 GLY A CA 1
ATOM 2850 C C . GLY A 1 395 ? -26.759 5.373 33.889 1.00 96.31 395 GLY A C 1
ATOM 2851 O O . GLY A 1 395 ? -27.862 5.161 33.400 1.00 96.31 395 GLY A O 1
ATOM 2852 N N . GLY A 1 396 ? -26.224 4.577 34.814 1.00 97.00 396 GLY A N 1
ATOM 2853 C CA . GLY A 1 396 ? -26.914 3.442 35.414 1.00 97.00 396 GLY A CA 1
ATOM 2854 C C . GLY A 1 396 ? -26.812 2.151 34.607 1.00 97.00 396 GLY A C 1
ATOM 2855 O O . GLY A 1 396 ? -25.986 2.013 33.702 1.00 97.00 396 GLY A O 1
ATOM 2856 N N . ILE A 1 397 ? -27.644 1.183 34.984 1.00 98.19 397 ILE A N 1
ATOM 2857 C CA . ILE A 1 397 ? -27.794 -0.096 34.284 1.00 98.19 397 ILE A CA 1
ATOM 2858 C C . ILE A 1 397 ? -29.286 -0.300 34.048 1.00 98.19 397 ILE A C 1
ATOM 2860 O O . ILE A 1 397 ? -30.062 -0.344 35.002 1.00 98.19 397 ILE A O 1
ATOM 2864 N N . THR A 1 398 ? -29.675 -0.436 32.784 1.00 97.88 398 THR A N 1
ATOM 2865 C CA . THR A 1 398 ? -31.049 -0.747 32.385 1.00 97.88 398 THR A CA 1
ATOM 2866 C C . THR A 1 398 ? -31.110 -2.180 31.893 1.00 97.88 398 THR A C 1
ATOM 2868 O O . THR A 1 398 ? -30.466 -2.524 30.904 1.00 97.88 398 THR A O 1
ATOM 2871 N N . ASN A 1 399 ? -31.885 -3.016 32.578 1.00 96.81 399 ASN A N 1
ATOM 2872 C CA . ASN A 1 399 ? -32.020 -4.430 32.286 1.00 96.81 399 ASN A CA 1
ATOM 2873 C C . ASN A 1 399 ? -33.468 -4.805 31.954 1.00 96.81 399 ASN A C 1
ATOM 2875 O O . ASN A 1 399 ? -34.312 -4.941 32.832 1.00 96.81 399 ASN A O 1
ATOM 2879 N N . SER A 1 400 ? -33.728 -5.068 30.677 1.00 96.50 400 SER A N 1
ATOM 2880 C CA . SER A 1 400 ? -35.015 -5.578 30.187 1.00 96.50 400 SER A CA 1
ATOM 2881 C C . SER A 1 400 ? -35.029 -7.103 30.001 1.00 96.50 400 SER A C 1
ATOM 2883 O O . SER A 1 400 ? -35.958 -7.637 29.398 1.00 96.50 400 SER A O 1
ATOM 2885 N N . SER A 1 401 ? -33.997 -7.810 30.475 1.00 94.81 401 SER A N 1
ATOM 2886 C CA . SER A 1 401 ? -33.850 -9.261 30.323 1.00 94.81 401 SER A CA 1
ATOM 2887 C C . SER A 1 401 ? -33.041 -9.860 31.487 1.00 94.81 401 SER A C 1
ATOM 2889 O O . SER A 1 401 ? -33.298 -9.541 32.651 1.00 94.81 401 SER A O 1
ATOM 2891 N N . GLN A 1 402 ? -32.088 -10.753 31.216 1.00 94.56 402 GLN A N 1
ATOM 2892 C CA . GLN A 1 402 ? -31.277 -11.417 32.229 1.00 94.56 402 GLN A CA 1
ATOM 2893 C C . GLN A 1 402 ? -29.903 -10.754 32.383 1.00 94.56 402 GLN A C 1
ATOM 2895 O O . GLN A 1 402 ? -29.131 -10.661 31.428 1.00 94.56 402 GLN A O 1
ATOM 2900 N N . ILE A 1 403 ? -29.595 -10.357 33.621 1.00 97.25 403 ILE A N 1
ATOM 2901 C CA . ILE A 1 403 ? -28.229 -10.144 34.107 1.00 97.25 403 ILE A CA 1
ATOM 2902 C C . ILE A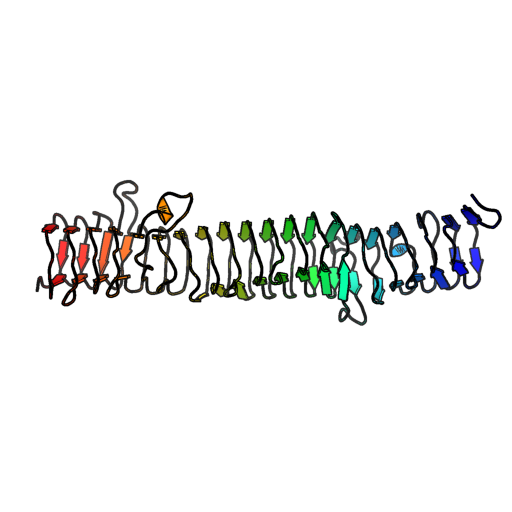 1 403 ? -28.005 -11.129 35.253 1.00 97.25 403 ILE A C 1
ATOM 2904 O O . ILE A 1 403 ? -28.763 -11.113 36.224 1.00 97.25 403 ILE A O 1
ATOM 2908 N N . GLY A 1 404 ? -27.003 -12.001 35.144 1.00 96.00 404 GLY A N 1
ATOM 2909 C CA . GLY A 1 404 ? -26.751 -13.039 36.148 1.00 96.00 404 GLY A CA 1
ATOM 2910 C C . GLY A 1 404 ? -26.232 -12.476 37.473 1.00 96.00 404 GLY A C 1
ATOM 2911 O O . GLY A 1 404 ? -26.861 -12.648 38.516 1.00 96.00 404 GLY A O 1
ATOM 2912 N N . MET A 1 405 ? -25.084 -11.796 37.441 1.00 96.50 405 MET A N 1
ATOM 2913 C CA . MET A 1 405 ? -24.451 -11.202 38.625 1.00 96.50 405 MET A CA 1
ATOM 2914 C C . MET A 1 405 ? -23.958 -9.781 38.354 1.00 96.50 405 MET A C 1
ATOM 2916 O O . MET A 1 405 ? -23.361 -9.513 37.316 1.00 96.50 405 MET A O 1
ATOM 2920 N N . ILE A 1 406 ? -24.127 -8.888 39.332 1.00 97.31 406 ILE A N 1
ATOM 2921 C CA . ILE A 1 406 ? -23.465 -7.580 39.360 1.00 97.31 406 ILE A CA 1
ATOM 2922 C C . ILE A 1 406 ? -22.572 -7.524 40.601 1.00 97.31 406 ILE A C 1
ATOM 2924 O O . ILE A 1 406 ? -23.064 -7.503 41.728 1.00 97.31 406 ILE A O 1
ATOM 2928 N N . ASN A 1 407 ? -21.257 -7.497 40.395 1.00 97.75 407 ASN A N 1
ATOM 2929 C CA . ASN A 1 407 ? -20.262 -7.280 41.438 1.00 97.75 407 ASN A CA 1
ATOM 2930 C C . ASN A 1 407 ? -19.716 -5.853 41.326 1.00 97.75 407 ASN A C 1
ATOM 2932 O O . ASN A 1 407 ? -18.919 -5.553 40.437 1.00 97.75 407 ASN A O 1
ATOM 2936 N N . ASN A 1 408 ? -20.158 -4.968 42.217 1.00 97.50 408 ASN A N 1
ATOM 2937 C CA . ASN A 1 408 ? -19.773 -3.563 42.200 1.00 97.50 408 ASN A CA 1
ATOM 2938 C C . ASN A 1 408 ? -18.945 -3.187 43.434 1.00 97.50 408 ASN A C 1
ATOM 2940 O O . ASN A 1 408 ? -19.470 -3.133 44.545 1.00 97.50 408 ASN A O 1
ATOM 2944 N N . THR A 1 409 ? -17.681 -2.837 43.214 1.00 97.81 409 THR A N 1
ATOM 2945 C CA . THR A 1 409 ? -16.814 -2.156 44.189 1.00 97.81 409 THR A CA 1
ATOM 2946 C C . THR A 1 409 ? -16.480 -0.722 43.768 1.00 97.81 409 THR A C 1
ATOM 2948 O O . THR A 1 409 ? -15.836 -0.002 44.527 1.00 97.81 409 THR A O 1
ATOM 2951 N N . GLY A 1 410 ? -16.882 -0.323 42.558 1.00 97.19 410 GLY A N 1
ATOM 2952 C CA . GLY A 1 410 ? -16.723 1.020 42.009 1.00 97.19 410 GLY A CA 1
ATOM 2953 C C . GLY A 1 410 ? -17.956 1.909 42.195 1.00 97.19 410 GLY A C 1
ATOM 2954 O O . GLY A 1 410 ? -18.837 1.643 43.019 1.00 97.19 410 GLY A O 1
ATOM 2955 N N . LEU A 1 411 ? -18.027 2.973 41.394 1.00 97.88 411 LEU A N 1
ATOM 2956 C CA . LEU A 1 411 ? -19.137 3.922 41.372 1.00 97.88 411 LEU A CA 1
ATOM 2957 C C . LEU A 1 411 ? -20.095 3.609 40.218 1.00 97.88 411 LEU A C 1
ATOM 2959 O O . LEU A 1 411 ? -19.670 3.479 39.071 1.00 97.88 411 LEU A O 1
ATOM 2963 N N . ILE A 1 412 ? -21.392 3.567 40.517 1.00 97.94 412 ILE A N 1
ATOM 2964 C CA . ILE A 1 412 ? -22.462 3.600 39.516 1.00 97.94 412 ILE A CA 1
ATOM 2965 C C . ILE A 1 412 ? -23.318 4.830 39.813 1.00 97.94 412 ILE A C 1
ATOM 2967 O O . ILE A 1 412 ? -23.844 4.963 40.917 1.00 97.94 412 ILE A O 1
ATOM 2971 N N . THR A 1 413 ? -23.444 5.739 38.848 1.00 96.56 413 THR A N 1
ATOM 2972 C CA . THR A 1 413 ? -24.356 6.888 38.930 1.00 96.56 413 THR A CA 1
ATOM 2973 C C . THR A 1 413 ? -25.557 6.653 38.020 1.00 96.56 413 THR A C 1
ATOM 2975 O O . THR A 1 413 ? -25.398 6.096 36.939 1.00 96.56 413 THR A O 1
ATOM 2978 N N . GLY A 1 414 ? -26.755 7.072 38.433 1.00 94.94 414 GLY A N 1
ATOM 2979 C CA . GLY A 1 414 ? -28.005 6.810 37.706 1.00 94.94 414 GLY A CA 1
ATOM 2980 C C . GLY A 1 414 ? -28.825 5.664 38.305 1.00 94.94 414 GLY A C 1
ATOM 2981 O O . GLY A 1 414 ? -28.525 5.175 39.393 1.00 94.94 414 GLY A O 1
ATOM 2982 N N . ASN A 1 415 ? -29.889 5.267 37.605 1.00 92.88 415 ASN A N 1
ATOM 2983 C CA . ASN A 1 415 ? -30.813 4.242 38.088 1.00 92.88 415 ASN A CA 1
ATOM 2984 C C . ASN A 1 415 ? -30.345 2.828 37.714 1.00 92.88 415 ASN A C 1
ATOM 2986 O O . ASN A 1 415 ? -29.741 2.609 36.667 1.00 92.88 415 ASN A O 1
ATOM 2990 N N . LEU A 1 416 ? -30.678 1.866 38.570 1.00 93.69 416 LEU A N 1
ATOM 2991 C CA . LEU A 1 416 ? -30.644 0.439 38.260 1.00 93.69 416 LEU A CA 1
ATOM 2992 C C . LEU A 1 416 ? -32.097 0.019 38.019 1.00 93.69 416 LEU A C 1
ATOM 2994 O O . LEU A 1 416 ? -32.870 -0.026 38.977 1.00 93.69 416 LEU A O 1
ATOM 2998 N N . THR A 1 417 ? -32.482 -0.167 36.755 1.00 89.31 417 THR A N 1
ATOM 2999 C CA . THR A 1 417 ? -33.883 -0.383 36.338 1.00 89.31 417 THR A CA 1
ATOM 3000 C C . THR A 1 417 ? -34.082 -1.720 35.675 1.00 89.31 417 THR A C 1
ATOM 3002 O O . THR A 1 417 ? -33.268 -2.009 34.765 1.00 89.31 417 THR A O 1
#

Radius of gyration: 29.76 Å; chains: 1; bounding box: 72×39×87 Å

Sequence (417 aa):
AGANSVKTITNEGTIIGNLINTLTTDWTFGVLQGNFTNNGNLTEFNTGSITGILTNGNNGIINTLNTSKVGGSIANNGNLVNLIVDSNKTLTGNGSITNSLMVEKNNSGNGYTLTIGNNGAGNLNFKATNGTINNAGTINGNITNVDGSLIGNFTNSGSFEGNLTNNGNITNFINSGNFTGNITNIAGDTISNFNNQGNITGNINNSGTILDFNNAGNIDGTLTNASNANIGDFTNSGSIKEFNNQGLIAFFANNGIITTFSGNGTIYGVLNNKVINGNFENVANALKNTGTISGNVELVGERGTCSNDICKLSGLWNEGTITGTFTNAADKTINSVINGSNSEPNINAVLNNGIANDGIITNITNYNNGTINNGITNNANANIESITNQGTINGGITNSSQIGMINNTGLITGNLT

Organism: NCBI:txid35818

Secondary structure (DSSP, 8-state):
--TT---EEEEEEEEES-EEE-SB-EEEEEEEES-EEE-SEES---S-EESS-EEE-TT-EEEEEEGGGBSS-EEESSEEEEEEESS-EEEESS-EEEEEEEEPPPTTSS--EEEESGGG--EEEE--SSEEEEESSEEESEEEE-TT-EEEEEEESSEEES-EEESSEEEEEEESSEE-S-EEE-TT-EEEEEEE-SEE-S-EEESSEEEEEEE-SEEEEEEEE-TT-EEEEEEESSEEEEEEE-SEEEEEEESSEEEEEE----EEEEEESSEEEE-EES-EEEEEESSEE-S-EE--SS----SSTGGGS-EEEESSEE-S-EEE-TT-EEEEEEES-SS-TT--EEETT-EEESSEEEEEEE-TTEEE-S-EEE-TT-EEEEEEESSEEES-EEESSEEEEEEESSEEES-B-